Protein AF-A0A936E141-F1 (afdb_monomer)

Nearest PDB structures (foldseek):
  5w6p-assembly1_A  TM=2.906E-01  e=7.506E-02  Kuttervirus CBA120
  3vsv-assembly1_C  TM=2.333E-01  e=1.350E-01  Thermoanaerobacterium saccharolyticum JW/SL-YS485
  7jw4-assembly1_A-2  TM=1.762E-01  e=7.506E-02  Pseudoalteromonas distincta
  7jw4-assembly2_B  TM=1.321E-01  e=5.230E-02  Pseudoalteromonas distincta
  8hui-assembly1_B  TM=1.710E-01  e=2.661E+00  Streptomyces peucetius subsp. caesius ATCC 27952

Mean predicted aligned error: 7.22 Å

pLDDT: mean 89.78, std 14.78, range [33.56, 98.94]

Foldseek 3Di:
DEDADDQFAAAEAEDEEFEAQAAEAAEYAQQEALLDPDDTRAAEDEHYEFEYPAQQARADDPGHGDQAQHESYEYANFQVRHGHENYEYAQYEFERQAHHPDDDDDDQAQAFGESYEDAHWSYHHANYEAEHGQEDYEFEQADPDDQDSHNDPHSPRHNHNGHEYDHDHYHYYHHNHHYYYYDDYYYFQKAQPVVRDGTNAPQSCQVRPPDAAAIEIEGAQDEHADQHENQHQYEDAWQQFPAFLPHDGDRFHEQAPAQHESYEYNEANYEAGGHEYEHQEDYEAEAYEAYEDGRYEAEYAAEDYEYEQHAYAYADYRYEHEHPACDDVHGHEHYEAYNYEYADAYHAEAYEAAHGQEPYEDEQAYYNPAHEHYAYEYEHYQHYYHYAQDPPVPHGHHHGHYYYRYHYYHNDDPDDDDDPPPDDD

Solvent-accessible surface area (backbone atoms only — not comparable to full-atom values): 20141 Å² total; per-residue (Å²): 96,88,56,80,56,66,57,80,43,62,44,76,50,62,69,45,80,42,78,24,56,48,44,63,45,42,45,43,36,27,26,51,27,50,48,39,99,60,59,64,10,11,32,38,41,32,47,27,39,28,34,37,74,44,57,33,53,30,27,36,95,88,72,44,82,40,61,62,63,29,26,30,35,34,35,14,4,46,74,77,49,40,54,20,28,7,44,34,41,32,45,27,38,24,28,24,24,27,46,60,84,85,71,90,75,87,69,81,55,49,39,56,7,18,16,29,35,39,29,14,34,33,30,38,39,30,50,25,39,24,29,46,10,40,30,19,37,33,43,24,23,30,54,94,67,80,75,54,58,52,74,50,93,63,66,55,54,23,53,8,90,35,16,24,33,46,80,50,73,56,46,69,61,72,28,75,33,55,68,49,79,40,77,62,69,45,64,48,51,22,30,32,71,74,74,70,48,68,17,61,40,70,53,57,47,61,66,22,83,80,51,50,73,76,33,42,38,41,42,50,61,42,81,43,83,39,66,34,67,40,69,54,19,26,34,41,35,26,57,30,47,91,40,44,28,81,53,97,74,70,72,50,13,29,34,38,13,53,89,38,46,13,33,35,54,59,33,42,49,23,35,45,25,8,30,33,23,25,17,29,24,18,35,42,35,50,69,41,39,55,30,35,45,26,14,26,27,23,50,15,54,40,30,25,36,38,39,43,55,22,47,42,38,33,36,43,33,28,27,21,26,39,26,85,36,38,63,67,101,50,76,11,29,23,35,35,42,33,42,30,29,39,69,48,40,44,50,36,31,41,39,31,23,28,28,9,22,23,25,29,38,39,29,31,30,52,24,67,37,62,32,44,42,37,36,30,36,33,32,44,15,64,37,55,80,46,79,40,47,49,93,75,87,74,61,78,35,69,68,51,70,49,78,42,75,58,45,75,46,68,69,41,76,90,77,84,82,74,78,84,60,92,69,89,135

Radius of gyration: 27.37 Å; Cα contacts (8 Å, |Δi|>4): 1428; chains: 1; bounding box: 72×40×78 Å

Structure (mmCIF, N/CA/C/O backbone):
data_AF-A0A936E141-F1
#
_entry.id   AF-A0A936E141-F1
#
loop_
_atom_site.group_PDB
_atom_site.id
_atom_site.type_symbol
_atom_site.label_atom_id
_atom_site.label_alt_id
_atom_site.label_comp_id
_atom_site.label_asym_id
_atom_site.label_entity_id
_atom_site.label_seq_id
_atom_site.pdbx_PDB_ins_code
_atom_site.Cartn_x
_atom_site.Cartn_y
_atom_site.Cartn_z
_atom_site.occupancy
_atom_site.B_iso_or_equiv
_atom_site.auth_seq_id
_atom_site.auth_comp_id
_atom_site.auth_asym_id
_atom_site.auth_atom_id
_atom_site.pdbx_PDB_model_num
ATOM 1 N N . MET A 1 1 ? 17.959 15.791 -20.080 1.00 43.53 1 MET A N 1
ATOM 2 C CA . MET A 1 1 ? 16.944 16.684 -19.468 1.00 43.53 1 MET A CA 1
ATOM 3 C C . MET A 1 1 ? 16.756 16.201 -18.040 1.00 43.53 1 MET A C 1
ATOM 5 O O . MET A 1 1 ? 16.542 15.012 -17.892 1.00 43.53 1 MET A O 1
ATOM 9 N N . ASN A 1 2 ? 16.920 17.058 -17.026 1.00 36.47 2 ASN A N 1
ATOM 10 C CA . ASN A 1 2 ? 16.711 16.682 -15.622 1.00 36.47 2 ASN A CA 1
ATOM 11 C C . ASN A 1 2 ? 15.374 17.273 -15.170 1.00 36.47 2 ASN A C 1
ATOM 13 O O . ASN A 1 2 ? 15.231 18.495 -15.176 1.00 36.47 2 ASN A O 1
ATOM 17 N N . LEU A 1 3 ? 14.414 16.427 -14.802 1.00 43.59 3 LEU A N 1
ATOM 18 C CA . LEU A 1 3 ? 13.113 16.848 -14.284 1.00 43.59 3 LEU A CA 1
ATOM 19 C C . LEU A 1 3 ? 12.937 16.294 -12.866 1.00 43.59 3 LEU A C 1
ATOM 21 O O . LEU A 1 3 ? 13.168 15.110 -12.639 1.00 43.59 3 LEU A O 1
ATOM 25 N N . VAL A 1 4 ? 12.519 17.152 -11.933 1.00 46.69 4 VAL A N 1
ATOM 26 C CA . VAL A 1 4 ? 12.051 16.756 -10.598 1.00 46.69 4 VAL A CA 1
ATOM 27 C C . VAL A 1 4 ? 10.541 16.962 -10.603 1.00 46.69 4 VAL A C 1
ATOM 29 O O . VAL A 1 4 ? 10.073 18.085 -10.782 1.00 46.69 4 VAL A O 1
ATOM 32 N N . HIS A 1 5 ? 9.782 15.874 -10.489 1.00 54.59 5 HIS A N 1
ATOM 33 C CA . HIS A 1 5 ? 8.324 15.897 -10.543 1.00 54.59 5 HIS A CA 1
ATOM 34 C C . HIS A 1 5 ? 7.737 16.052 -9.132 1.00 54.59 5 HIS A C 1
ATOM 36 O O . HIS A 1 5 ? 7.989 15.216 -8.268 1.00 54.59 5 HIS A O 1
ATOM 42 N N . SER A 1 6 ? 6.945 17.105 -8.907 1.00 48.69 6 SER A N 1
ATOM 43 C CA . SER A 1 6 ? 5.997 17.197 -7.793 1.00 48.69 6 SER A CA 1
ATOM 44 C C . SER A 1 6 ? 4.601 16.868 -8.331 1.00 48.69 6 SER A C 1
ATOM 46 O O . SER A 1 6 ? 4.197 17.433 -9.347 1.00 48.69 6 SER A O 1
ATOM 48 N N . GLY A 1 7 ? 3.882 15.944 -7.686 1.00 54.34 7 GLY A N 1
ATOM 49 C CA . GLY A 1 7 ? 2.641 15.282 -8.144 1.00 54.34 7 GLY A CA 1
ATOM 50 C C . GLY A 1 7 ? 1.425 16.148 -8.526 1.00 54.34 7 GLY A C 1
ATOM 51 O O . GLY A 1 7 ? 0.313 15.638 -8.597 1.00 54.34 7 GLY A O 1
ATOM 52 N N . THR A 1 8 ? 1.583 17.449 -8.764 1.00 61.56 8 THR A N 1
ATOM 53 C CA . THR A 1 8 ? 0.508 18.416 -9.029 1.00 61.56 8 THR A CA 1
ATOM 54 C C . THR A 1 8 ? 0.171 18.618 -10.508 1.00 61.56 8 THR A C 1
ATOM 56 O O . THR A 1 8 ? -0.838 19.251 -10.804 1.00 61.56 8 THR A O 1
ATOM 59 N N . TYR A 1 9 ? 0.976 18.103 -11.442 1.00 75.06 9 TYR A N 1
ATOM 60 C CA . TYR A 1 9 ? 0.782 18.310 -12.885 1.00 75.06 9 TYR A CA 1
ATOM 61 C C . TYR A 1 9 ? 1.021 17.031 -13.685 1.00 75.06 9 TYR A C 1
ATOM 63 O O . TYR A 1 9 ? 1.807 16.182 -13.275 1.00 75.06 9 TYR A O 1
ATOM 71 N N . ALA A 1 10 ? 0.377 16.908 -14.843 1.00 85.06 10 ALA A N 1
ATOM 72 C CA . ALA A 1 10 ? 0.771 15.930 -15.852 1.00 85.06 10 ALA A CA 1
ATOM 73 C C . ALA A 1 10 ? 2.092 16.379 -16.497 1.00 85.06 10 ALA A C 1
ATOM 75 O O . ALA A 1 10 ? 2.220 17.539 -16.893 1.00 85.06 10 ALA A O 1
ATOM 76 N N . ASN A 1 11 ? 3.072 15.484 -16.586 1.00 88.62 11 ASN A N 1
ATOM 77 C CA . ASN A 1 11 ? 4.370 15.737 -17.203 1.00 88.62 11 ASN A CA 1
ATOM 78 C C . ASN A 1 11 ? 4.583 14.772 -18.366 1.00 88.62 11 ASN A C 1
ATOM 80 O O . ASN A 1 11 ? 4.380 13.565 -18.240 1.00 88.62 11 ASN A O 1
ATOM 84 N N . GLU A 1 12 ? 5.022 15.310 -19.497 1.00 93.50 12 GLU A N 1
ATOM 85 C CA . GLU A 1 12 ? 5.266 14.537 -20.708 1.00 93.50 12 GLU A CA 1
ATOM 86 C C . GLU A 1 12 ? 6.583 14.983 -21.347 1.00 93.50 12 GLU A C 1
ATOM 88 O O . GLU A 1 12 ? 6.810 16.169 -21.589 1.00 93.50 12 GLU A O 1
ATOM 93 N N . ILE A 1 13 ? 7.463 14.019 -21.609 1.00 95.12 13 ILE A N 1
ATOM 94 C CA . ILE A 1 13 ? 8.676 14.176 -22.406 1.00 95.12 13 ILE A CA 1
ATOM 95 C C . ILE A 1 13 ? 8.427 13.400 -23.692 1.00 95.12 13 ILE A C 1
ATOM 97 O O . ILE A 1 13 ? 8.523 12.169 -23.690 1.00 95.12 13 ILE A O 1
ATOM 101 N N . SER A 1 14 ? 8.080 14.102 -24.773 1.00 96.94 14 SER A N 1
ATOM 102 C CA . SER A 1 14 ? 7.660 13.437 -26.005 1.00 96.94 14 SER A CA 1
ATOM 103 C C . SER A 1 14 ? 8.194 14.014 -27.303 1.00 96.94 14 SER A C 1
ATOM 105 O O . SER A 1 14 ? 8.509 15.199 -27.406 1.00 96.94 14 SER A O 1
ATOM 107 N N . GLY A 1 15 ? 8.330 13.133 -28.300 1.00 96.50 15 GLY A N 1
ATOM 108 C CA . GLY A 1 15 ? 8.715 13.496 -29.666 1.00 96.50 15 GLY A CA 1
ATOM 109 C C . GLY A 1 15 ? 10.141 14.032 -29.815 1.00 96.50 15 GLY A C 1
ATOM 110 O O . GLY A 1 15 ? 10.466 14.631 -30.840 1.00 96.50 15 GLY A O 1
ATOM 111 N N . ASN A 1 16 ? 11.002 13.863 -28.807 1.00 97.81 16 ASN A N 1
ATOM 112 C CA . ASN A 1 16 ? 12.358 14.405 -28.842 1.00 97.81 16 ASN A CA 1
ATOM 113 C C . ASN A 1 16 ? 13.295 13.498 -29.642 1.00 97.81 16 ASN A C 1
ATOM 115 O O . ASN A 1 16 ? 13.194 12.277 -29.580 1.00 97.81 16 ASN A O 1
ATOM 119 N N . THR A 1 17 ? 14.270 14.095 -30.330 1.00 97.81 17 THR A N 1
ATOM 120 C CA . THR A 1 17 ? 15.427 13.378 -30.889 1.00 97.81 17 THR A CA 1
ATOM 121 C C . THR A 1 17 ? 16.675 13.759 -30.101 1.00 97.81 17 THR A C 1
ATOM 123 O O . THR A 1 17 ? 17.073 14.923 -30.087 1.00 97.81 17 THR A O 1
ATOM 126 N N . VAL A 1 18 ? 17.293 12.786 -29.435 1.00 96.81 18 VAL A N 1
ATOM 127 C CA . VAL A 1 18 ? 18.450 12.972 -28.555 1.00 96.81 18 VAL A CA 1
ATOM 128 C C . VAL A 1 18 ? 19.630 12.173 -29.102 1.00 96.81 18 VAL A C 1
ATOM 130 O O . VAL A 1 18 ? 19.611 10.945 -29.106 1.00 96.81 18 VAL A O 1
ATOM 133 N N . SER A 1 19 ? 20.674 12.876 -29.548 1.00 94.75 19 SER A N 1
ATOM 134 C CA . SER A 1 19 ? 21.931 12.272 -30.002 1.00 94.75 19 SER A CA 1
ATOM 135 C C . SER A 1 19 ? 23.001 12.407 -28.919 1.00 94.75 19 SER A C 1
ATOM 137 O O . SER A 1 19 ? 23.442 13.512 -28.592 1.00 94.75 19 SER A O 1
ATOM 139 N N . VAL A 1 20 ? 23.405 11.281 -28.337 1.00 91.56 20 VAL A N 1
ATOM 140 C CA . VAL A 1 20 ? 24.294 11.222 -27.174 1.00 91.56 20 VAL A CA 1
ATOM 141 C C . VAL A 1 20 ? 25.722 10.933 -27.620 1.00 91.56 20 VAL A C 1
ATOM 143 O O . VAL A 1 20 ? 25.967 9.953 -28.308 1.00 91.56 20 VAL A O 1
ATOM 146 N N . HIS A 1 21 ? 26.672 11.776 -27.220 1.00 85.56 21 HIS A N 1
ATOM 147 C CA . HIS A 1 21 ? 28.106 11.528 -27.441 1.00 85.56 21 HIS A CA 1
ATOM 148 C C . HIS A 1 21 ? 28.824 11.032 -26.181 1.00 85.56 21 HIS A C 1
ATOM 150 O O . HIS A 1 21 ? 29.891 10.431 -26.283 1.00 85.56 21 HIS A O 1
ATOM 156 N N . GLY A 1 22 ? 28.252 11.339 -25.014 1.00 83.06 22 GLY A N 1
ATOM 157 C CA . GLY A 1 22 ? 28.746 10.906 -23.715 1.00 83.06 22 GLY A CA 1
ATOM 158 C C . GLY A 1 22 ? 27.867 9.823 -23.114 1.00 83.06 22 GLY A C 1
ATOM 159 O O . GLY A 1 22 ? 27.450 8.899 -23.794 1.00 83.06 22 GLY A O 1
ATOM 160 N N . ARG A 1 23 ? 27.574 9.935 -21.822 1.00 83.00 23 ARG A N 1
ATOM 161 C CA . ARG A 1 23 ? 27.063 8.791 -21.059 1.00 83.00 23 ARG A CA 1
ATOM 162 C C . ARG A 1 23 ? 25.546 8.620 -21.052 1.00 83.00 23 ARG A C 1
ATOM 164 O O . ARG A 1 23 ? 25.059 7.496 -21.022 1.00 83.00 23 ARG A O 1
ATOM 171 N N . PHE A 1 24 ? 24.797 9.722 -21.082 1.00 88.81 24 PHE A N 1
ATOM 172 C CA . PHE A 1 24 ? 23.367 9.703 -20.766 1.00 88.81 24 PHE A CA 1
ATOM 173 C C . PHE A 1 24 ? 22.517 10.424 -21.807 1.00 88.81 24 PHE A C 1
ATOM 175 O O . PHE A 1 24 ? 22.869 11.520 -22.252 1.00 88.81 24 PHE A O 1
ATOM 182 N N . GLY A 1 25 ? 21.382 9.817 -22.155 1.00 94.44 25 GLY A N 1
ATOM 183 C CA . GLY A 1 25 ? 20.317 10.462 -22.921 1.00 94.44 25 GLY A CA 1
ATOM 184 C C . GLY A 1 25 ? 19.314 11.179 -22.018 1.00 94.44 25 GLY A C 1
ATOM 185 O O . GLY A 1 25 ? 19.478 12.356 -21.681 1.00 94.44 25 GLY A O 1
ATOM 186 N N . ILE A 1 26 ? 18.242 10.477 -21.656 1.00 96.50 26 ILE A N 1
ATOM 187 C CA . ILE A 1 26 ? 17.181 10.962 -20.766 1.00 96.50 26 ILE A CA 1
ATOM 188 C C . ILE A 1 26 ? 17.396 10.357 -19.379 1.00 96.50 26 ILE A C 1
ATOM 190 O O . ILE A 1 26 ? 17.570 9.150 -19.248 1.00 96.50 26 ILE A O 1
ATOM 194 N N . GLU A 1 27 ? 17.356 11.186 -18.337 1.00 94.38 27 GLU A N 1
ATOM 195 C CA . GLU A 1 27 ? 17.480 10.729 -16.954 1.00 94.38 27 GLU A CA 1
ATOM 196 C C . GLU A 1 27 ? 16.293 11.225 -16.124 1.00 94.38 27 GLU A C 1
ATOM 198 O O . GLU A 1 27 ? 16.020 12.426 -16.076 1.00 94.38 27 GLU A O 1
ATOM 203 N N . ILE A 1 28 ? 15.618 10.304 -15.437 1.00 94.12 28 ILE A N 1
ATOM 204 C CA . ILE A 1 28 ? 14.512 10.575 -14.517 1.00 94.12 28 ILE A CA 1
ATOM 205 C C . ILE A 1 28 ? 14.936 10.126 -13.121 1.00 94.12 28 ILE A C 1
ATOM 207 O O . ILE A 1 28 ? 15.302 8.971 -12.909 1.00 94.12 28 ILE A O 1
ATOM 211 N N . LYS A 1 29 ? 14.925 11.062 -12.172 1.00 91.38 29 LYS A N 1
ATOM 212 C CA . LYS A 1 29 ? 15.581 10.916 -10.868 1.00 91.38 29 LYS A CA 1
ATOM 213 C C . LYS A 1 29 ? 14.602 11.261 -9.756 1.00 91.38 29 LYS A C 1
ATOM 215 O O . LYS A 1 29 ? 14.059 12.364 -9.779 1.00 91.38 29 LYS A O 1
ATOM 220 N N . GLY A 1 30 ? 14.360 10.337 -8.827 1.00 89.69 30 GLY A N 1
ATOM 221 C CA . GLY A 1 30 ? 13.462 10.548 -7.680 1.00 89.69 30 GLY A CA 1
ATOM 222 C C . GLY A 1 30 ? 12.040 11.012 -8.019 1.00 89.69 30 GLY A C 1
ATOM 223 O O . GLY A 1 30 ? 11.408 11.695 -7.218 1.00 89.69 30 GLY A O 1
ATOM 224 N N . ALA A 1 31 ? 11.539 10.716 -9.222 1.00 90.88 31 ALA A N 1
ATOM 225 C CA . ALA A 1 31 ? 10.210 11.140 -9.647 1.00 90.88 31 ALA A CA 1
ATOM 226 C C . ALA A 1 31 ? 9.113 10.363 -8.907 1.00 90.88 31 ALA A C 1
ATOM 228 O O . ALA A 1 31 ? 9.178 9.143 -8.837 1.00 90.88 31 ALA A O 1
ATOM 229 N N . GLN A 1 32 ? 8.089 11.060 -8.415 1.00 90.25 32 GLN A N 1
ATOM 230 C CA . GLN A 1 32 ? 6.945 10.474 -7.706 1.00 90.25 32 GLN A CA 1
ATOM 231 C C . GLN A 1 32 ? 5.668 10.657 -8.529 1.00 90.25 32 GLN A C 1
ATOM 233 O O . GLN A 1 32 ? 4.890 11.578 -8.284 1.00 90.25 32 GLN A O 1
ATOM 238 N N . ALA A 1 33 ? 5.520 9.847 -9.575 1.00 89.19 33 ALA A N 1
ATOM 239 C CA . ALA A 1 33 ? 4.397 9.894 -10.501 1.00 89.19 33 ALA A CA 1
ATOM 240 C C . ALA A 1 33 ? 3.321 8.855 -10.154 1.00 89.19 33 ALA A C 1
ATOM 242 O O . ALA A 1 33 ? 3.535 7.932 -9.369 1.00 89.19 33 ALA A O 1
ATOM 243 N N . SER A 1 34 ? 2.143 9.012 -10.752 1.00 83.38 34 SER A N 1
ATOM 244 C CA . SER A 1 34 ? 0.947 8.233 -10.421 1.00 83.38 34 SER A CA 1
ATOM 245 C C . SER A 1 34 ? 0.884 6.846 -11.062 1.00 83.38 34 SER A C 1
ATOM 247 O O . SER A 1 34 ? 0.041 6.046 -10.669 1.00 83.38 34 SER A O 1
ATOM 249 N N . GLY A 1 35 ? 1.712 6.557 -12.073 1.00 85.56 35 GLY A N 1
ATOM 250 C CA . GLY A 1 35 ? 1.594 5.332 -12.876 1.00 85.56 35 GLY A CA 1
ATOM 251 C C . GLY A 1 35 ? 0.411 5.339 -13.852 1.00 85.56 35 GLY A C 1
ATOM 252 O O . GLY A 1 35 ? 0.211 4.363 -14.569 1.00 85.56 35 GLY A O 1
ATOM 253 N N . SER A 1 36 ? -0.349 6.439 -13.926 1.00 84.31 36 SER A N 1
ATOM 254 C CA . SER A 1 36 ? -1.429 6.623 -14.900 1.00 84.31 36 SER A CA 1
ATOM 255 C C . SER A 1 36 ? -0.904 7.285 -16.181 1.00 84.31 36 SER A C 1
ATOM 257 O O . SER A 1 36 ? -0.133 8.247 -16.099 1.00 84.31 36 SER A O 1
ATOM 259 N N . PRO A 1 37 ? -1.351 6.852 -17.377 1.00 84.94 37 PRO A N 1
ATOM 260 C CA . PRO A 1 37 ? -0.987 7.491 -18.642 1.00 84.94 37 PRO A CA 1
ATOM 261 C C . PRO A 1 37 ? -1.639 8.869 -18.832 1.00 84.94 37 PRO A C 1
ATOM 263 O O . PRO A 1 37 ? -1.310 9.579 -19.778 1.00 84.94 37 PRO A O 1
ATOM 266 N N . THR A 1 38 ? -2.585 9.256 -17.973 1.00 83.69 38 THR A N 1
ATOM 267 C CA . THR A 1 38 ? -3.293 10.541 -18.059 1.00 83.69 38 THR A CA 1
ATOM 268 C C . THR A 1 38 ? -3.590 11.118 -16.673 1.00 83.69 38 THR A C 1
ATOM 270 O O . THR A 1 38 ? -3.508 10.421 -15.661 1.00 83.69 38 THR A O 1
ATOM 273 N N . GLY A 1 39 ? -3.979 12.392 -16.624 1.00 79.81 39 GLY A N 1
ATOM 274 C CA . GLY A 1 39 ? -4.392 13.055 -15.387 1.00 79.81 39 GLY A CA 1
ATOM 275 C C . GLY A 1 39 ? -3.235 13.647 -14.582 1.00 79.81 39 GLY A C 1
ATOM 276 O O . GLY A 1 39 ? -2.077 13.631 -14.992 1.00 79.81 39 GLY A O 1
ATOM 277 N N . LEU A 1 40 ? -3.563 14.243 -13.436 1.00 80.75 40 LEU A N 1
ATOM 278 C CA . LEU A 1 40 ? -2.567 14.877 -12.572 1.00 80.75 40 LEU A CA 1
ATOM 279 C C . LEU A 1 40 ? -1.587 13.836 -12.014 1.00 80.75 40 LEU A C 1
ATOM 281 O O . LEU A 1 40 ? -1.964 12.702 -11.720 1.00 80.75 40 LEU A O 1
ATOM 285 N N . GLY A 1 41 ? -0.320 14.231 -11.886 1.00 82.19 41 GLY A N 1
ATOM 286 C CA . GLY A 1 41 ? 0.741 13.358 -11.391 1.00 82.19 41 GLY A CA 1
ATOM 287 C C . GLY A 1 41 ? 1.248 12.328 -12.405 1.00 82.19 41 GLY A C 1
ATOM 288 O O . GLY A 1 41 ? 2.116 11.535 -12.058 1.00 82.19 41 GLY A O 1
ATOM 289 N N . SER A 1 42 ? 0.744 12.300 -13.645 1.00 88.50 42 SER A N 1
ATOM 290 C CA . SER A 1 42 ? 1.304 11.420 -14.677 1.00 88.50 42 SER A CA 1
ATOM 291 C C . SER A 1 42 ? 2.713 11.878 -15.081 1.00 88.50 42 SER A C 1
ATOM 293 O O . SER A 1 42 ? 2.976 13.080 -15.177 1.00 88.50 42 SER A O 1
ATOM 295 N N . LEU A 1 43 ? 3.615 10.932 -15.363 1.00 93.56 43 LEU A N 1
ATOM 296 C CA . LEU A 1 43 ? 4.923 11.203 -15.968 1.00 93.56 43 LEU A CA 1
ATOM 297 C C . LEU A 1 43 ? 5.188 10.222 -17.109 1.00 93.56 43 LEU A C 1
ATOM 299 O O . LEU A 1 43 ? 5.488 9.050 -16.875 1.00 93.56 43 LEU A O 1
ATOM 303 N N . LEU A 1 44 ? 5.083 10.721 -18.340 1.00 95.62 44 LEU A N 1
ATOM 304 C CA . LEU A 1 44 ? 5.267 9.937 -19.555 1.00 95.62 44 LEU A CA 1
ATOM 305 C C . LEU A 1 44 ? 6.558 10.343 -20.262 1.00 95.62 44 LEU A C 1
ATOM 307 O O . LEU A 1 44 ? 6.815 11.520 -20.505 1.00 95.62 44 LEU A O 1
ATOM 311 N N . ILE A 1 45 ? 7.343 9.348 -20.651 1.00 97.69 45 ILE A N 1
ATOM 312 C CA . ILE A 1 45 ? 8.475 9.466 -21.560 1.00 97.69 45 ILE A CA 1
ATOM 313 C C . ILE A 1 45 ? 8.065 8.690 -22.801 1.00 97.69 45 ILE A C 1
ATOM 315 O O . ILE A 1 45 ? 8.105 7.458 -22.799 1.00 97.69 45 ILE A O 1
ATOM 319 N N . ILE A 1 46 ? 7.583 9.401 -23.824 1.00 97.81 46 ILE A N 1
ATOM 320 C CA . ILE A 1 46 ? 6.852 8.783 -24.931 1.00 97.81 46 ILE A CA 1
ATOM 321 C C . ILE A 1 46 ? 7.322 9.225 -26.315 1.00 97.81 46 ILE A C 1
ATOM 323 O O . ILE A 1 46 ? 7.483 10.408 -26.583 1.00 97.81 46 ILE A O 1
ATOM 327 N N . SER A 1 47 ? 7.479 8.283 -27.247 1.00 98.12 47 SER A N 1
ATOM 328 C CA . SER A 1 47 ? 7.822 8.592 -28.649 1.00 98.12 47 SER A CA 1
ATOM 329 C C . SER A 1 47 ? 9.115 9.403 -28.822 1.00 98.12 47 SER A C 1
ATOM 331 O O . SER A 1 47 ? 9.226 10.218 -29.737 1.00 98.12 47 SER A O 1
ATOM 333 N N . ASN A 1 48 ? 10.097 9.221 -27.936 1.00 98.62 48 ASN A N 1
ATOM 334 C CA . ASN A 1 48 ? 11.416 9.830 -28.096 1.00 98.62 48 ASN A CA 1
ATOM 335 C C . ASN A 1 48 ? 12.335 8.904 -28.895 1.00 98.62 48 ASN A C 1
ATOM 337 O O . ASN A 1 48 ? 12.281 7.688 -28.750 1.00 98.62 48 ASN A O 1
ATOM 341 N N . THR A 1 49 ? 13.220 9.486 -29.697 1.00 98.62 49 THR A N 1
ATOM 342 C CA . THR A 1 49 ? 14.339 8.792 -30.341 1.00 98.62 49 THR A CA 1
ATOM 343 C C . THR A 1 49 ? 15.625 9.154 -29.607 1.00 98.62 49 THR A C 1
ATOM 345 O O . THR A 1 49 ? 16.032 10.314 -29.617 1.00 98.62 49 THR A O 1
ATOM 348 N N . VAL A 1 50 ? 16.270 8.186 -28.961 1.00 98.56 50 VAL A N 1
ATOM 349 C CA . VAL A 1 50 ? 17.498 8.382 -28.182 1.00 98.56 50 VAL A CA 1
ATOM 350 C C . VAL A 1 50 ? 18.596 7.484 -28.739 1.00 98.56 50 VAL A C 1
ATOM 352 O O . VAL A 1 50 ? 18.567 6.269 -28.581 1.00 98.56 50 VAL A O 1
ATOM 355 N N . THR A 1 51 ? 19.590 8.078 -29.389 1.00 97.62 51 THR A N 1
ATOM 356 C CA . THR A 1 51 ? 20.654 7.331 -30.071 1.00 97.62 51 THR A CA 1
ATOM 357 C C . THR A 1 51 ? 22.020 7.732 -29.552 1.00 97.62 51 THR A C 1
ATOM 359 O O . THR A 1 51 ? 22.307 8.927 -29.454 1.00 97.62 51 THR A O 1
ATOM 362 N N . HIS A 1 52 ? 22.899 6.768 -29.307 1.00 93.94 52 HIS A N 1
ATOM 363 C CA . HIS A 1 52 ? 24.308 7.063 -29.087 1.00 93.94 52 HIS A CA 1
ATOM 364 C C . HIS A 1 52 ? 25.021 7.287 -30.433 1.00 93.94 52 HIS A C 1
ATOM 366 O O . HIS A 1 52 ? 24.941 6.457 -31.336 1.00 93.94 52 HIS A O 1
ATOM 372 N N . ALA A 1 53 ? 25.716 8.415 -30.577 1.00 91.38 53 ALA A N 1
ATOM 373 C CA . ALA A 1 53 ? 26.350 8.858 -31.817 1.00 91.38 53 ALA A CA 1
ATOM 374 C C . ALA A 1 53 ? 27.574 8.013 -32.203 1.00 91.38 53 ALA A C 1
ATOM 376 O O . ALA A 1 53 ? 27.851 7.845 -33.386 1.00 91.38 53 ALA A O 1
ATOM 377 N N . ASN A 1 54 ? 28.275 7.455 -31.209 1.00 87.25 54 ASN A N 1
ATOM 378 C CA . ASN A 1 54 ? 29.478 6.636 -31.397 1.00 87.25 54 ASN A CA 1
ATOM 379 C C . ASN A 1 54 ? 29.371 5.299 -30.634 1.00 87.25 54 ASN A C 1
ATOM 381 O O . ASN A 1 54 ? 30.025 5.141 -29.601 1.00 87.25 54 ASN A O 1
ATOM 385 N N . PRO A 1 55 ? 28.491 4.361 -31.037 1.00 86.44 55 PRO A N 1
ATOM 386 C CA . PRO A 1 55 ? 28.321 3.089 -30.334 1.00 86.44 55 PRO A CA 1
ATOM 387 C C . PRO A 1 55 ? 29.647 2.344 -30.176 1.00 86.44 55 PRO A C 1
ATOM 389 O O . PRO A 1 55 ? 30.402 2.205 -31.139 1.00 86.44 55 PRO A O 1
ATOM 392 N N . GLY A 1 56 ? 29.937 1.882 -28.960 1.00 79.62 56 GLY A N 1
ATOM 393 C CA . GLY A 1 56 ? 31.183 1.190 -28.652 1.00 79.62 56 GLY A CA 1
ATOM 394 C C . GLY A 1 56 ? 32.404 2.101 -28.551 1.00 79.62 56 GLY A C 1
ATOM 395 O O . GLY A 1 56 ? 33.496 1.575 -28.418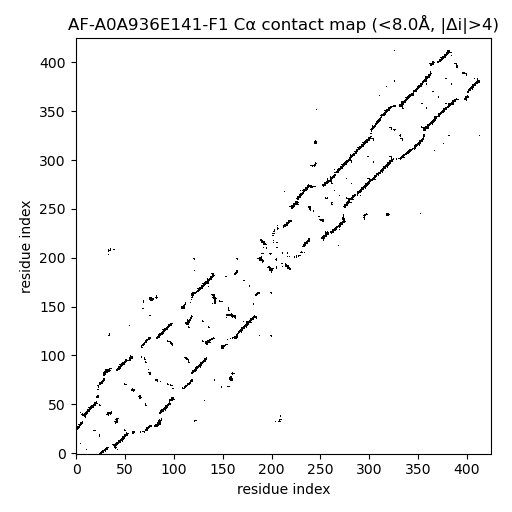 1.00 79.62 56 GLY A O 1
ATOM 396 N N . VAL A 1 57 ? 32.261 3.431 -28.622 1.00 79.19 57 VAL A N 1
ATOM 397 C CA . VAL A 1 57 ? 33.311 4.413 -28.287 1.00 79.19 57 VAL A CA 1
ATOM 398 C C . VAL A 1 57 ? 32.674 5.624 -27.575 1.00 79.19 57 VAL A C 1
ATOM 400 O O . VAL A 1 57 ? 32.646 6.729 -28.126 1.00 79.19 57 VAL A O 1
ATOM 403 N N . PRO A 1 58 ? 32.101 5.435 -26.372 1.00 74.94 58 PRO A N 1
ATOM 404 C CA . PRO A 1 58 ? 31.545 6.536 -25.579 1.00 74.94 58 PRO A CA 1
ATOM 405 C C . PRO A 1 58 ? 32.618 7.580 -25.242 1.00 74.94 58 PRO A C 1
ATOM 407 O O . PRO A 1 58 ? 33.735 7.223 -24.867 1.00 74.94 58 PRO A O 1
ATOM 410 N N . LEU A 1 59 ? 32.303 8.875 -25.378 1.00 73.75 59 LEU A N 1
ATOM 411 C CA . LEU A 1 59 ? 33.270 9.962 -25.179 1.00 73.75 59 LEU A CA 1
ATOM 412 C C . LEU A 1 59 ? 33.007 10.749 -23.886 1.00 73.75 59 LEU A C 1
ATOM 414 O O . LEU A 1 59 ? 31.921 11.277 -23.654 1.00 73.75 59 LEU A O 1
ATOM 418 N N . GLY A 1 60 ? 34.041 10.901 -23.063 1.00 69.69 60 GLY A N 1
ATOM 419 C CA . GLY A 1 60 ? 34.064 11.759 -21.882 1.00 69.69 60 GLY A CA 1
ATOM 420 C C . GLY A 1 60 ? 34.389 13.225 -22.186 1.00 69.69 60 GLY A C 1
ATOM 421 O O . GLY A 1 60 ? 34.603 13.642 -23.330 1.00 69.69 60 GLY A O 1
ATOM 422 N N . LEU A 1 61 ? 34.470 14.033 -21.123 1.00 60.34 61 LEU A N 1
ATOM 423 C CA . LEU A 1 61 ? 34.886 15.436 -21.214 1.00 60.34 61 LEU A CA 1
ATOM 424 C C . LEU A 1 61 ? 36.314 15.523 -21.779 1.00 60.34 61 LEU A C 1
ATOM 426 O O . LEU A 1 61 ? 37.262 15.052 -21.159 1.00 60.34 61 LEU A O 1
ATOM 430 N N . GLY A 1 62 ? 36.455 16.127 -22.963 1.00 64.62 62 GLY A N 1
ATOM 431 C CA . GLY A 1 62 ? 37.733 16.240 -23.678 1.00 64.62 62 GLY A CA 1
ATOM 432 C C . GLY A 1 62 ? 37.950 15.215 -24.798 1.00 64.62 62 GLY A C 1
ATOM 433 O O . GLY A 1 62 ? 39.019 15.221 -25.400 1.00 64.62 62 GLY A O 1
ATOM 434 N N . GLY A 1 63 ? 36.961 14.366 -25.107 1.00 67.75 63 GLY A N 1
ATOM 435 C CA . GLY A 1 63 ? 37.015 13.440 -26.249 1.00 67.75 63 GLY A CA 1
ATOM 436 C C . GLY A 1 63 ? 37.800 12.147 -26.003 1.00 67.75 63 GLY A C 1
ATOM 437 O O . GLY A 1 63 ? 38.054 11.407 -26.949 1.00 67.75 63 GLY A O 1
ATOM 438 N N . ALA A 1 64 ? 38.186 11.871 -24.754 1.00 68.12 64 ALA A N 1
ATOM 439 C CA . ALA A 1 64 ? 38.728 10.575 -24.346 1.00 68.12 64 ALA A CA 1
ATOM 440 C C . ALA A 1 64 ? 37.601 9.541 -24.193 1.00 68.12 64 ALA A C 1
ATOM 442 O O . ALA A 1 64 ? 36.468 9.925 -23.917 1.00 68.12 64 ALA A O 1
ATOM 443 N N . ALA A 1 65 ? 37.904 8.248 -24.335 1.00 67.94 65 ALA A N 1
ATOM 444 C CA . ALA A 1 65 ? 36.930 7.192 -24.055 1.00 67.94 65 ALA A CA 1
ATOM 445 C C . ALA A 1 65 ? 36.480 7.242 -22.577 1.00 67.94 65 ALA A C 1
ATOM 447 O O . ALA A 1 65 ? 37.322 7.379 -21.688 1.00 67.94 65 ALA A O 1
ATOM 448 N N . ASP A 1 66 ? 35.172 7.166 -22.317 1.00 69.75 66 ASP A N 1
ATOM 449 C CA . ASP A 1 66 ? 34.583 7.102 -20.969 1.00 69.75 66 ASP A CA 1
ATOM 450 C C . ASP A 1 66 ? 33.669 5.882 -20.876 1.00 69.75 66 ASP A C 1
ATOM 452 O O . ASP A 1 66 ? 32.545 5.900 -21.371 1.00 69.75 66 ASP A O 1
ATOM 456 N N . ASN A 1 67 ? 34.169 4.829 -20.235 1.00 69.06 67 ASN A N 1
ATOM 457 C CA . ASN A 1 67 ? 33.482 3.543 -20.147 1.00 69.06 67 ASN A CA 1
ATOM 458 C C . ASN A 1 67 ? 32.587 3.435 -18.909 1.00 69.06 67 ASN A C 1
ATOM 460 O O . ASN A 1 67 ? 32.166 2.345 -18.555 1.00 69.06 67 ASN A O 1
ATOM 464 N N . ARG A 1 68 ? 32.296 4.529 -18.203 1.00 75.56 68 ARG A N 1
ATOM 465 C CA . ARG A 1 68 ? 31.443 4.468 -17.008 1.00 75.56 68 ARG A CA 1
ATOM 466 C C . ARG A 1 68 ? 29.987 4.630 -17.401 1.00 75.56 68 ARG A C 1
ATOM 468 O O . ARG A 1 68 ? 29.681 5.584 -18.106 1.00 75.56 68 ARG A O 1
ATOM 475 N N . ASP A 1 69 ? 29.121 3.784 -16.852 1.00 75.81 69 ASP A N 1
ATOM 476 C CA . ASP A 1 69 ? 27.666 3.947 -16.756 1.00 75.81 69 ASP A CA 1
ATOM 477 C C . ASP A 1 69 ? 27.034 4.606 -17.995 1.00 75.81 69 ASP A C 1
ATOM 479 O O . ASP A 1 69 ? 26.861 5.826 -18.020 1.00 75.81 69 ASP A O 1
ATOM 483 N N . LEU A 1 70 ? 26.664 3.830 -19.018 1.00 86.12 70 LEU A N 1
ATOM 484 C CA . LEU A 1 70 ? 25.998 4.368 -20.212 1.00 86.12 70 LEU A CA 1
ATOM 485 C C . LEU A 1 70 ? 24.518 4.013 -20.194 1.00 86.12 70 LEU A C 1
ATOM 487 O O . LEU A 1 70 ? 24.177 2.840 -20.078 1.00 86.12 70 LEU A O 1
ATOM 491 N N . ALA A 1 71 ? 23.639 4.996 -20.370 1.00 92.44 71 ALA A N 1
ATOM 492 C CA . ALA A 1 71 ? 22.208 4.736 -20.457 1.00 92.44 71 ALA A CA 1
ATOM 493 C C . ALA A 1 71 ? 21.501 5.675 -21.438 1.00 92.44 71 ALA A C 1
ATOM 495 O O . ALA A 1 71 ? 21.635 6.900 -21.359 1.00 92.44 71 ALA A O 1
ATOM 496 N N . GLY A 1 72 ? 20.698 5.105 -22.335 1.00 96.69 72 GLY A N 1
ATOM 497 C CA . GLY A 1 72 ? 19.826 5.883 -23.209 1.00 96.69 72 GLY A CA 1
ATOM 498 C C . GLY A 1 72 ? 18.711 6.548 -22.432 1.00 96.69 72 GLY A C 1
ATOM 499 O O . GLY A 1 72 ? 18.592 7.775 -22.446 1.00 96.69 72 GLY A O 1
ATOM 500 N N . ILE A 1 73 ? 17.939 5.752 -21.703 1.00 98.06 73 ILE A N 1
ATOM 501 C CA . ILE A 1 73 ? 16.960 6.240 -20.739 1.00 98.06 73 ILE A CA 1
ATOM 502 C C . ILE A 1 73 ? 17.258 5.588 -19.392 1.00 98.06 73 ILE A C 1
ATOM 504 O O . ILE A 1 73 ? 17.196 4.368 -19.265 1.00 98.06 73 ILE A O 1
ATOM 508 N N . ALA A 1 74 ? 17.586 6.397 -18.390 1.00 95.31 74 ALA A N 1
ATOM 509 C CA . ALA A 1 74 ? 17.803 5.938 -17.024 1.00 95.31 74 ALA A CA 1
ATOM 510 C C . ALA A 1 74 ? 16.707 6.483 -16.109 1.00 95.31 74 ALA A C 1
ATOM 512 O O . ALA A 1 74 ? 16.486 7.694 -16.052 1.00 95.31 74 ALA A O 1
ATOM 513 N N . VAL A 1 75 ? 16.044 5.596 -15.376 1.00 95.62 75 VAL A N 1
ATOM 514 C CA . VAL A 1 75 ? 15.018 5.934 -14.390 1.00 95.62 75 VAL A CA 1
ATOM 515 C C . VAL A 1 75 ? 15.356 5.239 -13.084 1.00 95.62 75 VAL A C 1
ATOM 517 O O . VAL A 1 75 ? 15.551 4.030 -13.067 1.00 95.62 75 VAL A O 1
ATOM 520 N N . GLY A 1 76 ? 15.438 5.988 -11.991 1.00 93.50 76 GLY A N 1
ATOM 521 C CA . GLY A 1 76 ? 15.716 5.383 -10.695 1.00 93.50 76 GLY A CA 1
ATOM 522 C C . GLY A 1 76 ? 16.203 6.371 -9.652 1.00 93.50 76 GLY A C 1
ATOM 523 O O . GLY A 1 76 ? 16.186 7.591 -9.856 1.00 93.50 76 GLY A O 1
ATOM 524 N N . ASN A 1 77 ? 16.697 5.831 -8.543 1.00 91.50 77 ASN A N 1
ATOM 525 C CA . ASN A 1 77 ? 17.357 6.595 -7.491 1.00 91.50 77 ASN A CA 1
ATOM 526 C C . ASN A 1 77 ? 18.807 6.886 -7.886 1.00 91.50 77 ASN A C 1
ATOM 528 O O . ASN A 1 77 ? 19.782 6.456 -7.265 1.00 91.50 77 ASN A O 1
ATOM 532 N N . ILE A 1 78 ? 18.951 7.623 -8.982 1.00 88.69 78 ILE A N 1
ATOM 533 C CA . ILE A 1 78 ? 20.243 7.935 -9.576 1.00 88.69 78 ILE A CA 1
ATOM 534 C C . ILE A 1 78 ? 20.928 8.980 -8.698 1.00 88.69 78 ILE A C 1
ATOM 536 O O . ILE A 1 78 ? 20.405 10.085 -8.532 1.00 88.69 78 ILE A O 1
ATOM 540 N N . ASN A 1 79 ? 22.116 8.661 -8.180 1.00 85.31 79 ASN A N 1
ATOM 541 C CA . ASN A 1 79 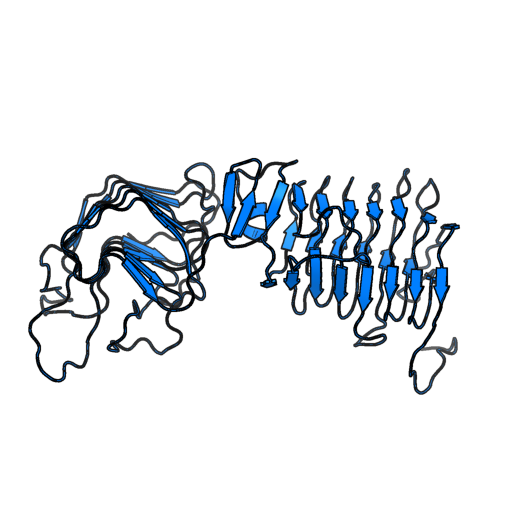? 22.894 9.529 -7.288 1.00 85.31 79 ASN A CA 1
ATOM 542 C C . ASN A 1 79 ? 22.120 9.978 -6.038 1.00 85.31 79 ASN A C 1
ATOM 544 O O . ASN A 1 79 ? 22.133 11.166 -5.710 1.00 85.31 79 ASN A O 1
ATOM 548 N N . THR A 1 80 ? 21.455 9.055 -5.336 1.00 85.12 80 THR A N 1
ATOM 549 C CA . THR A 1 80 ? 20.734 9.355 -4.079 1.00 85.12 80 THR A CA 1
ATOM 550 C C . THR A 1 80 ? 19.641 10.423 -4.233 1.00 85.12 80 THR A C 1
ATOM 552 O O . THR A 1 80 ? 19.423 11.241 -3.345 1.00 85.12 80 THR A O 1
ATOM 555 N N . SER A 1 81 ? 18.965 10.443 -5.383 1.00 85.75 81 SER A N 1
ATOM 556 C CA . SER A 1 81 ? 17.860 11.370 -5.668 1.00 85.75 81 SER A CA 1
ATOM 557 C C . SER A 1 81 ? 16.520 10.952 -5.050 1.00 85.75 81 SER A C 1
ATOM 559 O O . SER A 1 81 ? 15.567 11.724 -5.114 1.00 85.75 81 SER A O 1
ATOM 561 N N . GLY A 1 82 ? 16.461 9.771 -4.431 1.00 88.75 82 GLY A N 1
ATOM 562 C CA . GLY A 1 82 ? 15.239 9.138 -3.941 1.00 88.75 82 GLY A CA 1
ATOM 563 C C . GLY A 1 82 ? 14.694 8.121 -4.941 1.00 88.75 82 GLY A C 1
ATOM 564 O O . GLY A 1 82 ? 14.986 8.193 -6.135 1.00 88.75 82 GLY A O 1
ATOM 565 N N . ASP A 1 83 ? 13.923 7.152 -4.452 1.00 90.25 83 ASP A N 1
ATOM 566 C CA . ASP A 1 83 ? 13.301 6.139 -5.308 1.00 90.25 83 ASP A CA 1
ATOM 567 C C . ASP A 1 83 ? 12.296 6.781 -6.265 1.00 90.25 83 ASP A C 1
ATOM 569 O O . ASP A 1 83 ? 11.750 7.853 -5.991 1.00 90.25 83 ASP A O 1
ATOM 573 N N . THR A 1 84 ? 12.077 6.144 -7.416 1.00 92.75 84 THR A N 1
ATOM 574 C CA . THR A 1 84 ? 11.061 6.603 -8.368 1.00 92.75 84 THR A CA 1
ATOM 575 C C . THR A 1 84 ? 9.774 5.805 -8.227 1.00 92.75 84 THR A C 1
ATOM 577 O O . THR A 1 84 ? 9.782 4.653 -7.793 1.00 92.75 84 THR A O 1
ATOM 580 N N . ALA A 1 85 ? 8.660 6.424 -8.591 1.00 93.12 85 ALA A N 1
ATOM 581 C CA . ALA A 1 85 ? 7.353 5.802 -8.629 1.00 93.12 85 ALA A CA 1
ATOM 582 C C . ALA A 1 85 ? 6.602 6.224 -9.896 1.00 93.12 85 ALA A C 1
ATOM 584 O O . ALA A 1 85 ? 6.686 7.381 -10.310 1.00 93.12 85 ALA A O 1
ATOM 585 N N . GLY A 1 86 ? 5.866 5.294 -10.504 1.00 93.25 86 GLY A N 1
ATOM 586 C CA . GLY A 1 86 ? 4.816 5.594 -11.480 1.00 93.25 86 GLY A CA 1
ATOM 587 C C . GLY A 1 86 ? 5.277 6.150 -12.829 1.00 93.25 86 GLY A C 1
ATOM 588 O O . GLY A 1 86 ? 4.499 6.827 -13.502 1.00 93.25 86 GLY A O 1
ATOM 589 N N . VAL A 1 87 ? 6.537 5.929 -13.215 1.00 95.50 87 VAL A N 1
ATOM 590 C CA . VAL A 1 87 ? 7.101 6.446 -14.471 1.00 95.50 87 VAL A CA 1
ATOM 591 C C . VAL A 1 87 ? 6.710 5.550 -15.649 1.00 95.50 87 VAL A C 1
ATOM 593 O O . VAL A 1 87 ? 6.919 4.338 -15.606 1.00 95.50 87 VAL A O 1
ATOM 596 N N . ILE A 1 88 ? 6.190 6.141 -16.729 1.00 96.50 88 ILE A N 1
ATOM 597 C CA . ILE A 1 88 ? 5.764 5.408 -17.930 1.00 96.50 88 ILE A CA 1
ATOM 598 C C . ILE A 1 88 ? 6.721 5.693 -19.091 1.00 96.50 88 ILE A C 1
ATOM 600 O O . ILE A 1 88 ? 6.842 6.831 -19.542 1.00 96.50 88 ILE A O 1
ATOM 604 N N . LEU A 1 89 ? 7.382 4.656 -19.604 1.00 98.25 89 LEU A N 1
ATOM 605 C CA . LEU A 1 89 ? 8.235 4.677 -20.793 1.00 98.25 89 LEU A CA 1
ATOM 606 C C . LEU A 1 89 ? 7.507 3.965 -21.925 1.00 98.25 89 LEU A C 1
ATOM 608 O O . LEU A 1 89 ? 7.381 2.737 -21.916 1.00 98.25 89 LEU A O 1
ATOM 612 N N . GLN A 1 90 ? 7.047 4.727 -22.913 1.00 97.94 90 GLN A N 1
ATOM 613 C CA . GLN A 1 90 ? 6.207 4.186 -23.972 1.00 97.94 90 GLN A CA 1
ATOM 614 C C . GLN A 1 90 ? 6.687 4.553 -25.376 1.00 97.94 90 GLN A C 1
ATOM 616 O O . GLN A 1 90 ? 6.974 5.708 -25.659 1.00 97.94 90 GLN A O 1
ATOM 621 N N . ASN A 1 91 ? 6.708 3.598 -26.305 1.00 98.31 91 ASN A N 1
ATOM 622 C CA . ASN A 1 91 ? 6.954 3.869 -27.731 1.00 98.31 91 ASN A CA 1
ATOM 623 C C . ASN A 1 91 ? 8.248 4.654 -28.032 1.00 98.31 91 ASN A C 1
ATOM 625 O O . ASN A 1 91 ? 8.308 5.375 -29.025 1.00 98.31 91 ASN A O 1
ATOM 629 N N . ASN A 1 92 ? 9.273 4.580 -27.180 1.00 98.75 92 ASN A N 1
ATOM 630 C CA . ASN A 1 92 ? 10.558 5.218 -27.459 1.00 98.75 92 ASN A CA 1
ATOM 631 C C . ASN A 1 92 ? 11.403 4.319 -28.364 1.00 98.75 92 ASN A C 1
ATOM 633 O O . ASN A 1 92 ? 11.380 3.101 -28.213 1.00 98.75 92 ASN A O 1
ATOM 637 N N . THR A 1 93 ? 12.202 4.918 -29.239 1.00 98.75 93 THR A N 1
ATOM 638 C CA . THR A 1 93 ? 13.275 4.234 -29.967 1.00 98.75 93 THR A CA 1
ATOM 639 C C . THR A 1 93 ? 14.592 4.558 -29.279 1.00 98.75 93 THR A C 1
ATOM 641 O O . THR A 1 93 ? 14.985 5.724 -29.231 1.00 98.75 93 THR A O 1
ATOM 644 N N . VAL A 1 94 ? 15.281 3.558 -28.734 1.00 98.75 94 VAL A N 1
ATOM 645 C CA . VAL A 1 94 ? 16.556 3.749 -28.032 1.00 98.75 94 VAL A CA 1
ATOM 646 C C . VAL A 1 94 ? 17.616 2.843 -28.633 1.00 98.75 94 VAL A C 1
ATOM 648 O O . VAL A 1 94 ? 17.396 1.641 -28.748 1.00 98.75 94 VAL A O 1
ATOM 651 N N . SER A 1 95 ? 18.771 3.390 -29.022 1.00 97.94 95 SER A N 1
ATOM 652 C CA . SER A 1 95 ? 19.798 2.554 -29.645 1.00 97.94 95 SER A CA 1
ATOM 653 C C . SER A 1 95 ? 21.240 3.016 -29.490 1.00 97.94 95 SER A C 1
ATOM 655 O O . SER A 1 95 ? 21.523 4.211 -29.399 1.00 97.94 95 SER A O 1
ATOM 657 N N . GLY A 1 96 ? 22.176 2.072 -29.590 1.00 94.38 96 GLY A N 1
ATOM 658 C CA . GLY A 1 96 ? 23.608 2.357 -29.738 1.00 94.38 96 GLY A CA 1
ATOM 659 C C . GLY A 1 96 ? 24.393 2.474 -28.431 1.00 94.38 96 GLY A C 1
ATOM 660 O O . GLY A 1 96 ? 25.581 2.794 -28.468 1.00 94.38 96 GLY A O 1
ATOM 661 N N . PHE A 1 97 ? 23.769 2.224 -27.280 1.00 92.94 97 PHE A N 1
ATOM 662 C CA . PHE A 1 97 ? 24.432 2.277 -25.976 1.00 92.94 97 PHE A CA 1
ATOM 663 C C . PHE A 1 97 ? 25.244 0.999 -25.751 1.00 92.94 97 PHE A C 1
ATOM 665 O O . PHE A 1 97 ? 24.821 0.095 -25.035 1.00 92.94 97 PHE A O 1
ATOM 672 N N . ARG A 1 98 ? 26.404 0.926 -26.416 1.00 86.69 98 ARG A N 1
ATOM 673 C CA . ARG A 1 98 ? 27.411 -0.129 -26.245 1.00 86.69 98 ARG A CA 1
ATOM 674 C C . ARG A 1 98 ? 28.683 0.412 -25.624 1.00 86.69 98 ARG A C 1
ATOM 676 O O . ARG A 1 98 ? 29.155 1.486 -26.009 1.00 86.69 98 ARG A O 1
ATOM 683 N N . GLN A 1 99 ? 29.258 -0.381 -24.740 1.00 81.06 99 GLN A N 1
ATOM 684 C CA . GLN A 1 99 ? 30.567 -0.169 -24.148 1.00 81.06 99 GLN A CA 1
ATOM 685 C C . GLN A 1 99 ? 31.692 -0.487 -25.131 1.00 81.06 99 GLN A C 1
ATOM 687 O O . GLN A 1 99 ? 31.511 -1.178 -26.138 1.00 81.06 99 GLN A O 1
ATOM 692 N N . TYR A 1 100 ? 32.874 0.060 -24.851 1.00 74.00 100 TYR A N 1
ATOM 693 C CA . TYR A 1 100 ? 34.042 -0.112 -25.707 1.00 74.00 100 TYR A CA 1
ATOM 694 C C . TYR A 1 100 ? 34.530 -1.567 -25.718 1.00 74.00 100 TYR A C 1
ATOM 696 O O . TYR A 1 100 ? 34.946 -2.107 -24.699 1.00 74.00 100 TYR A O 1
ATOM 704 N N . ALA A 1 101 ? 34.505 -2.207 -26.892 1.00 61.47 101 ALA A N 1
ATOM 705 C CA . ALA A 1 101 ? 34.734 -3.648 -27.042 1.00 61.47 101 ALA A CA 1
ATOM 706 C C . ALA A 1 101 ? 36.217 -4.090 -27.082 1.00 61.47 101 ALA A C 1
ATOM 708 O O . ALA A 1 101 ? 36.486 -5.273 -27.288 1.00 61.47 101 ALA A O 1
ATOM 709 N N . VAL A 1 102 ? 37.199 -3.192 -26.915 1.00 49.56 102 VAL A N 1
ATOM 710 C CA . VAL A 1 102 ? 38.629 -3.558 -26.998 1.00 49.56 102 VAL A CA 1
ATOM 711 C C . VAL A 1 102 ? 39.302 -3.480 -25.628 1.00 49.56 102 VAL A C 1
ATOM 713 O O . VAL A 1 102 ? 40.037 -2.534 -25.370 1.00 49.56 102 VAL A O 1
ATOM 716 N N . ASN A 1 103 ? 39.118 -4.491 -24.767 1.00 42.88 103 ASN A N 1
ATOM 717 C CA . ASN A 1 103 ? 40.140 -4.807 -23.762 1.00 42.88 103 ASN A CA 1
ATOM 718 C C . ASN A 1 103 ? 40.069 -6.243 -23.211 1.00 42.88 103 ASN A C 1
ATOM 720 O O . ASN A 1 103 ? 39.312 -6.573 -22.301 1.00 42.88 103 ASN A O 1
ATOM 724 N N . THR A 1 104 ? 40.927 -7.110 -23.741 1.00 42.34 104 THR A N 1
ATOM 725 C CA . THR A 1 104 ? 41.360 -8.330 -23.060 1.00 42.34 104 THR A CA 1
ATOM 726 C C . THR A 1 104 ? 42.453 -7.973 -22.038 1.00 42.34 104 THR A C 1
ATOM 728 O O . THR A 1 104 ? 43.556 -7.630 -22.458 1.00 42.34 104 THR A O 1
ATOM 731 N N . THR A 1 105 ? 42.172 -8.173 -20.738 1.00 33.56 105 THR A N 1
ATOM 732 C CA . THR A 1 105 ? 43.069 -8.203 -19.542 1.00 33.56 105 THR A CA 1
ATOM 733 C C . THR A 1 105 ? 43.497 -6.892 -18.853 1.00 33.56 105 THR A C 1
ATOM 735 O O . THR A 1 105 ? 43.907 -5.937 -19.499 1.00 33.56 105 THR A O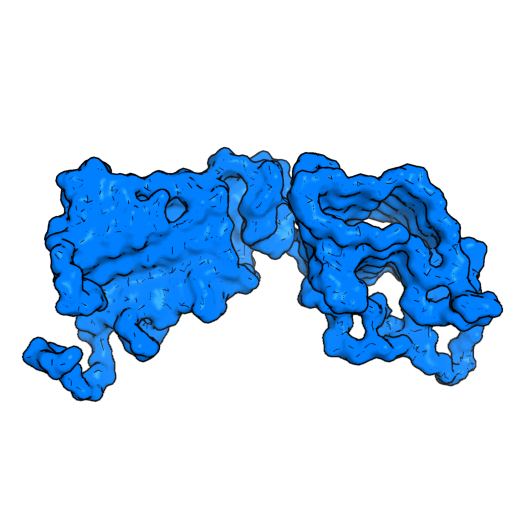 1
ATOM 738 N N . PRO A 1 106 ? 43.591 -6.938 -17.505 1.00 43.91 106 PRO A N 1
ATOM 739 C CA . PRO A 1 106 ? 42.493 -6.583 -16.608 1.00 43.91 106 PRO A CA 1
ATOM 740 C C . PRO A 1 106 ? 42.147 -5.093 -16.748 1.00 43.91 106 PRO A C 1
ATOM 742 O O . PRO A 1 106 ? 42.893 -4.222 -16.300 1.00 43.91 106 PRO A O 1
ATOM 745 N N . ASP A 1 107 ? 41.011 -4.820 -17.379 1.00 44.84 107 ASP A N 1
ATOM 746 C CA . ASP A 1 107 ? 40.404 -3.495 -17.364 1.00 44.84 107 ASP A CA 1
ATOM 747 C C . ASP A 1 107 ? 39.803 -3.250 -15.968 1.00 44.84 107 ASP A C 1
ATOM 749 O O . ASP A 1 107 ? 39.050 -4.109 -15.496 1.00 44.84 107 ASP A O 1
ATOM 753 N N . PRO A 1 108 ? 40.143 -2.156 -15.267 1.00 47.66 108 PRO A N 1
ATOM 754 C CA . PRO A 1 108 ? 39.522 -1.837 -13.987 1.00 47.66 108 PRO A CA 1
ATOM 755 C C . PRO A 1 108 ? 38.013 -1.537 -14.084 1.00 47.66 108 PRO A C 1
ATOM 757 O O . PRO A 1 108 ? 37.356 -1.644 -13.053 1.00 47.66 108 PRO A O 1
ATOM 760 N N . ASP A 1 109 ? 37.458 -1.251 -15.275 1.00 52.88 109 ASP A N 1
ATOM 761 C CA . ASP A 1 109 ? 36.075 -0.775 -15.435 1.00 52.88 109 ASP A CA 1
ATOM 762 C C . ASP A 1 109 ? 35.284 -1.623 -16.465 1.00 52.88 109 ASP A C 1
ATOM 764 O O . ASP A 1 109 ? 35.234 -1.323 -17.656 1.00 52.88 109 ASP A O 1
ATOM 768 N N . THR A 1 110 ? 34.609 -2.686 -16.012 1.00 60.59 110 THR A N 1
ATOM 769 C CA . THR A 1 110 ? 33.738 -3.567 -16.835 1.00 60.59 110 THR A CA 1
ATOM 770 C C . THR A 1 110 ? 32.264 -3.150 -16.746 1.00 60.59 110 THR A C 1
ATOM 772 O O . THR A 1 110 ? 31.384 -3.947 -16.441 1.00 60.59 110 THR A O 1
ATOM 775 N N . SER A 1 111 ? 31.986 -1.866 -16.981 1.00 71.31 111 SER A N 1
ATOM 776 C CA . SER A 1 111 ? 30.620 -1.324 -16.947 1.00 71.31 111 SER A CA 1
ATOM 777 C C . SER A 1 111 ? 29.808 -1.763 -18.180 1.00 71.31 111 SER A C 1
ATOM 779 O O . SER A 1 111 ? 30.366 -2.240 -19.165 1.00 71.31 111 SER A O 1
ATOM 781 N N . THR A 1 112 ? 28.482 -1.600 -18.138 1.00 83.06 112 THR A N 1
ATOM 782 C CA . THR A 1 112 ? 27.522 -2.053 -19.164 1.00 83.06 112 THR A CA 1
ATOM 783 C C . THR A 1 112 ? 26.842 -0.862 -19.852 1.00 83.06 112 THR A C 1
ATOM 785 O O . THR A 1 112 ? 26.617 0.172 -19.221 1.00 83.06 112 THR A O 1
ATOM 788 N N . GLY A 1 113 ? 26.522 -0.988 -21.146 1.00 89.88 113 GLY A N 1
ATOM 789 C CA . GLY A 1 113 ? 25.712 -0.022 -21.884 1.00 89.88 113 GLY A CA 1
ATOM 790 C C . GLY A 1 113 ? 24.232 -0.397 -21.964 1.00 89.88 113 GLY A C 1
ATOM 791 O O . GLY A 1 113 ? 23.859 -1.423 -22.534 1.00 89.88 113 GLY A O 1
ATOM 792 N N . PHE A 1 114 ? 23.377 0.456 -21.405 1.00 93.69 114 PHE A N 1
ATOM 793 C CA . PHE A 1 114 ? 21.940 0.230 -21.299 1.00 93.69 114 PHE A CA 1
ATOM 794 C C . PHE A 1 114 ? 21.175 1.064 -22.325 1.00 93.69 114 PHE A C 1
ATOM 796 O O . PHE A 1 114 ? 21.324 2.284 -22.393 1.00 93.69 114 PHE A O 1
ATOM 803 N N . CYS A 1 115 ? 20.286 0.442 -23.090 1.00 97.75 115 CYS A N 1
ATOM 804 C CA . CYS A 1 115 ? 19.259 1.192 -23.808 1.00 97.75 115 CYS A CA 1
ATOM 805 C C . CYS A 1 115 ? 18.304 1.818 -22.773 1.00 97.75 115 CYS A C 1
ATOM 807 O O . CYS A 1 115 ? 18.202 3.042 -22.682 1.00 97.75 115 CYS A O 1
ATOM 809 N N . ILE A 1 116 ? 17.681 0.998 -21.924 1.00 98.25 116 ILE A N 1
ATOM 810 C CA . ILE A 1 116 ? 16.845 1.449 -20.805 1.00 98.25 116 ILE A CA 1
ATOM 811 C C . ILE A 1 116 ? 17.327 0.787 -19.512 1.00 98.25 116 ILE A C 1
ATOM 813 O O . ILE A 1 116 ? 17.482 -0.430 -19.467 1.00 98.25 116 ILE A O 1
ATOM 817 N N . SER A 1 117 ? 17.524 1.576 -18.457 1.00 95.69 117 SER A N 1
ATOM 818 C CA . SER A 1 117 ? 17.716 1.090 -17.084 1.00 95.69 117 SER A CA 1
ATOM 819 C C . SER A 1 117 ? 16.626 1.677 -16.196 1.00 95.69 117 SER A C 1
ATOM 821 O O . SER A 1 117 ? 16.444 2.897 -16.196 1.00 95.69 117 SER A O 1
ATOM 823 N N . ILE A 1 118 ? 15.913 0.834 -15.449 1.00 96.06 118 ILE A N 1
ATOM 824 C CA . ILE A 1 118 ? 14.774 1.245 -14.628 1.00 96.06 118 ILE A CA 1
ATOM 825 C C . ILE A 1 118 ? 14.757 0.588 -13.241 1.00 96.06 118 ILE A C 1
ATOM 827 O O . ILE A 1 118 ? 14.976 -0.615 -13.096 1.00 96.06 118 ILE A O 1
ATOM 831 N N . SER A 1 119 ? 14.453 1.394 -12.227 1.00 94.81 119 SER A N 1
ATOM 832 C CA . SER A 1 119 ? 14.133 0.981 -10.858 1.00 94.81 119 SER A CA 1
ATOM 833 C C . SER A 1 119 ? 12.994 1.829 -10.290 1.00 94.81 119 SER A C 1
ATOM 835 O O . SER A 1 119 ? 12.552 2.790 -10.920 1.00 94.81 119 SER A O 1
ATOM 837 N N . GLY A 1 120 ? 12.510 1.489 -9.095 1.00 94.06 120 GLY A N 1
ATOM 838 C CA . GLY A 1 120 ? 11.362 2.130 -8.457 1.00 94.06 120 GLY A CA 1
ATOM 839 C C . GLY A 1 120 ? 10.122 1.241 -8.432 1.00 94.06 120 GLY A C 1
ATOM 840 O O . GLY A 1 120 ? 10.206 0.041 -8.680 1.00 94.06 120 GLY A O 1
ATOM 841 N N . ILE A 1 121 ? 8.966 1.827 -8.125 1.00 94.25 121 ILE A N 1
ATOM 842 C CA . ILE A 1 121 ? 7.669 1.131 -8.076 1.00 94.25 121 ILE A CA 1
ATOM 843 C C . ILE A 1 121 ? 6.708 1.641 -9.150 1.00 94.25 121 ILE A C 1
ATOM 845 O O . ILE A 1 121 ? 6.786 2.791 -9.572 1.00 94.25 121 ILE A O 1
ATOM 849 N N . ASN A 1 122 ? 5.749 0.815 -9.563 1.00 94.69 122 ASN A N 1
ATOM 850 C CA . ASN A 1 122 ? 4.681 1.170 -10.505 1.00 94.69 122 ASN A CA 1
ATOM 851 C C . ASN A 1 122 ? 5.168 1.723 -11.855 1.00 94.69 122 ASN A C 1
ATOM 853 O O . ASN A 1 122 ? 4.439 2.472 -12.507 1.00 94.69 122 ASN A O 1
ATOM 857 N N . TYR A 1 123 ? 6.389 1.402 -12.288 1.00 96.00 123 TYR A N 1
ATOM 858 C CA . TYR A 1 123 ? 6.819 1.792 -13.627 1.00 96.00 123 TYR A CA 1
ATOM 859 C C . TYR A 1 123 ? 6.126 0.949 -14.701 1.00 96.00 123 TYR A C 1
ATOM 861 O O . TYR A 1 123 ? 5.781 -0.213 -14.480 1.00 96.00 123 TYR A O 1
ATOM 869 N N . ILE A 1 124 ? 5.959 1.521 -15.892 1.00 96.56 124 ILE A N 1
ATOM 870 C CA . ILE A 1 124 ? 5.435 0.818 -17.068 1.00 96.56 124 ILE A CA 1
ATOM 871 C C . ILE A 1 124 ? 6.391 1.062 -18.232 1.00 96.56 124 ILE A C 1
ATOM 873 O O . ILE A 1 124 ? 6.596 2.203 -18.629 1.00 96.56 124 ILE A O 1
ATOM 877 N N . VAL A 1 125 ? 6.958 0.005 -18.809 1.00 98.12 125 VAL A N 1
ATOM 878 C CA . VAL A 1 125 ? 7.866 0.060 -19.962 1.00 98.12 125 VAL A CA 1
ATOM 879 C C . VAL A 1 125 ? 7.270 -0.772 -21.090 1.00 98.12 125 VAL A C 1
ATOM 881 O O . VAL A 1 125 ? 7.335 -2.004 -21.068 1.00 98.12 125 VAL A O 1
ATOM 884 N N . THR A 1 126 ? 6.664 -0.108 -22.075 1.00 97.75 126 THR A N 1
ATOM 885 C CA . THR A 1 126 ? 5.902 -0.784 -23.135 1.00 97.75 126 THR A CA 1
ATOM 886 C C . THR A 1 126 ? 6.059 -0.166 -24.517 1.00 97.75 126 THR A C 1
ATOM 888 O O . THR A 1 126 ? 6.219 1.041 -24.663 1.00 97.75 126 THR A O 1
ATOM 891 N N . GLY A 1 127 ? 6.017 -0.989 -25.563 1.00 98.06 127 GLY A N 1
ATOM 892 C CA . GLY A 1 127 ? 6.077 -0.524 -26.951 1.00 98.06 127 GLY A CA 1
ATOM 893 C C . GLY A 1 127 ? 7.405 0.114 -27.366 1.00 98.06 127 GLY A C 1
ATOM 894 O O . GLY A 1 127 ? 7.480 0.669 -28.457 1.00 98.06 127 GLY A O 1
ATOM 895 N N . ASN 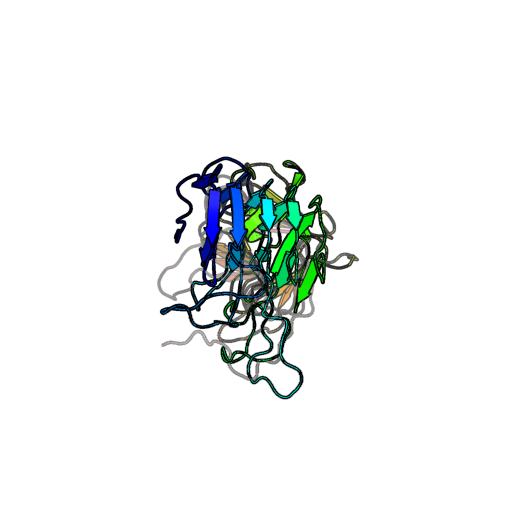A 1 128 ? 8.446 0.074 -26.530 1.00 98.75 128 ASN A N 1
ATOM 896 C CA . ASN A 1 128 ? 9.742 0.657 -26.869 1.00 98.75 128 ASN A CA 1
ATOM 897 C C . ASN A 1 128 ? 10.487 -0.241 -27.864 1.00 98.75 128 ASN A C 1
ATOM 899 O O . ASN A 1 128 ? 10.428 -1.465 -27.758 1.00 98.75 128 ASN A O 1
ATOM 903 N N . ASP A 1 129 ? 11.201 0.370 -28.804 1.00 98.62 129 ASP A N 1
ATOM 904 C CA . ASP A 1 129 ? 12.106 -0.290 -29.742 1.00 98.62 129 ASP A CA 1
ATOM 905 C C . ASP A 1 129 ? 13.548 -0.072 -29.271 1.00 98.62 129 ASP A C 1
ATOM 907 O O . ASP A 1 129 ? 14.039 1.060 -29.265 1.00 98.62 129 ASP A O 1
ATOM 911 N N . VAL A 1 130 ? 14.198 -1.136 -28.798 1.00 98.31 130 VAL A N 1
ATOM 912 C CA . VAL A 1 130 ? 15.551 -1.082 -28.231 1.00 98.31 130 VAL A CA 1
ATOM 913 C C . VAL A 1 130 ? 16.523 -1.907 -29.071 1.00 98.31 130 VAL A C 1
ATOM 915 O O . VAL A 1 130 ? 16.341 -3.113 -29.260 1.00 98.31 130 VAL A O 1
ATOM 918 N N . ASP A 1 131 ? 17.583 -1.278 -29.571 1.00 98.00 131 ASP A N 1
ATOM 919 C CA . ASP A 1 131 ? 18.514 -1.905 -30.517 1.00 98.00 131 ASP A CA 1
ATOM 920 C C . ASP A 1 131 ? 19.977 -1.522 -30.258 1.00 98.00 131 ASP A C 1
ATOM 922 O O . ASP A 1 131 ? 20.293 -0.442 -29.766 1.00 98.00 131 ASP A O 1
ATOM 926 N N . ASN A 1 132 ? 20.908 -2.385 -30.662 1.00 95.31 132 ASN A N 1
ATOM 927 C CA . ASN A 1 132 ? 22.338 -2.094 -30.664 1.00 95.31 132 ASN A CA 1
ATOM 928 C C . ASN A 1 132 ? 22.867 -1.614 -29.290 1.00 95.31 132 ASN A C 1
ATOM 930 O O . ASN A 1 132 ? 23.670 -0.686 -29.227 1.00 95.31 132 ASN A O 1
ATOM 934 N N . CYS A 1 133 ? 22.402 -2.218 -28.195 1.00 93.19 133 CYS A N 1
ATOM 935 C CA . CYS A 1 133 ? 22.865 -1.963 -26.826 1.00 93.19 133 CYS A CA 1
ATOM 936 C C . CYS A 1 133 ? 23.531 -3.207 -26.214 1.00 93.19 133 CYS A C 1
ATOM 938 O O . CYS A 1 133 ? 23.329 -4.325 -26.700 1.00 93.19 133 CYS A O 1
ATOM 940 N N . ASP A 1 134 ? 24.326 -3.048 -25.151 1.00 92.06 134 ASP A N 1
ATOM 941 C CA . ASP A 1 134 ? 24.810 -4.223 -24.406 1.00 92.06 134 ASP A CA 1
ATOM 942 C C . ASP A 1 134 ? 23.645 -4.888 -23.671 1.00 92.06 134 ASP A C 1
ATOM 944 O O . ASP A 1 134 ? 23.457 -6.098 -23.770 1.00 92.06 134 ASP A O 1
ATOM 948 N N . VAL A 1 135 ? 22.797 -4.084 -23.030 1.00 94.56 135 VAL A N 1
ATOM 949 C CA . VAL A 1 135 ? 21.519 -4.518 -22.462 1.00 94.56 135 VAL A CA 1
ATOM 950 C C . VAL A 1 135 ? 20.395 -3.643 -23.010 1.00 94.56 135 VAL A C 1
ATOM 952 O O . VAL A 1 135 ? 20.447 -2.417 -22.918 1.00 94.56 135 VAL A O 1
ATOM 955 N N . GLY A 1 136 ? 19.367 -4.270 -23.583 1.00 97.62 136 GLY A N 1
ATOM 956 C CA . GLY A 1 136 ? 18.181 -3.585 -24.093 1.00 97.62 136 GLY A CA 1
ATOM 957 C C . GLY A 1 136 ? 17.384 -2.920 -22.967 1.00 97.62 136 GLY A C 1
ATOM 958 O O . GLY A 1 136 ? 17.309 -1.696 -22.892 1.00 97.62 136 GLY A O 1
ATOM 959 N N . ILE A 1 137 ? 16.803 -3.711 -22.065 1.00 98.38 137 ILE A N 1
ATOM 960 C CA . ILE A 1 137 ? 16.075 -3.201 -20.892 1.00 98.38 137 ILE A CA 1
ATOM 961 C C . ILE A 1 137 ? 16.592 -3.888 -19.630 1.00 98.38 137 ILE A C 1
ATOM 963 O O . ILE A 1 137 ? 16.561 -5.113 -19.529 1.00 98.38 137 ILE A O 1
ATOM 967 N N . GLN A 1 138 ? 17.043 -3.097 -18.662 1.00 96.31 138 GLN A N 1
ATOM 968 C CA . GLN A 1 138 ? 17.393 -3.568 -17.331 1.00 96.31 138 GLN A CA 1
ATOM 969 C C . GLN A 1 138 ? 16.369 -3.096 -16.305 1.00 96.31 138 GLN A C 1
ATOM 971 O O . GLN A 1 138 ? 16.210 -1.893 -16.111 1.00 96.31 138 GLN A O 1
ATOM 976 N N . GLU A 1 139 ? 15.739 -4.042 -15.617 1.00 96.62 139 GLU A N 1
ATOM 977 C CA . GLU A 1 139 ? 15.050 -3.790 -14.351 1.00 96.62 139 GLU A CA 1
ATOM 978 C C . GLU A 1 139 ? 16.021 -4.097 -13.215 1.00 96.62 139 GLU A C 1
ATOM 980 O O . GLU A 1 139 ? 16.671 -5.148 -13.221 1.00 96.62 139 GLU A O 1
ATOM 985 N N . GLN A 1 140 ? 16.134 -3.208 -12.232 1.00 92.50 140 GLN A N 1
ATOM 986 C CA . GLN A 1 140 ? 17.014 -3.477 -11.103 1.00 92.50 140 GLN A CA 1
ATOM 987 C C . GLN A 1 140 ? 16.511 -2.926 -9.777 1.00 92.50 140 GLN A C 1
ATOM 989 O O . GLN A 1 140 ? 16.069 -1.785 -9.680 1.00 92.50 140 GLN A O 1
ATOM 994 N N . GLN A 1 141 ? 16.659 -3.724 -8.725 1.00 88.75 141 GLN A N 1
ATOM 995 C CA . GLN A 1 141 ? 16.845 -3.156 -7.399 1.00 88.75 141 GLN A CA 1
ATOM 996 C C . GLN A 1 141 ? 18.222 -2.487 -7.408 1.00 88.75 141 GLN A C 1
ATOM 998 O O . GLN A 1 141 ? 19.183 -3.076 -7.888 1.00 88.75 141 GLN A O 1
ATOM 1003 N N . GLY A 1 142 ? 18.328 -1.248 -6.954 1.00 73.81 142 GLY A N 1
ATOM 1004 C CA . GLY A 1 142 ? 19.585 -0.513 -6.951 1.00 73.81 142 GLY A CA 1
ATOM 1005 C C . GLY A 1 142 ? 20.669 -1.158 -6.091 1.00 73.81 142 GLY A C 1
ATOM 1006 O O . GLY A 1 142 ? 20.425 -1.969 -5.194 1.00 73.81 142 GLY A O 1
ATOM 1007 N N . PHE A 1 143 ? 21.907 -0.786 -6.389 1.00 73.88 143 PHE A N 1
ATOM 1008 C CA . PHE A 1 143 ? 23.095 -1.380 -5.800 1.00 73.88 143 PHE A CA 1
ATOM 1009 C C . PHE A 1 143 ? 23.346 -0.828 -4.386 1.00 73.88 143 PHE A C 1
ATOM 1011 O O . PHE A 1 143 ? 23.487 0.377 -4.194 1.00 73.88 143 PHE A O 1
ATOM 1018 N N . LEU A 1 144 ? 23.447 -1.709 -3.380 1.00 64.62 144 LEU A N 1
ATOM 1019 C CA . LEU A 1 144 ? 23.731 -1.332 -1.981 1.00 64.62 144 LEU A CA 1
ATOM 1020 C C . LEU A 1 144 ? 25.234 -1.145 -1.675 1.00 64.62 144 LEU A C 1
ATOM 1022 O O . LEU A 1 144 ? 25.618 -1.025 -0.510 1.00 64.62 144 LEU A O 1
ATOM 1026 N N . GLY A 1 145 ? 26.101 -1.146 -2.692 1.00 63.38 145 GLY A N 1
ATOM 1027 C CA . GLY A 1 145 ? 27.546 -0.967 -2.539 1.00 63.38 145 GLY A CA 1
ATOM 1028 C C . GLY A 1 145 ? 28.043 0.439 -2.892 1.00 63.38 145 GLY A C 1
ATOM 1029 O O . GLY A 1 145 ? 27.307 1.308 -3.356 1.00 63.38 145 GLY A O 1
ATOM 1030 N N . THR A 1 146 ? 29.332 0.683 -2.658 1.00 58.06 146 THR A N 1
ATOM 1031 C CA . THR A 1 146 ? 30.001 1.932 -3.045 1.00 58.06 146 THR A CA 1
ATOM 1032 C C . THR A 1 146 ? 30.065 2.025 -4.569 1.00 58.06 146 THR A C 1
ATOM 1034 O O . THR A 1 146 ? 30.545 1.080 -5.189 1.00 58.06 146 THR A O 1
ATOM 1037 N N . GLN A 1 147 ? 29.630 3.154 -5.153 1.00 58.81 147 GLN A N 1
ATOM 1038 C CA . GLN A 1 147 ? 29.725 3.450 -6.593 1.00 58.81 147 GLN A CA 1
ATOM 1039 C C . GLN A 1 147 ? 31.189 3.461 -7.058 1.00 58.81 147 GLN A C 1
ATOM 1041 O O . GLN A 1 147 ? 31.818 4.512 -7.178 1.00 58.81 147 GLN A O 1
ATOM 1046 N N . ASN A 1 148 ? 31.740 2.288 -7.306 1.00 55.50 148 ASN A N 1
ATOM 1047 C CA . ASN A 1 148 ? 32.963 2.110 -8.057 1.00 55.50 148 ASN A CA 1
ATOM 1048 C C . ASN A 1 148 ? 32.540 1.483 -9.383 1.00 55.50 148 ASN A C 1
ATOM 1050 O O . ASN A 1 148 ? 31.521 0.804 -9.421 1.00 55.50 148 ASN A O 1
ATOM 1054 N N . SER A 1 149 ? 33.275 1.729 -10.464 1.00 56.84 149 SER A N 1
ATOM 1055 C CA . SER A 1 149 ? 33.077 1.086 -11.769 1.00 56.84 149 SER A CA 1
ATOM 1056 C C . SER A 1 149 ? 33.367 -0.426 -11.694 1.00 56.84 149 SER A C 1
ATOM 1058 O O . SER A 1 149 ? 34.232 -0.950 -12.388 1.00 56.84 149 SER A O 1
ATOM 1060 N N . THR A 1 150 ? 32.724 -1.130 -10.770 1.00 58.94 150 THR A N 1
ATOM 1061 C CA . THR A 1 150 ? 32.905 -2.547 -10.530 1.00 58.94 150 THR A CA 1
ATOM 1062 C C . THR A 1 150 ? 32.352 -3.327 -11.707 1.00 58.94 150 THR A C 1
ATOM 1064 O O . THR A 1 150 ? 31.364 -2.944 -12.328 1.00 58.94 150 THR A O 1
ATOM 1067 N N . GLY A 1 151 ? 33.030 -4.426 -12.031 1.00 64.94 151 GLY A N 1
ATOM 1068 C CA . GLY A 1 151 ? 32.558 -5.397 -13.008 1.00 64.94 151 GLY A CA 1
ATOM 1069 C C . GLY A 1 151 ? 31.373 -6.183 -12.497 1.00 64.94 151 GLY A C 1
ATOM 1070 O O . GLY A 1 151 ? 31.523 -7.346 -12.125 1.00 64.94 151 GLY A O 1
ATOM 1071 N N . ASP A 1 152 ? 30.225 -5.527 -12.434 1.00 74.00 152 ASP A N 1
ATOM 1072 C CA . ASP A 1 152 ? 28.950 -6.114 -12.069 1.00 74.00 152 ASP A CA 1
ATOM 1073 C C . ASP A 1 152 ? 27.864 -5.771 -13.098 1.00 74.00 152 ASP A C 1
ATOM 1075 O O . ASP A 1 152 ? 28.075 -5.048 -14.074 1.00 74.00 152 ASP A O 1
ATOM 1079 N N . ASP A 1 153 ? 26.695 -6.374 -12.899 1.00 85.06 153 ASP A N 1
ATOM 1080 C CA . ASP A 1 153 ? 25.553 -6.222 -13.793 1.00 85.06 153 ASP A CA 1
ATOM 1081 C C . ASP A 1 153 ? 24.707 -4.976 -13.483 1.00 85.06 153 ASP A C 1
ATOM 1083 O O . ASP A 1 153 ? 23.735 -4.715 -14.196 1.00 85.06 153 ASP A O 1
ATOM 1087 N N . TYR A 1 154 ? 25.024 -4.202 -12.441 1.00 86.44 154 TYR A N 1
ATOM 1088 C CA . TYR A 1 154 ? 24.208 -3.063 -12.039 1.00 86.44 154 TYR A CA 1
ATOM 1089 C C . TYR A 1 154 ? 24.492 -1.836 -12.906 1.00 86.44 154 TYR A C 1
ATOM 1091 O O . TYR A 1 154 ? 25.608 -1.561 -13.347 1.00 86.44 154 TYR A O 1
ATOM 1099 N N . PHE A 1 155 ? 23.463 -1.014 -13.080 1.00 88.12 155 PHE A N 1
ATOM 1100 C CA . PHE A 1 155 ? 23.668 0.398 -13.341 1.00 88.12 155 PHE A CA 1
ATOM 1101 C C . PHE A 1 155 ? 24.137 1.041 -12.032 1.00 88.12 155 PHE A C 1
ATOM 1103 O O . PHE A 1 155 ? 23.326 1.420 -11.183 1.00 88.12 155 PHE A O 1
ATOM 1110 N N . GLY A 1 156 ? 25.458 1.114 -11.853 1.00 82.75 156 GLY A N 1
ATOM 1111 C CA . GLY A 1 156 ? 26.119 1.310 -10.557 1.00 82.75 156 GLY A CA 1
ATOM 1112 C C . GLY A 1 156 ? 25.840 2.635 -9.840 1.00 82.75 156 GLY A C 1
ATOM 1113 O O . GLY A 1 156 ? 26.309 2.832 -8.724 1.00 82.75 156 GLY A O 1
ATOM 1114 N N . ARG A 1 157 ? 25.083 3.558 -10.446 1.00 82.19 157 ARG A N 1
ATOM 1115 C CA . ARG A 1 157 ? 24.691 4.848 -9.843 1.00 82.19 157 ARG A CA 1
ATOM 1116 C C . ARG A 1 157 ? 23.294 4.866 -9.247 1.00 82.19 157 ARG A C 1
ATOM 1118 O O . ARG A 1 157 ? 22.916 5.878 -8.647 1.00 82.19 157 ARG A O 1
ATOM 1125 N N . ASP A 1 158 ? 22.510 3.836 -9.519 1.00 88.06 158 ASP A N 1
ATOM 1126 C CA . ASP A 1 158 ? 21.143 3.737 -9.051 1.00 88.06 158 ASP A CA 1
ATOM 1127 C C . ASP A 1 158 ? 21.103 2.980 -7.726 1.00 88.06 158 ASP A C 1
ATOM 1129 O O . ASP A 1 158 ? 21.460 1.807 -7.632 1.00 88.06 158 ASP A O 1
ATOM 1133 N N . ASN A 1 159 ? 20.658 3.706 -6.705 1.00 87.38 159 ASN A N 1
ATOM 1134 C CA . ASN A 1 159 ? 20.568 3.257 -5.324 1.00 87.38 159 ASN A CA 1
ATOM 1135 C C . ASN A 1 159 ? 19.120 2.882 -4.953 1.00 87.38 159 ASN A C 1
ATOM 1137 O O . ASN A 1 159 ? 18.745 2.976 -3.785 1.00 87.38 159 ASN A O 1
ATOM 1141 N N . GLY A 1 160 ? 18.287 2.549 -5.947 1.00 86.50 160 GLY A N 1
ATOM 1142 C CA . GLY A 1 160 ? 16.881 2.212 -5.762 1.00 86.50 160 GLY A CA 1
ATOM 1143 C C . GLY A 1 160 ? 16.694 1.085 -4.754 1.00 86.50 160 GLY A C 1
ATOM 1144 O O . GLY A 1 160 ? 17.392 0.079 -4.814 1.00 86.50 160 GLY A O 1
ATOM 1145 N N . THR A 1 161 ? 15.748 1.195 -3.827 1.00 86.69 161 THR A N 1
ATOM 1146 C CA . THR A 1 161 ? 15.543 0.106 -2.851 1.00 86.69 161 THR A CA 1
ATOM 1147 C C . THR A 1 161 ? 14.678 -1.034 -3.392 1.00 86.69 161 THR A C 1
ATOM 1149 O O . THR A 1 161 ? 14.627 -2.112 -2.799 1.00 86.69 161 THR A O 1
ATOM 1152 N N . VAL A 1 162 ? 14.039 -0.823 -4.544 1.00 88.88 162 VAL A N 1
ATOM 1153 C CA . VAL A 1 162 ? 13.025 -1.705 -5.124 1.00 88.88 162 VAL A CA 1
ATOM 1154 C C . VAL A 1 162 ? 12.997 -1.573 -6.648 1.00 88.88 162 VAL A C 1
ATOM 1156 O O . VAL A 1 162 ? 13.238 -0.493 -7.189 1.00 88.88 162 VAL A O 1
ATOM 1159 N N . ALA A 1 163 ? 12.666 -2.665 -7.333 1.00 94.81 163 ALA A N 1
ATOM 1160 C CA . ALA A 1 163 ? 12.173 -2.646 -8.703 1.00 94.81 163 ALA A CA 1
ATOM 1161 C C . ALA A 1 163 ? 10.847 -3.398 -8.763 1.00 94.81 163 ALA A C 1
ATOM 1163 O O . ALA A 1 163 ? 10.802 -4.610 -8.580 1.00 94.81 163 ALA A O 1
ATOM 1164 N N . CYS A 1 164 ? 9.770 -2.678 -9.041 1.00 96.06 164 CYS A N 1
ATOM 1165 C CA . CYS A 1 164 ? 8.473 -3.267 -9.285 1.00 96.06 164 CYS A CA 1
ATOM 1166 C C . CYS A 1 164 ? 7.708 -2.493 -10.353 1.00 96.06 164 CYS A C 1
ATOM 1168 O O . CYS A 1 164 ? 7.547 -1.275 -10.264 1.00 96.06 164 CYS A O 1
ATOM 1170 N N . GLY A 1 165 ? 7.202 -3.203 -11.351 1.00 95.56 165 GLY A N 1
ATOM 1171 C CA . GLY A 1 165 ? 6.453 -2.599 -12.440 1.00 95.56 165 GLY A CA 1
ATOM 1172 C C . GLY A 1 165 ? 6.193 -3.582 -13.568 1.00 95.56 165 GLY A C 1
ATOM 1173 O O . GLY A 1 165 ? 6.267 -4.796 -13.393 1.00 95.56 165 GLY A O 1
ATOM 1174 N N . VAL A 1 166 ? 5.835 -3.052 -14.732 1.00 95.44 166 VAL A N 1
ATOM 1175 C CA . VAL A 1 166 ? 5.490 -3.850 -15.909 1.00 95.44 166 VAL A CA 1
ATOM 1176 C C . VAL A 1 166 ? 6.453 -3.532 -17.040 1.00 95.44 166 VAL A C 1
ATOM 1178 O O . VAL A 1 166 ? 6.455 -2.417 -17.554 1.00 95.44 166 VAL A O 1
ATOM 1181 N N . VAL A 1 167 ? 7.206 -4.533 -17.495 1.00 96.62 167 VAL A N 1
ATOM 1182 C CA . VAL A 1 167 ? 7.978 -4.482 -18.744 1.00 96.62 167 VAL A CA 1
ATOM 1183 C C . VAL A 1 167 ? 7.385 -5.490 -19.720 1.00 96.62 167 VAL A C 1
ATOM 1185 O O . VAL A 1 167 ? 7.529 -6.698 -19.551 1.00 96.62 167 VAL A O 1
ATOM 1188 N N . ASN A 1 168 ? 6.681 -5.013 -20.746 1.00 95.06 168 ASN A N 1
ATOM 1189 C CA . ASN A 1 168 ? 6.012 -5.888 -21.713 1.00 95.06 168 ASN A CA 1
ATOM 1190 C C . ASN A 1 168 ? 5.854 -5.203 -23.075 1.00 95.06 168 ASN A C 1
ATOM 1192 O O . ASN A 1 168 ? 5.793 -3.985 -23.150 1.00 95.06 168 ASN A O 1
ATOM 1196 N N . GLY A 1 169 ? 5.753 -5.972 -24.159 1.00 96.56 169 GLY A N 1
ATOM 1197 C CA . GLY A 1 169 ? 5.439 -5.438 -25.488 1.00 96.56 169 GLY A CA 1
ATOM 1198 C C . GLY A 1 169 ? 6.534 -4.559 -26.100 1.00 96.56 169 GLY A C 1
ATOM 1199 O O . GLY A 1 169 ? 6.235 -3.757 -26.978 1.00 96.56 169 GLY A O 1
ATOM 1200 N N . ASN A 1 170 ? 7.781 -4.679 -25.638 1.00 98.44 170 ASN A N 1
ATOM 1201 C CA . ASN A 1 170 ? 8.934 -3.994 -26.227 1.00 98.44 170 ASN A CA 1
ATOM 1202 C C . ASN A 1 170 ? 9.530 -4.829 -27.374 1.00 98.44 170 ASN A C 1
ATOM 1204 O O . ASN A 1 170 ? 9.501 -6.062 -27.336 1.00 98.44 170 ASN A O 1
ATOM 1208 N N . THR A 1 171 ? 10.072 -4.156 -28.386 1.00 98.62 171 THR A N 1
ATOM 1209 C CA . THR A 1 171 ? 10.774 -4.768 -29.520 1.00 98.62 171 THR A CA 1
ATOM 1210 C C . THR A 1 171 ? 12.274 -4.724 -29.265 1.00 98.62 171 THR A C 1
ATOM 1212 O O . THR A 1 171 ? 12.805 -3.692 -28.863 1.00 98.62 171 THR A O 1
ATOM 1215 N N . PHE A 1 172 ? 12.956 -5.848 -29.486 1.00 98.25 172 PHE A N 1
ATOM 1216 C CA . PHE A 1 172 ? 14.395 -5.964 -29.277 1.00 98.25 172 PHE A CA 1
ATOM 1217 C C . PHE A 1 172 ? 15.101 -6.279 -30.593 1.00 98.25 172 PHE A C 1
ATOM 1219 O O . PHE A 1 172 ? 14.780 -7.271 -31.250 1.00 98.25 172 PHE A O 1
ATOM 1226 N N . GLY A 1 173 ? 16.072 -5.443 -30.952 1.00 96.19 173 GLY A N 1
ATOM 1227 C CA . GLY A 1 173 ? 16.946 -5.649 -32.098 1.00 96.19 173 GLY A CA 1
ATOM 1228 C C . GLY A 1 173 ? 18.187 -6.485 -31.763 1.00 96.19 173 GLY A C 1
ATOM 1229 O O . GLY A 1 173 ? 18.134 -7.534 -31.130 1.00 96.19 173 GLY A O 1
ATOM 1230 N N . THR A 1 174 ? 19.339 -5.996 -32.201 1.00 95.12 174 THR A N 1
ATOM 1231 C CA . THR A 1 174 ? 20.682 -6.587 -32.127 1.00 95.12 174 THR A CA 1
ATOM 1232 C C . THR A 1 174 ? 21.394 -6.372 -30.784 1.00 95.12 174 THR A C 1
ATOM 1234 O O . THR A 1 174 ? 22.623 -6.233 -30.739 1.00 95.12 174 THR A O 1
ATOM 1237 N N . ASN A 1 175 ? 20.649 -6.319 -29.678 1.00 93.88 175 ASN A N 1
ATOM 1238 C CA . ASN A 1 175 ? 21.239 -6.168 -28.345 1.00 93.88 175 ASN A CA 1
ATOM 1239 C C . ASN A 1 175 ? 22.076 -7.398 -27.969 1.00 93.88 175 ASN A C 1
ATOM 1241 O O . ASN A 1 175 ? 21.808 -8.504 -28.438 1.00 93.88 175 ASN A O 1
ATOM 1245 N N . THR A 1 176 ? 23.083 -7.220 -27.111 1.00 93.81 176 THR A N 1
ATOM 1246 C CA . THR A 1 176 ? 23.853 -8.363 -26.587 1.00 93.81 176 THR A CA 1
ATOM 1247 C C . THR A 1 176 ? 22.984 -9.180 -25.627 1.00 93.81 176 THR A C 1
ATOM 1249 O O . THR A 1 176 ? 22.916 -10.403 -25.731 1.00 93.81 176 THR A O 1
ATOM 1252 N N . VAL A 1 177 ? 22.258 -8.493 -24.743 1.00 94.56 177 VAL A N 1
ATOM 1253 C CA . VAL A 1 177 ? 21.203 -9.042 -23.888 1.00 94.56 177 VAL A CA 1
ATOM 1254 C C . VAL A 1 177 ? 19.935 -8.225 -24.112 1.00 94.56 177 VAL A C 1
ATOM 1256 O O . VAL A 1 177 ? 19.952 -7.004 -23.998 1.00 94.56 177 VAL A O 1
ATOM 1259 N N . ASN A 1 178 ? 18.817 -8.878 -24.430 1.00 96.50 178 ASN A N 1
ATOM 1260 C CA . ASN A 1 178 ? 17.562 -8.166 -24.689 1.00 96.50 178 ASN A CA 1
ATOM 1261 C C . ASN A 1 178 ? 16.981 -7.553 -23.412 1.00 96.50 178 ASN A C 1
ATOM 1263 O O . ASN A 1 178 ? 16.783 -6.344 -23.351 1.00 96.50 178 ASN A O 1
ATOM 1267 N N . ALA A 1 179 ? 16.763 -8.364 -22.380 1.00 95.81 179 ALA A N 1
ATOM 1268 C CA . ALA A 1 179 ? 16.267 -7.903 -21.092 1.00 95.81 179 ALA A CA 1
ATOM 1269 C C . ALA A 1 179 ? 17.013 -8.593 -19.948 1.00 95.81 179 ALA A C 1
ATOM 1271 O O . ALA A 1 179 ? 17.405 -9.756 -20.080 1.00 95.81 179 ALA A O 1
ATOM 1272 N N . ARG A 1 180 ? 17.206 -7.881 -18.836 1.00 94.88 180 ARG A N 1
ATOM 1273 C CA . ARG A 1 180 ? 17.869 -8.396 -17.634 1.00 94.88 180 ARG A CA 1
ATOM 1274 C C . ARG A 1 180 ? 17.196 -7.860 -16.374 1.00 94.88 180 ARG A C 1
ATOM 1276 O O . ARG A 1 180 ? 16.871 -6.681 -16.303 1.00 94.88 180 ARG A O 1
ATOM 1283 N N . GLN A 1 181 ? 17.038 -8.729 -15.381 1.00 95.25 181 GLN A N 1
ATOM 1284 C CA . GLN A 1 181 ? 16.594 -8.374 -14.035 1.00 95.25 181 GLN A CA 1
ATOM 1285 C C . GLN A 1 181 ? 17.764 -8.549 -13.069 1.00 95.25 181 GLN A C 1
ATOM 1287 O O . GLN A 1 181 ? 18.429 -9.587 -13.099 1.00 95.25 181 GLN A O 1
ATOM 1292 N N . VAL A 1 182 ? 18.030 -7.543 -12.237 1.00 91.19 182 VAL A N 1
ATOM 1293 C CA . VAL A 1 182 ? 19.135 -7.561 -11.268 1.00 91.19 182 VAL A CA 1
ATOM 1294 C C . VAL A 1 182 ? 18.608 -7.230 -9.869 1.00 91.19 182 VAL A C 1
ATOM 1296 O O . VAL A 1 182 ? 17.907 -6.241 -9.669 1.00 91.19 182 VAL A O 1
ATOM 1299 N N . GLY A 1 183 ? 18.936 -8.065 -8.883 1.00 89.75 183 GLY A N 1
ATOM 1300 C CA . GLY A 1 183 ? 18.392 -7.940 -7.527 1.00 89.75 183 GLY A CA 1
ATOM 1301 C C . GLY A 1 183 ? 16.918 -8.354 -7.437 1.00 89.75 183 GLY A C 1
ATOM 1302 O O . GLY A 1 183 ? 16.459 -9.212 -8.193 1.00 89.75 183 GLY A O 1
ATOM 1303 N N . THR A 1 184 ? 16.180 -7.782 -6.481 1.00 89.31 184 THR A N 1
ATOM 1304 C CA . THR A 1 184 ? 14.757 -8.098 -6.276 1.00 89.31 184 THR A CA 1
ATOM 1305 C C . THR A 1 184 ? 13.888 -7.299 -7.241 1.00 89.31 184 THR A C 1
ATOM 1307 O O . THR A 1 184 ? 13.670 -6.103 -7.042 1.00 89.31 184 THR A O 1
ATOM 1310 N N . VAL A 1 185 ? 13.373 -7.977 -8.264 1.00 93.31 185 VAL A N 1
ATOM 1311 C CA . VAL A 1 185 ? 12.387 -7.430 -9.201 1.00 93.31 185 VAL A CA 1
ATOM 1312 C C . VAL A 1 185 ? 11.056 -8.148 -8.994 1.00 93.31 185 VAL A C 1
ATOM 1314 O O . VAL A 1 185 ? 11.017 -9.379 -8.960 1.00 93.31 185 VAL A O 1
ATOM 1317 N N . SER A 1 186 ? 9.967 -7.397 -8.838 1.00 94.19 186 SER A N 1
ATOM 1318 C CA . SER A 1 186 ? 8.620 -7.945 -8.657 1.00 94.19 186 SER A CA 1
ATOM 1319 C C . SER A 1 186 ? 7.617 -7.368 -9.653 1.00 94.19 186 SER A C 1
ATOM 1321 O O . SER A 1 186 ? 7.807 -6.304 -10.237 1.00 94.19 186 SER A O 1
ATOM 1323 N N . LEU A 1 187 ? 6.524 -8.099 -9.857 1.00 95.00 187 LEU A N 1
ATOM 1324 C CA . LEU A 1 187 ? 5.376 -7.605 -10.608 1.00 95.00 187 LEU A CA 1
ATOM 1325 C C . LEU A 1 187 ? 4.369 -6.950 -9.651 1.00 95.00 187 LEU A C 1
ATOM 1327 O O . LEU A 1 187 ? 4.324 -7.322 -8.476 1.00 95.00 187 LEU A O 1
ATOM 1331 N N . PRO A 1 188 ? 3.530 -6.023 -10.141 1.00 95.62 188 PRO A N 1
ATOM 1332 C CA . PRO A 1 188 ? 2.381 -5.523 -9.400 1.00 95.62 188 PRO A CA 1
ATOM 1333 C C . PRO A 1 188 ? 1.462 -6.659 -8.931 1.00 95.62 188 PRO A C 1
ATOM 1335 O O . PRO A 1 188 ? 1.084 -7.522 -9.724 1.00 95.62 188 PRO A O 1
ATOM 1338 N N . THR A 1 189 ? 1.081 -6.653 -7.652 1.00 97.75 189 THR A N 1
ATOM 1339 C CA . THR A 1 189 ? 0.204 -7.679 -7.052 1.00 97.75 189 THR A CA 1
ATOM 1340 C C . THR A 1 189 ? -1.041 -7.109 -6.379 1.00 97.75 189 THR A C 1
ATOM 1342 O O . THR A 1 189 ? -1.837 -7.869 -5.821 1.00 97.75 189 THR A O 1
ATOM 1345 N N . VAL A 1 190 ? -1.236 -5.790 -6.441 1.00 98.44 190 VAL A N 1
ATOM 1346 C CA . VAL A 1 190 ? -2.407 -5.091 -5.908 1.00 98.44 190 VAL A CA 1
ATOM 1347 C C . VAL A 1 190 ? -3.271 -4.604 -7.052 1.00 98.44 190 VAL A C 1
ATOM 1349 O O . VAL A 1 190 ? -2.818 -3.800 -7.852 1.00 98.44 190 VAL A O 1
ATOM 1352 N N . ASN A 1 191 ? -4.518 -5.058 -7.137 1.00 97.50 191 ASN A N 1
ATOM 1353 C CA . ASN A 1 191 ? -5.383 -4.716 -8.263 1.00 97.50 191 ASN A CA 1
ATOM 1354 C C . ASN A 1 191 ? -6.531 -3.820 -7.816 1.00 97.50 191 ASN A C 1
ATOM 1356 O O . ASN A 1 191 ? -7.266 -4.177 -6.898 1.00 97.50 191 ASN A O 1
ATOM 1360 N N . ASN A 1 192 ? -6.749 -2.705 -8.511 1.00 97.38 192 ASN A N 1
ATOM 1361 C CA . ASN A 1 192 ? -8.051 -2.053 -8.494 1.00 97.38 192 ASN A CA 1
ATOM 1362 C C . ASN A 1 192 ? -8.933 -2.757 -9.531 1.00 97.38 192 ASN A C 1
ATOM 1364 O O . ASN A 1 192 ? -8.775 -2.558 -10.735 1.00 97.38 192 ASN A O 1
ATOM 1368 N N . VAL A 1 193 ? -9.858 -3.605 -9.082 1.00 97.62 193 VAL A N 1
ATOM 1369 C CA . VAL A 1 193 ? -10.652 -4.444 -9.999 1.00 97.62 193 VAL A CA 1
ATOM 1370 C C . VAL A 1 193 ? -11.657 -3.638 -10.823 1.00 97.62 193 VAL A C 1
ATOM 1372 O O . VAL A 1 193 ? -12.112 -4.111 -11.862 1.00 97.62 193 VAL A O 1
ATOM 1375 N N . ASN A 1 194 ? -11.995 -2.421 -10.388 1.00 97.75 194 ASN A N 1
ATOM 1376 C CA . ASN A 1 194 ? -12.908 -1.539 -11.107 1.00 97.75 194 ASN A CA 1
ATOM 1377 C C . ASN A 1 194 ? -12.209 -0.803 -12.256 1.00 97.75 194 ASN A C 1
ATOM 1379 O O . ASN A 1 194 ? -12.800 -0.684 -13.328 1.00 97.75 194 ASN A O 1
ATOM 1383 N N . SER A 1 195 ? -10.978 -0.315 -12.053 1.00 93.44 195 SER A N 1
ATOM 1384 C CA . SER A 1 195 ? -10.205 0.345 -13.121 1.00 93.44 195 SER A CA 1
ATOM 1385 C C . SER A 1 195 ? -9.403 -0.638 -13.981 1.00 93.44 195 SER A C 1
ATOM 1387 O O . SER A 1 195 ? -9.060 -0.314 -15.116 1.00 93.44 195 SER A O 1
ATOM 1389 N N . GLY A 1 196 ? -9.123 -1.840 -13.470 1.00 92.94 196 GLY A N 1
ATOM 1390 C CA . GLY A 1 196 ? -8.238 -2.817 -14.109 1.00 92.94 196 GLY A CA 1
ATOM 1391 C C . GLY A 1 196 ? -6.751 -2.474 -13.976 1.00 92.94 196 GLY A C 1
ATOM 1392 O O . GLY A 1 196 ? -5.924 -3.108 -14.628 1.00 92.94 196 GLY A O 1
ATOM 1393 N N . GLU A 1 197 ? -6.405 -1.474 -13.163 1.00 91.44 197 GLU A N 1
ATOM 1394 C CA . GLU A 1 197 ? -5.022 -1.078 -12.903 1.00 91.44 197 GLU A CA 1
ATOM 1395 C C . GLU A 1 197 ? -4.390 -1.962 -11.819 1.00 91.44 197 GLU A C 1
ATOM 1397 O O . GLU A 1 197 ? -5.046 -2.357 -10.847 1.00 91.44 197 GLU A O 1
ATOM 1402 N N . SER A 1 198 ? -3.094 -2.231 -11.977 1.00 94.06 198 SER A N 1
ATOM 1403 C CA . SER A 1 198 ? -2.293 -3.007 -11.033 1.00 94.06 198 SER A CA 1
ATOM 1404 C C . SER A 1 198 ? -1.164 -2.160 -10.454 1.00 94.06 198 SER A C 1
ATOM 1406 O O . SER A 1 198 ? -0.514 -1.394 -11.165 1.00 94.06 198 SER A O 1
ATOM 1408 N N . PHE A 1 199 ? -0.901 -2.356 -9.169 1.00 95.38 199 PHE A N 1
ATOM 1409 C CA . PHE A 1 199 ? 0.043 -1.595 -8.367 1.00 95.38 199 PHE A CA 1
ATOM 1410 C C . PHE A 1 199 ? 0.946 -2.520 -7.543 1.00 95.38 199 PHE A C 1
ATOM 1412 O O . PHE A 1 199 ? 0.616 -3.669 -7.237 1.00 95.38 199 PHE A O 1
ATOM 1419 N N . CYS A 1 200 ? 2.114 -2.005 -7.190 1.00 95.94 200 CYS A N 1
ATOM 1420 C CA . CYS A 1 200 ? 3.134 -2.677 -6.397 1.00 95.94 200 CYS A CA 1
ATOM 1421 C C . CYS A 1 200 ? 2.866 -2.613 -4.890 1.00 95.94 200 CYS A C 1
ATOM 1423 O O . CYS A 1 200 ? 3.373 -3.453 -4.153 1.00 95.94 200 CYS A O 1
ATOM 1425 N N . THR A 1 201 ? 2.093 -1.623 -4.437 1.00 96.38 201 THR A N 1
ATOM 1426 C CA . THR A 1 201 ? 1.795 -1.374 -3.019 1.00 96.38 201 THR A CA 1
ATOM 1427 C C . THR A 1 201 ? 0.317 -1.067 -2.823 1.00 96.38 201 THR A C 1
ATOM 1429 O O . THR A 1 201 ? -0.355 -0.603 -3.751 1.00 96.38 201 THR A O 1
ATOM 1432 N N . ILE A 1 202 ? -0.195 -1.300 -1.616 1.00 98.50 202 ILE A N 1
ATOM 1433 C CA . ILE A 1 202 ? -1.594 -0.997 -1.282 1.00 98.50 202 ILE A CA 1
ATOM 1434 C C . ILE A 1 202 ? -1.806 0.515 -1.278 1.00 98.50 202 ILE A C 1
ATOM 1436 O O . ILE A 1 202 ? -2.774 1.002 -1.866 1.00 98.50 202 ILE A O 1
ATOM 1440 N N . GLN A 1 203 ? -0.867 1.266 -0.694 1.00 96.88 203 GLN A N 1
ATOM 1441 C CA . GLN A 1 203 ? -0.957 2.722 -0.648 1.00 96.88 203 GLN A CA 1
ATOM 1442 C C . GLN A 1 203 ? -1.022 3.338 -2.051 1.00 96.88 203 GLN A C 1
ATOM 1444 O O . GLN A 1 203 ? -1.854 4.206 -2.303 1.00 96.88 203 GLN A O 1
ATOM 1449 N N . SER A 1 204 ? -0.210 2.860 -3.001 1.00 93.25 204 SER A N 1
ATOM 1450 C CA . SER A 1 204 ? -0.237 3.422 -4.357 1.00 93.25 204 SER A CA 1
ATOM 1451 C C . SER A 1 204 ? -1.535 3.122 -5.108 1.00 93.25 204 SER A C 1
ATOM 1453 O O . SER A 1 204 ? -2.002 3.979 -5.858 1.00 93.25 204 SER A O 1
ATOM 1455 N N . ALA A 1 205 ? -2.166 1.970 -4.857 1.00 96.00 205 ALA A N 1
ATOM 1456 C CA . ALA A 1 205 ? -3.492 1.671 -5.393 1.00 96.00 205 ALA A CA 1
ATOM 1457 C C . ALA A 1 205 ? -4.566 2.623 -4.842 1.00 96.00 205 ALA A C 1
ATOM 1459 O O . ALA A 1 205 ? -5.448 3.053 -5.585 1.00 96.00 205 ALA A O 1
ATOM 1460 N N . ILE A 1 206 ? -4.489 2.986 -3.557 1.00 96.38 206 ILE A N 1
ATOM 1461 C CA . ILE A 1 206 ? -5.393 3.968 -2.937 1.00 96.38 206 ILE A CA 1
ATOM 1462 C C . ILE A 1 206 ? -5.153 5.357 -3.533 1.00 96.38 206 ILE A C 1
ATOM 1464 O O . ILE A 1 206 ? -6.104 6.033 -3.933 1.00 96.38 206 ILE A O 1
ATOM 1468 N N . ASP A 1 207 ? -3.894 5.779 -3.633 1.00 91.81 207 ASP A N 1
ATOM 1469 C CA . ASP A 1 207 ? -3.524 7.134 -4.045 1.00 91.81 207 ASP A CA 1
ATOM 1470 C C . ASP A 1 207 ? -3.818 7.406 -5.524 1.00 91.81 207 ASP A C 1
ATOM 1472 O O . ASP A 1 207 ? -4.159 8.538 -5.884 1.00 91.81 207 ASP A O 1
ATOM 1476 N N . ALA A 1 208 ? -3.774 6.373 -6.373 1.00 88.81 208 ALA A N 1
ATOM 1477 C CA . ALA A 1 208 ? -3.973 6.473 -7.816 1.00 88.81 208 ALA A CA 1
ATOM 1478 C C . ALA A 1 208 ? -5.195 7.324 -8.200 1.00 88.81 208 ALA A C 1
ATOM 1480 O O . ALA A 1 208 ? -6.304 7.124 -7.703 1.00 88.81 208 ALA A O 1
ATOM 1481 N N . GLY A 1 209 ? -5.013 8.281 -9.116 1.00 85.69 209 GLY A N 1
ATOM 1482 C CA . GLY A 1 209 ? -6.064 9.234 -9.500 1.00 85.69 209 GLY A CA 1
ATOM 1483 C C . GLY A 1 209 ? -7.331 8.581 -10.068 1.00 85.69 209 GLY A C 1
ATOM 1484 O O . GLY A 1 209 ? -8.423 9.107 -9.874 1.00 85.69 209 GLY A O 1
ATOM 1485 N N . ASN A 1 210 ? -7.190 7.415 -10.705 1.00 89.00 210 ASN A N 1
ATOM 1486 C CA . ASN A 1 210 ? -8.297 6.638 -11.270 1.00 89.00 210 ASN A CA 1
ATOM 1487 C C . ASN A 1 210 ? -8.956 5.687 -10.250 1.00 89.00 210 ASN A C 1
ATOM 1489 O O . ASN A 1 210 ? -9.969 5.057 -10.561 1.00 89.00 210 ASN A O 1
ATOM 1493 N N . THR A 1 211 ? -8.436 5.607 -9.021 1.00 93.25 211 THR A N 1
ATOM 1494 C CA . THR A 1 211 ? -9.131 4.980 -7.894 1.00 93.25 211 THR A CA 1
ATOM 1495 C C . THR A 1 211 ? -10.151 5.967 -7.342 1.00 93.25 211 THR A C 1
ATOM 1497 O O . THR A 1 211 ? -9.788 6.954 -6.693 1.00 93.25 211 THR A O 1
ATOM 1500 N N . LEU A 1 212 ? -11.427 5.698 -7.622 1.00 95.44 212 LEU A N 1
ATOM 1501 C CA . LEU A 1 212 ? -12.569 6.509 -7.204 1.00 95.44 212 LEU A CA 1
ATOM 1502 C C . LEU A 1 212 ? -13.287 5.872 -6.007 1.00 95.44 212 LEU A C 1
ATOM 1504 O O . LEU A 1 212 ? -13.081 4.701 -5.689 1.00 95.44 212 LEU A O 1
ATOM 1508 N N . ALA A 1 213 ? -14.155 6.646 -5.352 1.00 97.12 213 ALA A N 1
ATOM 1509 C CA . ALA A 1 213 ? -14.990 6.132 -4.272 1.00 97.12 213 ALA A CA 1
ATOM 1510 C C . ALA A 1 213 ? -15.865 4.953 -4.747 1.00 97.12 213 ALA A C 1
ATOM 1512 O O . ALA A 1 213 ? -16.371 4.953 -5.871 1.00 97.12 213 ALA A O 1
ATOM 1513 N N . GLY A 1 214 ? -16.027 3.944 -3.893 1.00 98.00 214 GLY A N 1
ATOM 1514 C CA . GLY A 1 214 ? -16.709 2.684 -4.180 1.00 98.00 214 GLY A CA 1
ATOM 1515 C C . GLY A 1 214 ? -15.874 1.664 -4.963 1.00 98.00 214 GLY A C 1
ATOM 1516 O O . GLY A 1 214 ? -16.348 0.550 -5.184 1.00 98.00 214 GLY A O 1
ATOM 1517 N N . HIS A 1 215 ? -14.649 1.998 -5.393 1.00 98.69 215 HIS A N 1
ATOM 1518 C CA . HIS A 1 215 ? -13.764 1.016 -6.023 1.00 98.69 215 HIS A CA 1
ATOM 1519 C C . HIS A 1 215 ? -13.289 -0.031 -5.010 1.00 98.69 215 HIS A C 1
ATOM 1521 O O . HIS A 1 215 ? -13.149 0.247 -3.821 1.00 98.69 215 HIS A O 1
ATOM 1527 N N . THR A 1 216 ? -13.006 -1.230 -5.508 1.00 98.81 216 THR A N 1
ATOM 1528 C CA . THR A 1 216 ? -12.452 -2.349 -4.752 1.00 98.81 216 THR A CA 1
ATOM 1529 C C . THR A 1 216 ? -10.981 -2.537 -5.105 1.00 98.81 216 THR A C 1
ATOM 1531 O O . THR A 1 216 ? -10.617 -2.726 -6.269 1.00 98.81 216 THR A O 1
ATOM 1534 N N . ILE A 1 217 ? -10.135 -2.496 -4.083 1.00 98.88 217 ILE A N 1
ATOM 1535 C CA . ILE A 1 217 ? -8.711 -2.801 -4.146 1.00 98.88 217 ILE A CA 1
ATOM 1536 C C . ILE A 1 217 ? -8.521 -4.191 -3.547 1.00 98.88 217 ILE A C 1
ATOM 1538 O O . ILE A 1 217 ? -8.879 -4.435 -2.396 1.00 98.88 217 ILE A O 1
ATOM 1542 N N . MET A 1 218 ? -7.949 -5.091 -4.339 1.00 98.56 218 MET A N 1
ATOM 1543 C CA . MET A 1 218 ? -7.757 -6.498 -4.011 1.00 98.56 218 MET A CA 1
ATOM 1544 C C . MET A 1 218 ? -6.267 -6.853 -4.129 1.00 98.56 218 MET A C 1
ATOM 1546 O O . MET A 1 218 ? -5.779 -7.143 -5.231 1.00 98.56 218 MET A O 1
ATOM 1550 N N . PRO A 1 219 ? -5.511 -6.769 -3.021 1.00 98.50 219 PRO A N 1
ATOM 1551 C CA . PRO A 1 219 ? -4.134 -7.232 -2.948 1.00 98.50 219 PRO A CA 1
ATOM 1552 C C . PRO A 1 219 ? -4.057 -8.760 -2.963 1.00 98.50 219 PRO A C 1
ATOM 1554 O O . PRO A 1 219 ? -4.946 -9.452 -2.470 1.00 98.50 219 PRO A O 1
ATOM 1557 N N . SER A 1 220 ? -2.968 -9.299 -3.501 1.00 98.31 220 SER A N 1
ATOM 1558 C CA . SER A 1 220 ? -2.707 -10.740 -3.449 1.00 98.31 220 SER A CA 1
ATOM 1559 C C . SER A 1 220 ? -2.348 -11.191 -2.025 1.00 98.31 220 SER A C 1
ATOM 1561 O O . SER A 1 220 ? -2.000 -10.384 -1.163 1.00 98.31 220 SER A O 1
ATOM 1563 N N . ALA A 1 221 ? -2.415 -12.496 -1.761 1.00 98.44 221 ALA A N 1
ATOM 1564 C CA . ALA A 1 221 ? -1.986 -13.070 -0.487 1.00 98.44 221 ALA A CA 1
ATOM 1565 C C . ALA A 1 221 ? -0.451 -13.034 -0.360 1.00 98.44 221 ALA A C 1
ATOM 1567 O O . ALA A 1 221 ? 0.250 -13.860 -0.947 1.00 98.44 221 ALA A O 1
ATOM 1568 N N . GLN A 1 222 ? 0.068 -12.045 0.365 1.00 97.88 222 GLN A N 1
ATOM 1569 C CA . GLN A 1 222 ? 1.481 -11.858 0.703 1.00 97.88 222 GLN A CA 1
ATOM 1570 C C . GLN A 1 222 ? 1.612 -10.809 1.818 1.00 97.88 222 GLN A C 1
ATOM 1572 O O . GLN A 1 222 ? 0.623 -10.199 2.227 1.00 97.88 222 GLN A O 1
ATOM 1577 N N . THR A 1 223 ? 2.838 -10.552 2.274 1.00 98.19 223 THR A N 1
ATOM 1578 C CA . THR A 1 223 ? 3.132 -9.445 3.190 1.00 98.19 223 THR A CA 1
ATOM 1579 C C . THR A 1 223 ? 3.415 -8.149 2.434 1.00 98.19 223 THR A C 1
ATOM 1581 O O . THR A 1 223 ? 4.277 -8.108 1.557 1.00 98.19 223 THR A O 1
ATOM 1584 N N . TYR A 1 224 ? 2.717 -7.087 2.827 1.00 98.19 224 TYR A N 1
ATOM 1585 C CA . TYR A 1 224 ? 2.938 -5.703 2.423 1.00 98.19 224 TYR A CA 1
ATOM 1586 C C . TYR A 1 224 ? 3.458 -4.922 3.633 1.00 98.19 224 TYR A C 1
ATOM 1588 O O . TYR A 1 224 ? 2.718 -4.677 4.587 1.00 98.19 224 TYR A O 1
ATOM 1596 N N . THR A 1 225 ? 4.743 -4.565 3.623 1.00 97.06 225 THR A N 1
ATOM 1597 C CA . THR A 1 225 ? 5.364 -3.769 4.695 1.00 97.06 225 THR A CA 1
ATOM 1598 C C . THR A 1 225 ? 5.068 -2.291 4.469 1.00 97.06 225 THR A C 1
ATOM 1600 O O . THR A 1 225 ? 5.838 -1.584 3.820 1.00 97.06 225 THR A O 1
ATOM 1603 N N . GLU A 1 226 ? 3.918 -1.841 4.962 1.00 96.88 226 GLU A N 1
ATOM 1604 C CA . GLU A 1 226 ? 3.366 -0.507 4.728 1.00 96.88 226 GLU A CA 1
ATOM 1605 C C . GLU A 1 226 ? 2.602 -0.019 5.968 1.00 96.88 226 GLU A C 1
ATOM 1607 O O . GLU A 1 226 ? 2.009 -0.809 6.701 1.00 96.88 226 GLU A O 1
ATOM 1612 N N . ASN A 1 227 ? 2.559 1.300 6.167 1.00 98.06 227 ASN A N 1
ATOM 1613 C CA . ASN A 1 227 ? 1.571 1.954 7.025 1.00 98.06 227 ASN A CA 1
ATOM 1614 C C . ASN A 1 227 ? 0.526 2.601 6.111 1.00 98.06 227 ASN A C 1
ATOM 1616 O O . ASN A 1 227 ? 0.793 3.641 5.508 1.00 98.06 227 ASN A O 1
ATOM 1620 N N . VAL A 1 228 ? -0.638 1.968 5.970 1.00 98.75 228 VAL A N 1
ATOM 1621 C CA . VAL A 1 228 ? -1.639 2.340 4.963 1.00 98.75 228 VAL A CA 1
ATOM 1622 C C . VAL A 1 228 ? -2.574 3.418 5.505 1.00 98.75 228 VAL A C 1
ATOM 1624 O O . VAL A 1 228 ? -3.199 3.245 6.549 1.00 98.75 228 VAL A O 1
ATOM 1627 N N . THR A 1 229 ? -2.722 4.522 4.776 1.00 98.62 229 THR A N 1
ATOM 1628 C CA . THR A 1 229 ? -3.738 5.554 5.025 1.00 98.62 229 THR A CA 1
ATOM 1629 C C . THR A 1 229 ? -4.812 5.493 3.945 1.00 98.62 229 THR A C 1
ATOM 1631 O O . THR A 1 229 ? -4.552 5.762 2.771 1.00 98.62 229 THR A O 1
ATOM 1634 N N . VAL A 1 230 ? -6.043 5.172 4.344 1.00 98.62 230 VAL A N 1
ATOM 1635 C CA . VAL A 1 230 ? -7.182 5.020 3.432 1.00 98.62 230 VAL A CA 1
ATOM 1636 C C . VAL A 1 230 ? -7.911 6.354 3.290 1.00 98.62 230 VAL A C 1
ATOM 1638 O O . VAL A 1 230 ? -8.887 6.629 3.983 1.00 98.62 230 VAL A O 1
ATOM 1641 N N . GLY A 1 231 ? -7.392 7.214 2.410 1.00 97.50 231 GLY A N 1
ATOM 1642 C CA . GLY A 1 231 ? -7.896 8.578 2.179 1.00 97.50 231 GLY A CA 1
ATOM 1643 C C . GLY A 1 231 ? -9.066 8.696 1.193 1.00 97.50 231 GLY A C 1
ATOM 1644 O O . GLY A 1 231 ? -9.463 9.807 0.846 1.00 97.50 231 GLY A O 1
ATOM 1645 N N . LYS A 1 232 ? -9.610 7.574 0.711 1.00 96.81 232 LYS A N 1
ATOM 1646 C CA . LYS A 1 232 ? -10.759 7.513 -0.206 1.00 96.81 232 LYS A CA 1
ATOM 1647 C C . LYS A 1 232 ? -11.725 6.435 0.272 1.00 96.81 232 LYS A C 1
ATOM 1649 O O . LYS A 1 232 ? -11.259 5.394 0.722 1.00 96.81 232 LYS A O 1
ATOM 1654 N N . GLY A 1 233 ? -13.031 6.648 0.120 1.00 98.44 233 GLY A N 1
ATOM 1655 C CA . GLY A 1 233 ? -14.054 5.642 0.427 1.00 98.44 233 GLY A CA 1
ATOM 1656 C C . GLY A 1 233 ? -14.001 4.457 -0.531 1.00 98.44 233 GLY A C 1
ATOM 1657 O O . GLY A 1 233 ? -14.698 4.458 -1.541 1.00 98.44 233 GLY A O 1
ATOM 1658 N N . VAL A 1 234 ? -13.123 3.494 -0.267 1.00 98.81 234 VAL A N 1
ATOM 1659 C CA . VAL A 1 234 ? -12.881 2.299 -1.088 1.00 98.81 234 VAL A CA 1
ATOM 1660 C C . VAL A 1 234 ? -13.115 1.032 -0.276 1.00 98.81 234 VAL A C 1
ATOM 1662 O O . VAL A 1 234 ? -13.097 1.050 0.954 1.00 98.81 234 VAL A O 1
ATOM 1665 N N . ILE A 1 235 ? -13.275 -0.083 -0.979 1.00 98.88 235 ILE A N 1
ATOM 1666 C CA . ILE A 1 235 ? -13.272 -1.418 -0.390 1.00 98.88 235 ILE A CA 1
ATOM 1667 C C . ILE A 1 235 ? -11.850 -1.963 -0.499 1.00 98.88 235 ILE A C 1
ATOM 1669 O O . ILE A 1 235 ? -11.359 -2.208 -1.599 1.00 98.88 235 ILE A O 1
ATOM 1673 N N . LEU A 1 236 ? -11.181 -2.150 0.631 1.00 98.88 236 LEU A N 1
ATOM 1674 C CA . LEU A 1 236 ? -9.974 -2.955 0.732 1.00 98.88 236 LEU A CA 1
ATOM 1675 C C . LEU A 1 236 ? -10.403 -4.387 1.049 1.00 98.88 236 LEU A C 1
ATOM 1677 O O . LEU A 1 236 ? -10.951 -4.643 2.121 1.00 98.88 236 LEU A O 1
ATOM 1681 N N . ALA A 1 237 ? -10.152 -5.305 0.119 1.00 98.88 237 ALA A N 1
ATOM 1682 C CA . ALA A 1 237 ? -10.499 -6.716 0.248 1.00 98.88 237 ALA A CA 1
ATOM 1683 C C . ALA A 1 237 ? -9.225 -7.569 0.279 1.00 98.88 237 ALA A C 1
ATOM 1685 O O . ALA A 1 237 ? -8.560 -7.742 -0.746 1.00 98.88 237 ALA A O 1
ATOM 1686 N N . GLY A 1 238 ? -8.875 -8.083 1.458 1.00 98.75 238 GLY A N 1
ATOM 1687 C CA . GLY A 1 238 ? -7.783 -9.035 1.640 1.00 98.75 238 GLY A CA 1
ATOM 1688 C C . GLY A 1 238 ? -8.150 -10.427 1.123 1.00 98.75 238 GLY A C 1
ATOM 1689 O O . GLY A 1 238 ? -9.300 -10.706 0.781 1.00 98.75 238 GLY A O 1
ATOM 1690 N N . ALA A 1 239 ? -7.175 -11.337 1.090 1.00 98.56 239 ALA A N 1
ATOM 1691 C CA . ALA A 1 239 ? -7.368 -12.705 0.597 1.00 98.56 239 ALA A CA 1
ATOM 1692 C C . ALA A 1 239 ? -8.491 -13.488 1.306 1.00 98.56 239 ALA A C 1
ATOM 1694 O O . ALA A 1 239 ? -9.033 -14.430 0.731 1.00 98.56 239 ALA A O 1
ATOM 1695 N N . ASN A 1 240 ? -8.852 -13.095 2.529 1.00 98.75 240 ASN A N 1
ATOM 1696 C CA . ASN A 1 240 ? -9.895 -13.721 3.335 1.00 98.75 240 ASN A CA 1
ATOM 1697 C C . ASN A 1 240 ? -11.134 -12.820 3.506 1.00 98.75 240 ASN A C 1
ATOM 1699 O O . ASN A 1 240 ? -11.854 -12.957 4.494 1.00 98.75 240 ASN A O 1
ATOM 1703 N N . ALA A 1 241 ? -11.390 -11.891 2.577 1.00 98.75 241 ALA A N 1
ATOM 1704 C CA . ALA A 1 241 ? -12.590 -11.050 2.607 1.00 98.75 241 ALA A CA 1
ATOM 1705 C C . ALA A 1 241 ? -13.870 -11.899 2.744 1.00 98.75 241 ALA A C 1
ATOM 1707 O O . ALA A 1 241 ? -14.012 -12.951 2.109 1.00 98.75 241 ALA A O 1
ATOM 1708 N N . GLY A 1 242 ? -14.779 -11.476 3.622 1.00 98.62 242 GLY A N 1
ATOM 1709 C CA . GLY A 1 242 ? -16.003 -12.203 3.968 1.00 98.62 242 GLY A CA 1
ATOM 1710 C C . GLY A 1 242 ? -15.805 -13.468 4.817 1.00 98.62 242 GLY A C 1
ATOM 1711 O O . GLY A 1 242 ? -16.774 -14.188 5.060 1.00 98.62 242 GLY A O 1
ATOM 1712 N N . THR A 1 243 ? -14.582 -13.772 5.262 1.00 98.75 243 THR A N 1
ATOM 1713 C CA . THR A 1 243 ? -14.284 -14.902 6.157 1.00 98.75 243 THR A CA 1
ATOM 1714 C C . THR A 1 243 ? -13.862 -14.373 7.521 1.00 98.75 243 THR A C 1
ATOM 1716 O O . THR A 1 243 ? -12.768 -13.833 7.634 1.00 98.75 243 THR A O 1
ATOM 1719 N N . ALA A 1 244 ? -14.698 -14.554 8.551 1.00 98.50 244 ALA A N 1
ATOM 1720 C CA . ALA A 1 244 ? -14.458 -14.048 9.909 1.00 98.50 244 ALA A CA 1
ATOM 1721 C C . ALA A 1 244 ? -13.012 -14.264 10.401 1.00 98.50 244 ALA A C 1
ATOM 1723 O O . ALA A 1 244 ? -12.373 -15.274 10.085 1.00 98.50 244 ALA A O 1
ATOM 1724 N N . GLY A 1 245 ? -12.496 -13.328 11.203 1.00 97.88 245 GLY A N 1
ATOM 1725 C CA . GLY A 1 245 ? -11.100 -13.332 11.659 1.00 97.88 245 GLY A CA 1
ATOM 1726 C C . GLY A 1 245 ? -10.700 -14.602 12.420 1.00 97.88 245 GLY A C 1
ATOM 1727 O O . GLY A 1 245 ? -9.555 -15.035 12.341 1.00 97.88 245 GLY A O 1
ATOM 1728 N N . ASN A 1 246 ? -11.654 -15.228 13.114 1.00 93.94 246 ASN A N 1
ATOM 1729 C CA . ASN A 1 246 ? -11.471 -16.441 13.918 1.00 93.94 246 ASN A CA 1
ATOM 1730 C C . ASN A 1 246 ? -11.787 -17.747 13.158 1.00 93.94 246 ASN A C 1
ATOM 1732 O O . ASN A 1 246 ? -11.697 -18.837 13.732 1.00 93.94 246 ASN A O 1
ATOM 1736 N N . ALA A 1 247 ? -12.208 -17.663 11.894 1.00 97.94 247 ALA A N 1
ATOM 1737 C CA . ALA A 1 247 ? -12.572 -18.825 11.096 1.00 97.94 247 ALA A CA 1
ATOM 1738 C C . ALA A 1 247 ? -11.334 -19.538 10.520 1.00 97.94 247 ALA A C 1
ATOM 1740 O O . ALA A 1 247 ? -10.190 -19.121 10.686 1.00 97.94 247 ALA A O 1
ATOM 1741 N N . THR A 1 248 ? -11.555 -20.649 9.811 1.00 97.75 248 THR A N 1
ATOM 1742 C CA . THR A 1 248 ? -10.491 -21.271 9.009 1.00 97.75 248 THR A CA 1
ATOM 1743 C C . THR A 1 248 ? -10.226 -20.419 7.772 1.00 97.75 248 THR A C 1
ATOM 1745 O O . THR A 1 248 ? -11.125 -20.236 6.953 1.00 97.75 248 THR A O 1
ATOM 1748 N N . ARG A 1 249 ? -8.994 -19.931 7.637 1.00 98.00 249 ARG A N 1
ATOM 1749 C CA . ARG A 1 249 ? -8.580 -18.957 6.621 1.00 98.00 249 ARG A CA 1
ATOM 1750 C C . ARG A 1 249 ? -7.551 -19.547 5.655 1.00 98.00 249 ARG A C 1
ATOM 1752 O O . ARG A 1 249 ? -6.864 -20.519 5.981 1.00 98.00 249 ARG A O 1
ATOM 1759 N N . ILE A 1 250 ? -7.481 -18.994 4.446 1.00 98.38 250 ILE A N 1
ATOM 1760 C CA . ILE A 1 250 ? -6.429 -19.298 3.465 1.00 98.38 250 ILE A CA 1
ATOM 1761 C C . ILE A 1 250 ? -5.191 -18.428 3.724 1.00 98.38 250 ILE A C 1
ATOM 1763 O O . ILE A 1 250 ? -5.150 -17.670 4.690 1.00 98.38 250 ILE A O 1
ATOM 1767 N N . THR A 1 251 ? -4.167 -18.532 2.870 1.00 98.44 251 THR A N 1
ATOM 1768 C CA . THR A 1 251 ? -2.982 -17.665 2.945 1.00 98.44 251 THR A CA 1
ATOM 1769 C C . THR A 1 251 ? -3.388 -16.194 3.014 1.00 98.44 251 THR A C 1
ATOM 1771 O O . THR A 1 251 ? -4.170 -15.725 2.191 1.00 98.44 251 THR A O 1
ATOM 1774 N N . GLU A 1 252 ? -2.848 -15.481 3.999 1.00 98.50 252 GLU A N 1
ATOM 1775 C CA . GLU A 1 252 ? -3.250 -14.113 4.309 1.00 98.50 252 GLU A CA 1
ATOM 1776 C C . GLU A 1 252 ? -2.677 -13.080 3.338 1.00 98.50 252 GLU A C 1
ATOM 1778 O O . GLU A 1 252 ? -1.536 -13.175 2.877 1.00 98.50 252 GLU A O 1
ATOM 1783 N N . THR A 1 253 ? -3.453 -12.020 3.128 1.00 98.81 253 THR A N 1
ATOM 1784 C CA . THR A 1 253 ? -2.915 -10.705 2.778 1.00 98.81 253 THR A CA 1
ATOM 1785 C C . THR A 1 253 ? -2.548 -10.003 4.081 1.00 98.81 253 THR A C 1
ATOM 1787 O O . THR A 1 253 ? -3.436 -9.652 4.859 1.00 98.81 253 THR A O 1
ATOM 1790 N N . ILE A 1 254 ? -1.250 -9.820 4.331 1.00 98.88 254 ILE A N 1
ATOM 1791 C CA . ILE A 1 254 ? -0.739 -9.236 5.574 1.00 98.88 254 ILE A CA 1
ATOM 1792 C C . ILE A 1 254 ? -0.350 -7.777 5.329 1.00 98.88 254 ILE A C 1
ATOM 1794 O O . ILE A 1 254 ? 0.513 -7.519 4.491 1.00 98.88 254 ILE A O 1
ATOM 1798 N N . ILE A 1 255 ? -0.915 -6.837 6.089 1.00 98.88 255 ILE A N 1
ATOM 1799 C CA . ILE A 1 255 ? -0.398 -5.463 6.185 1.00 98.88 255 ILE A CA 1
ATOM 1800 C C . ILE A 1 255 ? 0.486 -5.389 7.429 1.00 98.88 255 ILE A C 1
ATOM 1802 O O . ILE A 1 255 ? -0.001 -5.505 8.553 1.00 98.88 255 ILE A O 1
ATOM 1806 N N . ALA A 1 256 ? 1.792 -5.230 7.221 1.00 98.50 256 ALA A N 1
ATOM 1807 C CA . ALA A 1 256 ? 2.789 -5.178 8.281 1.00 98.50 256 ALA A CA 1
ATOM 1808 C C . ALA A 1 256 ? 3.202 -3.732 8.574 1.00 98.50 256 ALA A C 1
ATOM 1810 O O . ALA A 1 256 ? 4.152 -3.206 7.992 1.00 98.50 256 ALA A O 1
ATOM 1811 N N . GLY A 1 257 ? 2.500 -3.110 9.523 1.00 97.75 257 GLY A N 1
ATOM 1812 C CA . GLY A 1 257 ? 2.702 -1.728 9.959 1.00 97.75 257 GLY A CA 1
ATOM 1813 C C . GLY A 1 257 ? 3.949 -1.489 10.816 1.00 97.75 257 GLY A C 1
ATOM 1814 O O . GLY A 1 257 ? 4.196 -0.352 11.226 1.00 97.75 257 GLY A O 1
ATOM 1815 N N . GLY A 1 258 ? 4.735 -2.527 11.119 1.00 96.69 258 GLY A N 1
ATOM 1816 C CA . GLY A 1 258 ? 5.946 -2.413 11.936 1.00 96.69 258 GLY A CA 1
ATOM 1817 C C . GLY A 1 258 ? 5.664 -1.765 13.296 1.00 96.69 258 GLY A C 1
ATOM 1818 O O . GLY A 1 258 ? 4.727 -2.136 13.990 1.00 96.69 258 GLY A O 1
ATOM 1819 N N . SER A 1 259 ? 6.441 -0.751 13.681 1.00 94.81 259 SER A N 1
ATOM 1820 C CA . SER A 1 259 ? 6.224 -0.020 14.941 1.00 94.81 259 SER A CA 1
ATOM 1821 C C . SER A 1 259 ? 5.092 1.022 14.888 1.00 94.81 259 SER A C 1
ATOM 1823 O O . SER A 1 259 ? 4.935 1.787 15.837 1.00 94.81 259 SER A O 1
ATOM 1825 N N . GLY A 1 260 ? 4.368 1.127 13.771 1.00 96.69 260 GLY A N 1
ATOM 1826 C CA . GLY A 1 260 ? 3.296 2.099 13.551 1.00 96.69 260 GLY A CA 1
ATOM 1827 C C . GLY A 1 260 ? 1.903 1.469 13.514 1.00 96.69 260 GLY A C 1
ATOM 1828 O O . GLY A 1 260 ? 1.690 0.344 13.966 1.00 96.69 260 GLY A O 1
ATOM 1829 N N . THR A 1 261 ? 0.954 2.220 12.955 1.00 98.38 261 THR A N 1
ATOM 1830 C CA . THR A 1 261 ? -0.410 1.752 12.676 1.00 98.38 261 THR A CA 1
ATOM 1831 C C . THR A 1 261 ? -0.452 1.046 11.324 1.00 98.38 261 THR A C 1
ATOM 1833 O O . THR A 1 261 ? -0.036 1.641 10.329 1.00 98.38 261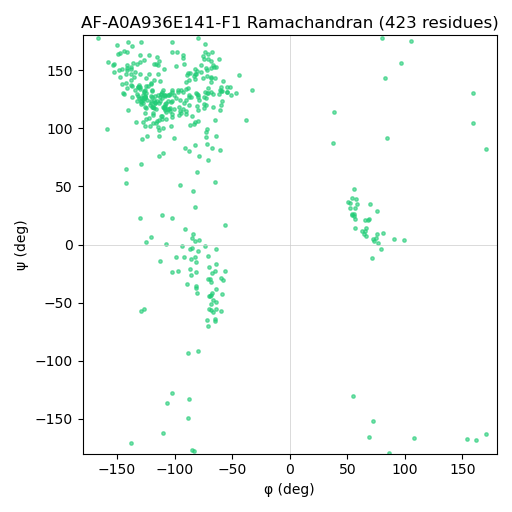 THR A O 1
ATOM 1836 N N . ALA A 1 262 ? -0.961 -0.185 11.257 1.00 98.69 262 ALA A N 1
ATOM 1837 C CA . ALA A 1 262 ? -1.075 -0.915 9.994 1.00 98.69 262 ALA A CA 1
ATOM 1838 C C . ALA A 1 262 ? -2.048 -0.215 9.031 1.00 98.69 262 ALA A C 1
ATOM 1840 O O . ALA A 1 262 ? -1.681 0.062 7.890 1.00 98.69 262 ALA A O 1
ATOM 1841 N N . VAL A 1 263 ? -3.251 0.139 9.507 1.00 98.94 263 VAL A N 1
ATOM 1842 C CA . VAL A 1 263 ? -4.270 0.842 8.711 1.00 98.94 263 VAL A CA 1
ATOM 1843 C C . VAL A 1 263 ? -4.845 2.051 9.454 1.00 98.94 263 VAL A C 1
ATOM 1845 O O . VAL A 1 263 ? -5.358 1.941 10.564 1.00 98.94 263 VAL A O 1
ATOM 1848 N N . THR A 1 264 ? -4.811 3.221 8.822 1.00 98.88 264 THR A N 1
ATOM 1849 C CA . THR A 1 264 ? -5.497 4.437 9.281 1.00 98.88 264 THR A CA 1
ATOM 1850 C C . THR A 1 264 ? -6.658 4.745 8.344 1.00 98.88 264 THR A C 1
ATOM 1852 O O . THR A 1 264 ? -6.450 5.009 7.159 1.00 98.88 264 THR A O 1
ATOM 1855 N N . ILE A 1 265 ? -7.882 4.735 8.869 1.00 98.75 265 ILE A N 1
ATOM 1856 C CA . ILE A 1 265 ? -9.081 5.118 8.120 1.00 98.75 265 ILE A CA 1
ATOM 1857 C C . ILE A 1 265 ? -9.177 6.643 8.108 1.00 98.75 265 ILE A C 1
ATOM 1859 O O . ILE A 1 265 ? -9.245 7.272 9.166 1.00 98.75 265 ILE A O 1
ATOM 1863 N N . ALA A 1 266 ? -9.142 7.230 6.910 1.00 97.88 266 ALA A N 1
ATOM 1864 C CA . ALA A 1 266 ? -9.067 8.674 6.693 1.00 97.88 266 ALA A CA 1
ATOM 1865 C C . ALA A 1 266 ? -10.130 9.188 5.698 1.00 97.88 266 ALA A C 1
ATOM 1867 O O . ALA A 1 266 ? -9.940 10.222 5.056 1.00 97.88 266 ALA A O 1
ATOM 1868 N N . SER A 1 267 ? -11.226 8.447 5.527 1.00 98.25 267 SER A N 1
ATOM 1869 C CA . SER A 1 267 ? -12.330 8.789 4.630 1.00 98.25 267 SER A CA 1
ATOM 1870 C C . SER A 1 267 ? -13.613 8.082 5.058 1.00 98.25 267 SER A C 1
ATOM 1872 O O . SER A 1 267 ? -13.556 7.032 5.701 1.00 98.25 267 SER A O 1
ATOM 1874 N N . ASP A 1 268 ? -14.753 8.638 4.658 1.00 98.56 268 ASP A N 1
ATOM 1875 C CA . ASP A 1 268 ? -16.054 7.989 4.809 1.00 98.56 268 ASP A CA 1
ATOM 1876 C C . ASP A 1 268 ? -16.186 6.807 3.840 1.00 98.56 268 ASP A C 1
ATOM 1878 O O . ASP A 1 268 ? -15.547 6.783 2.786 1.00 98.56 268 ASP A O 1
ATOM 1882 N N . ASN A 1 269 ? -17.099 5.879 4.130 1.00 98.38 269 ASN A N 1
ATOM 1883 C CA . ASN A 1 269 ? -17.445 4.752 3.253 1.00 98.38 269 ASN A CA 1
ATOM 1884 C C . ASN A 1 269 ? -16.238 3.859 2.903 1.00 98.38 269 ASN A C 1
ATOM 1886 O O . ASN A 1 269 ? -16.085 3.421 1.760 1.00 98.38 269 ASN A O 1
ATOM 1890 N N . VAL A 1 270 ? -15.353 3.623 3.873 1.00 98.88 270 VAL A N 1
ATOM 1891 C CA . VAL A 1 270 ? -14.244 2.671 3.740 1.00 98.88 270 VAL A CA 1
ATOM 1892 C C . VAL A 1 270 ? -14.672 1.307 4.260 1.00 98.88 270 VAL A C 1
ATOM 1894 O O . VAL A 1 270 ? -15.149 1.205 5.387 1.00 98.88 270 VAL A O 1
ATOM 1897 N N . THR A 1 271 ? -14.417 0.256 3.486 1.00 98.94 271 THR A N 1
ATOM 1898 C CA . THR A 1 271 ? -14.501 -1.130 3.960 1.00 98.94 271 THR A CA 1
ATOM 1899 C C . THR A 1 271 ? -13.096 -1.717 4.053 1.00 98.94 271 THR A C 1
ATOM 1901 O O . THR A 1 271 ? -12.336 -1.641 3.092 1.00 98.94 271 THR A O 1
ATOM 1904 N N . LEU A 1 272 ? -12.746 -2.300 5.197 1.00 98.94 272 LEU A N 1
ATOM 1905 C CA . LEU A 1 272 ? -11.524 -3.062 5.436 1.00 98.94 272 LEU A CA 1
ATOM 1906 C C . LEU A 1 272 ? -11.922 -4.487 5.822 1.00 98.94 272 LEU A C 1
ATOM 1908 O O . LEU A 1 272 ? -12.378 -4.711 6.944 1.00 98.94 272 LEU A O 1
ATOM 1912 N N . ASP A 1 273 ? -11.764 -5.419 4.885 1.00 98.94 273 ASP A N 1
ATOM 1913 C CA . ASP A 1 273 ? -12.309 -6.771 4.997 1.00 98.94 273 ASP A CA 1
ATOM 1914 C C . ASP A 1 273 ? -11.239 -7.845 4.761 1.00 98.94 273 ASP A C 1
ATOM 1916 O O . ASP A 1 273 ? -10.594 -7.878 3.709 1.00 98.94 273 ASP A O 1
ATOM 1920 N N . GLY A 1 274 ? -11.071 -8.752 5.726 1.00 98.88 274 GLY A N 1
ATOM 1921 C CA . GLY A 1 274 ? -10.368 -10.016 5.501 1.00 98.88 274 GLY A CA 1
ATOM 1922 C C . GLY A 1 274 ? -8.844 -9.943 5.417 1.00 98.88 274 GLY A C 1
ATOM 1923 O O . GLY A 1 274 ? -8.236 -10.782 4.748 1.00 98.88 274 GLY A O 1
ATOM 1924 N N . PHE A 1 275 ? -8.212 -8.979 6.085 1.00 98.94 275 PHE A N 1
ATOM 1925 C CA . PHE A 1 275 ? -6.751 -8.895 6.192 1.00 98.94 275 PHE A CA 1
ATOM 1926 C C . PHE A 1 275 ? -6.217 -9.600 7.440 1.00 98.94 275 PHE A C 1
ATOM 1928 O O . PHE A 1 275 ? -6.947 -9.777 8.415 1.00 98.94 275 PHE A O 1
ATOM 1935 N N . ASN A 1 276 ? -4.924 -9.936 7.421 1.00 98.81 276 ASN A N 1
ATOM 1936 C CA . ASN A 1 276 ? -4.125 -10.026 8.640 1.00 98.81 276 ASN A CA 1
ATOM 1937 C C . ASN A 1 276 ? -3.383 -8.691 8.843 1.00 98.81 276 ASN A C 1
ATOM 1939 O O . ASN A 1 276 ? -2.673 -8.222 7.951 1.00 98.81 276 ASN A O 1
ATOM 1943 N N . LEU A 1 277 ? -3.564 -8.052 9.994 1.00 98.88 277 LEU A N 1
ATOM 1944 C CA . LEU A 1 277 ? -2.958 -6.769 10.332 1.00 98.88 277 LEU A CA 1
ATOM 1945 C C . LEU A 1 277 ? -1.947 -6.957 11.459 1.00 98.88 277 LEU A C 1
ATOM 1947 O O . LEU A 1 277 ? -2.318 -7.391 12.547 1.00 98.88 277 LEU A O 1
ATOM 1951 N N . THR A 1 278 ? -0.697 -6.554 11.221 1.00 98.38 278 THR A N 1
ATOM 1952 C CA . THR A 1 278 ? 0.353 -6.563 12.248 1.00 98.38 278 THR A CA 1
ATOM 1953 C C . THR A 1 278 ? 0.945 -5.178 12.458 1.00 98.38 278 THR A C 1
ATOM 1955 O O . THR A 1 278 ? 1.052 -4.381 11.525 1.00 98.38 278 THR A O 1
ATOM 1958 N N . GLY A 1 279 ? 1.345 -4.878 13.690 1.00 96.12 279 GLY A N 1
ATOM 1959 C CA . GLY A 1 279 ? 2.026 -3.636 14.038 1.00 96.12 279 GLY A CA 1
ATOM 1960 C C . GLY A 1 279 ? 1.823 -3.228 15.494 1.00 96.12 279 GLY A C 1
ATOM 1961 O O . GLY A 1 279 ? 1.299 -3.995 16.301 1.00 96.12 279 GLY A O 1
ATOM 1962 N N . ALA A 1 280 ? 2.191 -1.993 15.837 1.00 95.94 280 ALA A N 1
ATOM 1963 C CA . ALA A 1 280 ? 1.873 -1.446 17.156 1.00 95.94 280 ALA A CA 1
ATOM 1964 C C . ALA A 1 280 ? 0.358 -1.240 17.315 1.00 95.94 280 ALA A C 1
ATOM 1966 O O . ALA A 1 280 ? -0.206 -1.559 18.362 1.00 95.94 280 ALA A O 1
ATOM 1967 N N . ILE A 1 281 ? -0.292 -0.729 16.264 1.00 97.81 281 ILE A N 1
ATOM 1968 C CA . ILE A 1 281 ? -1.744 -0.541 16.196 1.00 97.81 281 ILE A CA 1
ATOM 1969 C C . ILE A 1 281 ? -2.275 -1.242 14.944 1.00 97.81 281 ILE A C 1
ATOM 1971 O O . ILE A 1 281 ? -1.728 -1.042 13.861 1.00 97.81 281 ILE A O 1
ATOM 1975 N N . GLY A 1 282 ? -3.347 -2.023 15.063 1.00 98.44 282 GLY A N 1
ATOM 1976 C CA . GLY A 1 282 ? -3.976 -2.684 13.916 1.00 98.44 282 GLY A CA 1
ATOM 1977 C C . GLY A 1 282 ? -4.718 -1.681 13.040 1.00 98.44 282 GLY A C 1
ATOM 1978 O O . GLY A 1 282 ? -4.312 -1.407 11.910 1.00 98.44 282 GLY A O 1
ATOM 1979 N N . VAL A 1 283 ? -5.772 -1.075 13.591 1.00 98.88 283 VAL A N 1
ATOM 1980 C CA . VAL A 1 283 ? -6.555 -0.043 12.894 1.00 98.88 283 VAL A CA 1
ATOM 1981 C C . VAL A 1 283 ? -6.782 1.177 13.777 1.00 98.88 283 VAL A C 1
ATOM 1983 O O . VAL A 1 283 ? -7.169 1.051 14.940 1.00 98.88 283 VAL A O 1
ATOM 1986 N N . ALA A 1 284 ? -6.606 2.363 13.196 1.00 98.81 284 ALA A N 1
ATOM 1987 C CA . ALA A 1 284 ? -7.042 3.628 13.776 1.00 98.81 284 ALA A CA 1
ATOM 1988 C C . ALA A 1 284 ? -8.199 4.225 12.958 1.00 98.81 284 ALA A C 1
ATOM 1990 O O . ALA A 1 284 ? -8.077 4.427 11.748 1.00 98.81 284 ALA A O 1
ATOM 1991 N N . LEU A 1 285 ? -9.304 4.536 13.636 1.00 98.62 285 LEU A N 1
ATOM 1992 C CA . LEU A 1 285 ? -10.495 5.175 13.083 1.00 98.62 285 LEU A CA 1
ATOM 1993 C C . LEU A 1 285 ? -10.771 6.498 13.814 1.00 98.62 285 LEU A C 1
ATOM 1995 O O . LEU A 1 285 ? -10.946 6.528 15.035 1.00 98.62 285 LEU A O 1
ATOM 1999 N N . GLY A 1 286 ? -10.797 7.592 13.050 1.00 96.94 286 GLY A N 1
ATOM 2000 C CA . GLY A 1 286 ? -11.219 8.916 13.516 1.00 96.94 286 GLY A CA 1
ATOM 2001 C C . GLY A 1 286 ? -12.725 9.141 13.366 1.00 96.94 286 GLY A C 1
ATOM 2002 O O . GLY A 1 286 ? -13.510 8.196 13.422 1.00 96.94 286 GLY A O 1
ATOM 2003 N N . ASP A 1 287 ? -13.119 10.394 13.142 1.00 97.81 287 ASP A N 1
ATOM 2004 C CA . ASP A 1 287 ? -14.510 10.805 12.919 1.00 97.81 287 ASP A CA 1
ATOM 2005 C C . ASP A 1 287 ? -14.889 10.711 11.432 1.00 97.81 287 ASP A C 1
ATOM 2007 O O . ASP A 1 287 ? -14.852 11.704 10.709 1.00 97.81 287 ASP A O 1
ATOM 2011 N N . TYR A 1 288 ? -15.201 9.493 10.985 1.00 97.88 288 TYR A N 1
ATOM 2012 C CA . TYR A 1 288 ? -15.633 9.185 9.617 1.00 97.88 288 TYR A CA 1
ATOM 2013 C C . TYR A 1 288 ? -16.909 8.345 9.626 1.00 97.88 288 TYR A C 1
ATOM 2015 O O . TYR A 1 288 ? -17.104 7.514 10.520 1.00 97.88 288 TYR A O 1
ATOM 2023 N N . ASP A 1 289 ? -17.752 8.560 8.621 1.00 97.38 289 ASP A N 1
ATOM 2024 C CA . ASP A 1 289 ? -19.040 7.893 8.446 1.00 97.38 289 ASP A CA 1
ATOM 2025 C C . ASP A 1 289 ? -18.917 6.583 7.665 1.00 97.38 289 ASP A C 1
ATOM 2027 O O . ASP A 1 289 ? -18.086 6.434 6.765 1.00 97.38 289 ASP A O 1
ATOM 2031 N N . ALA A 1 290 ? -19.781 5.627 7.998 1.00 97.06 290 ALA A N 1
ATOM 2032 C CA . ALA A 1 290 ? -19.948 4.364 7.288 1.00 97.06 290 ALA A CA 1
ATOM 2033 C C . ALA A 1 290 ? -18.641 3.569 7.081 1.00 97.06 290 ALA A C 1
ATOM 2035 O O . ALA A 1 290 ? -18.490 2.856 6.088 1.00 97.06 290 ALA A O 1
ATOM 2036 N N . ALA A 1 291 ? -17.690 3.676 8.014 1.00 98.50 291 ALA A N 1
ATOM 2037 C CA . ALA A 1 291 ? -16.517 2.810 8.032 1.00 98.50 291 ALA A CA 1
ATOM 2038 C C . ALA A 1 291 ? -16.927 1.388 8.450 1.00 98.50 291 ALA A C 1
ATOM 2040 O O . ALA A 1 291 ? -17.602 1.211 9.463 1.00 98.50 291 ALA A O 1
ATOM 2041 N N . MET A 1 292 ? -16.501 0.380 7.694 1.00 98.88 292 MET A N 1
ATOM 2042 C CA . MET A 1 292 ? -16.731 -1.039 7.967 1.00 98.88 292 MET A CA 1
ATOM 2043 C C . MET A 1 292 ? -15.383 -1.731 8.151 1.00 98.88 292 MET A C 1
ATOM 2045 O O . MET A 1 292 ? -14.607 -1.837 7.207 1.00 98.88 292 MET A O 1
ATOM 2049 N N . ILE A 1 293 ? -15.083 -2.178 9.367 1.00 98.94 293 ILE A N 1
ATOM 2050 C CA . ILE A 1 293 ? -13.861 -2.917 9.699 1.00 98.94 293 ILE A CA 1
ATOM 2051 C C . ILE A 1 293 ? -14.302 -4.318 10.095 1.00 98.94 293 ILE A C 1
ATOM 2053 O O . ILE A 1 293 ? -14.828 -4.520 11.195 1.00 98.94 293 ILE A O 1
ATOM 2057 N N . GLU A 1 294 ? -14.157 -5.264 9.173 1.00 98.88 294 GLU A N 1
ATOM 2058 C CA . GLU A 1 294 ? -14.815 -6.564 9.271 1.00 98.88 294 GLU A CA 1
ATOM 2059 C C . GLU A 1 294 ? -13.879 -7.730 8.963 1.00 98.88 294 GLU A C 1
ATOM 2061 O O . GLU A 1 294 ? -12.972 -7.617 8.142 1.00 98.88 294 GLU A O 1
ATOM 2066 N N . ASN A 1 295 ? -14.107 -8.876 9.606 1.00 98.94 295 ASN A N 1
ATOM 2067 C CA . ASN A 1 295 ? -13.441 -10.140 9.274 1.00 98.94 295 ASN A CA 1
ATOM 2068 C C . ASN A 1 295 ? -11.900 -10.099 9.311 1.00 98.94 295 ASN A C 1
ATOM 2070 O O . ASN A 1 295 ? -11.238 -10.918 8.667 1.00 98.94 295 ASN A O 1
ATOM 2074 N N . ASN A 1 296 ? -11.293 -9.151 10.024 1.00 98.94 296 ASN A N 1
ATOM 2075 C CA . ASN A 1 296 ? -9.840 -9.033 10.066 1.00 98.94 296 ASN A CA 1
ATOM 2076 C C . ASN A 1 296 ? -9.260 -9.917 11.173 1.00 98.94 296 ASN A C 1
ATOM 2078 O O . ASN A 1 296 ? -9.824 -10.013 12.262 1.00 98.94 296 ASN A O 1
ATOM 2082 N N . LEU A 1 297 ? -8.113 -10.531 10.895 1.00 98.81 297 LEU A N 1
ATOM 2083 C CA . LEU A 1 297 ? -7.212 -11.073 11.906 1.00 98.81 297 LEU A CA 1
ATOM 2084 C C . LEU A 1 297 ? -6.229 -9.958 12.291 1.00 98.81 297 LEU A C 1
ATOM 2086 O O . LEU A 1 297 ? -5.601 -9.365 11.421 1.00 98.81 297 LEU A O 1
ATOM 2090 N N . ILE A 1 298 ? -6.125 -9.612 13.568 1.00 98.81 298 ILE A N 1
ATOM 2091 C CA . ILE A 1 298 ? -5.360 -8.452 14.035 1.00 98.81 298 ILE A CA 1
ATOM 2092 C C . ILE A 1 298 ? -4.391 -8.913 15.120 1.00 98.81 298 ILE A C 1
ATOM 2094 O O . ILE A 1 298 ? -4.802 -9.159 16.250 1.00 98.81 298 ILE A O 1
ATOM 2098 N N . GLU A 1 299 ? -3.110 -9.002 14.774 1.00 97.56 299 GLU A N 1
ATOM 2099 C CA . GLU A 1 299 ? -2.030 -9.509 15.627 1.00 97.56 299 GLU A CA 1
ATOM 2100 C C . GLU A 1 299 ? -1.061 -8.362 15.952 1.00 97.56 299 GLU A C 1
ATOM 2102 O O . GLU A 1 299 ? -0.164 -8.033 15.173 1.00 97.56 299 GLU A O 1
ATOM 2107 N N . THR A 1 300 ? -1.277 -7.681 17.080 1.00 96.00 300 THR A N 1
ATOM 2108 C CA . THR A 1 300 ? -0.643 -6.375 17.359 1.00 96.00 300 THR A CA 1
ATOM 2109 C C . THR A 1 300 ? 0.015 -6.305 18.732 1.00 96.00 300 THR A C 1
ATOM 2111 O O . THR A 1 300 ? -0.261 -7.113 19.618 1.00 96.00 300 THR A O 1
ATOM 2114 N N . ASP A 1 301 ? 0.892 -5.318 18.917 1.00 94.00 301 ASP A N 1
ATOM 2115 C CA . ASP A 1 301 ? 1.697 -5.200 20.139 1.00 94.00 301 ASP A CA 1
ATOM 2116 C C . ASP A 1 301 ? 1.117 -4.234 21.185 1.00 94.00 301 ASP A C 1
ATOM 2118 O O . ASP A 1 301 ? 1.463 -4.337 22.363 1.00 94.00 301 ASP A O 1
ATOM 2122 N N . VAL A 1 302 ? 0.265 -3.275 20.791 1.00 94.50 302 VAL A N 1
ATOM 2123 C CA . VAL A 1 302 ? -0.253 -2.232 21.702 1.00 94.50 302 VAL A CA 1
ATOM 2124 C C . VAL A 1 302 ? -1.773 -2.111 21.648 1.00 94.50 302 VAL A C 1
ATOM 2126 O O . VAL A 1 302 ? -2.422 -2.230 22.690 1.00 94.50 302 VAL A O 1
ATOM 2129 N N . LEU A 1 303 ? -2.340 -1.852 20.465 1.00 97.25 303 LEU A N 1
ATOM 2130 C CA . LEU A 1 303 ? -3.783 -1.676 20.268 1.00 97.25 303 LEU A CA 1
ATOM 2131 C C . LEU A 1 303 ? -4.276 -2.496 19.072 1.00 97.25 303 LEU A C 1
ATOM 2133 O O . LEU A 1 303 ? -3.758 -2.337 17.971 1.00 97.25 303 LEU A O 1
ATOM 2137 N N . GLY A 1 304 ? -5.337 -3.283 19.245 1.00 98.44 304 GLY A N 1
ATOM 2138 C CA . GLY A 1 304 ? -5.982 -3.957 18.114 1.00 98.44 304 GLY A CA 1
ATOM 2139 C C . GLY A 1 304 ? -6.735 -2.962 17.226 1.00 98.44 304 GLY A C 1
ATOM 2140 O O . GLY A 1 304 ? -6.316 -2.648 16.111 1.00 98.44 304 GLY A O 1
ATOM 2141 N N . LEU A 1 305 ? -7.837 -2.423 17.750 1.00 98.75 305 LEU A N 1
ATOM 2142 C CA . LEU A 1 305 ? -8.672 -1.413 17.100 1.00 98.75 305 LEU A CA 1
ATOM 2143 C C . LEU A 1 305 ? -8.824 -0.188 17.999 1.00 98.75 305 LEU A C 1
ATOM 2145 O O . LEU A 1 305 ? -9.202 -0.299 19.166 1.00 98.75 305 LEU A O 1
ATOM 2149 N N . GLN A 1 306 ? -8.596 0.994 17.440 1.00 98.56 306 GLN A N 1
ATOM 2150 C CA . GLN A 1 306 ? -8.792 2.261 18.128 1.00 98.56 306 GLN A CA 1
ATOM 2151 C C . GLN A 1 306 ? -9.820 3.119 17.389 1.00 98.56 306 GLN A C 1
ATOM 2153 O O . GLN A 1 306 ? -9.611 3.473 16.231 1.00 98.56 306 GLN A O 1
ATOM 2158 N N . VAL A 1 307 ? -10.878 3.530 18.091 1.00 98.69 307 VAL A N 1
ATOM 2159 C CA . VAL A 1 307 ? -11.857 4.513 17.610 1.00 98.69 307 VAL A CA 1
ATOM 2160 C C . VAL A 1 307 ? -11.822 5.746 18.508 1.00 98.69 307 VAL A C 1
ATOM 2162 O O . VAL A 1 307 ? -12.044 5.643 19.717 1.00 98.69 307 VAL A O 1
ATOM 2165 N N . GLN A 1 308 ? -11.544 6.916 17.927 1.00 96.94 308 GLN A N 1
ATOM 2166 C CA . GLN A 1 308 ? -11.430 8.177 18.664 1.00 96.94 308 GLN A CA 1
ATOM 2167 C C . GLN A 1 308 ? -12.364 9.254 18.120 1.00 96.94 308 GLN A C 1
ATOM 2169 O O . GLN A 1 308 ? -12.275 9.632 16.956 1.00 96.94 308 GLN A O 1
ATOM 2174 N N . GLY A 1 309 ? -13.202 9.803 19.001 1.00 96.81 309 GLY A N 1
ATOM 2175 C CA . GLY A 1 309 ? -13.978 11.015 18.751 1.00 96.81 309 GLY A CA 1
ATOM 2176 C C . GLY A 1 309 ? -15.026 10.888 17.648 1.00 96.81 309 GLY A C 1
ATOM 2177 O O . GLY A 1 309 ? -15.402 11.907 17.082 1.00 96.81 309 GLY A O 1
ATOM 2178 N N . ASN A 1 310 ? -15.468 9.673 17.312 1.00 97.62 310 ASN A N 1
ATOM 2179 C CA . ASN A 1 310 ? -16.378 9.461 16.191 1.00 97.62 310 ASN A CA 1
ATOM 2180 C C . ASN A 1 310 ? -17.832 9.791 16.584 1.00 97.62 310 ASN A C 1
ATOM 2182 O O . ASN A 1 310 ? -18.340 9.335 17.614 1.00 97.62 310 ASN A O 1
ATOM 2186 N N . SER A 1 311 ? -18.477 10.620 15.766 1.00 97.94 311 SER A N 1
ATOM 2187 C CA . SER A 1 311 ? -19.857 11.093 15.913 1.00 97.94 311 SER A CA 1
ATOM 2188 C C . SER A 1 311 ? -20.836 10.480 14.898 1.00 97.94 311 SER A C 1
ATOM 2190 O O . SER A 1 311 ? -22.033 10.784 14.913 1.00 97.94 311 SER A O 1
ATOM 2192 N N . ASN A 1 312 ? -20.327 9.606 14.034 1.00 97.44 312 ASN A N 1
ATOM 2193 C CA . ASN A 1 312 ? -21.000 8.959 12.919 1.00 97.44 312 ASN A CA 1
ATOM 2194 C C . ASN A 1 312 ? -21.121 7.436 13.151 1.00 97.44 312 ASN A C 1
ATOM 2196 O O . ASN A 1 312 ? -20.381 6.853 13.951 1.00 97.44 312 ASN A O 1
ATOM 2200 N N . PRO A 1 313 ? -22.073 6.753 12.489 1.00 95.81 313 PRO A N 1
ATOM 2201 C CA . PRO A 1 313 ? -22.155 5.300 12.551 1.00 95.81 313 PRO A CA 1
ATOM 2202 C C . PRO A 1 313 ? -20.965 4.632 11.844 1.00 95.81 313 PRO A C 1
ATOM 2204 O O . PRO A 1 313 ? -20.561 5.014 10.751 1.00 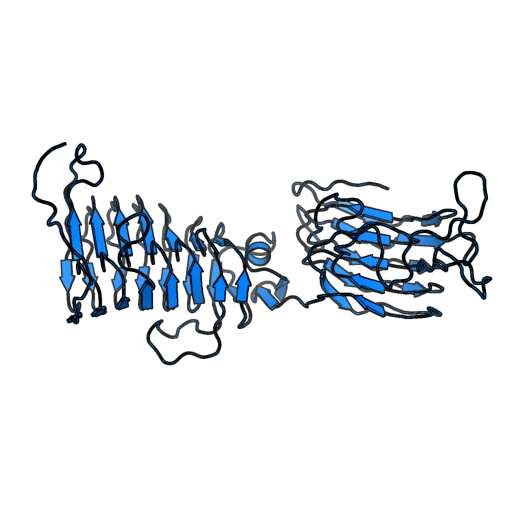95.81 313 PRO A O 1
ATOM 2207 N N . PHE A 1 314 ? -20.453 3.567 12.454 1.00 98.62 314 PHE A N 1
ATOM 2208 C CA . PHE A 1 314 ? -19.436 2.676 11.891 1.00 98.62 314 PHE A CA 1
ATOM 2209 C C . PHE A 1 314 ? -19.746 1.226 12.280 1.00 98.62 314 PHE A C 1
ATOM 2211 O O . PHE A 1 314 ? -20.542 0.983 13.194 1.00 98.62 314 PHE A O 1
ATOM 2218 N N . THR A 1 315 ? -19.100 0.271 11.616 1.00 98.88 315 THR A N 1
ATOM 2219 C CA . THR A 1 315 ? -19.209 -1.160 11.906 1.00 98.88 315 THR A CA 1
ATOM 2220 C C . THR A 1 315 ? -17.852 -1.748 12.274 1.00 98.88 315 THR A C 1
ATOM 2222 O O . THR A 1 315 ? -16.891 -1.618 11.519 1.00 98.88 315 THR A O 1
ATOM 2225 N N . LEU A 1 316 ? -17.792 -2.426 13.422 1.00 98.88 316 LEU A N 1
ATOM 2226 C CA . LEU A 1 316 ? -16.721 -3.347 13.803 1.00 98.88 316 LEU A CA 1
ATOM 2227 C C . LEU A 1 316 ? -17.342 -4.742 13.931 1.00 98.88 316 LEU A C 1
ATOM 2229 O O . LEU A 1 316 ? -18.055 -4.997 14.911 1.00 98.88 316 LEU A O 1
ATOM 2233 N N . ALA A 1 317 ? -17.112 -5.626 12.961 1.00 98.88 317 ALA A N 1
ATOM 2234 C CA . ALA A 1 317 ? -17.761 -6.937 12.933 1.00 98.88 317 ALA A CA 1
ATOM 2235 C C . ALA A 1 317 ? -16.791 -8.098 12.706 1.00 98.88 317 ALA A C 1
ATOM 2237 O O . ALA A 1 317 ? -15.939 -8.037 11.828 1.00 98.88 317 ALA A O 1
ATOM 2238 N N . ASP A 1 318 ? -16.942 -9.178 13.473 1.00 98.81 318 ASP A N 1
ATOM 2239 C CA . ASP A 1 318 ? -16.302 -10.473 13.187 1.00 98.81 318 ASP A CA 1
ATOM 2240 C C . ASP A 1 318 ? -14.764 -10.416 13.043 1.00 98.81 318 ASP A C 1
ATOM 2242 O O . ASP A 1 318 ? -14.144 -11.240 12.363 1.00 98.81 318 ASP A O 1
ATOM 2246 N N . ASN A 1 319 ? -14.125 -9.437 13.691 1.00 98.94 319 ASN A N 1
ATOM 2247 C CA . ASN A 1 319 ? -12.670 -9.346 13.768 1.00 98.94 319 ASN A CA 1
ATOM 2248 C C . ASN A 1 319 ? -12.148 -10.264 14.881 1.00 98.94 319 ASN A C 1
ATOM 2250 O O . ASN A 1 319 ? -12.749 -10.340 15.951 1.00 98.94 319 ASN A O 1
ATOM 2254 N N . ALA A 1 320 ? -11.006 -10.909 14.656 1.00 98.81 320 ALA A N 1
ATOM 2255 C CA . ALA A 1 320 ? -10.261 -11.632 15.680 1.00 98.81 320 ALA A CA 1
ATOM 2256 C C . ALA A 1 320 ? -8.995 -10.855 16.021 1.00 98.81 320 ALA A C 1
ATOM 2258 O O . ALA A 1 320 ? -8.138 -10.643 15.169 1.00 98.81 320 ALA A O 1
ATOM 2259 N N . ILE A 1 321 ? -8.896 -10.413 17.264 1.00 98.81 321 ILE A N 1
ATOM 2260 C CA . ILE A 1 321 ? -7.826 -9.564 17.766 1.00 98.81 321 ILE A CA 1
ATOM 2261 C C . ILE A 1 321 ? -7.030 -10.374 18.779 1.00 98.81 321 ILE A C 1
ATOM 2263 O O . ILE A 1 321 ? -7.591 -10.811 19.780 1.00 98.81 321 ILE A O 1
ATOM 2267 N N . ASP A 1 322 ? -5.735 -10.540 18.545 1.00 96.62 322 ASP A N 1
ATOM 2268 C CA . ASP A 1 322 ? -4.813 -11.194 19.468 1.00 96.62 322 ASP A CA 1
ATOM 2269 C C . ASP A 1 322 ? -3.623 -10.272 19.740 1.00 96.62 322 ASP A C 1
ATOM 2271 O O . ASP A 1 322 ? -2.983 -9.753 18.820 1.00 96.62 322 ASP A O 1
ATOM 2275 N N . LEU A 1 323 ? -3.359 -10.005 21.017 1.00 93.69 323 LEU A N 1
ATOM 2276 C CA . LEU A 1 323 ? -2.243 -9.164 21.426 1.00 93.69 323 LEU A CA 1
ATOM 2277 C C . LEU A 1 323 ? -1.153 -10.017 22.060 1.00 93.69 323 LEU A C 1
ATOM 2279 O O . LEU A 1 323 ? -1.383 -10.765 23.010 1.00 93.69 323 LEU A O 1
ATOM 2283 N N . SER A 1 324 ? 0.067 -9.840 21.554 1.00 82.19 324 SER A N 1
ATOM 2284 C CA . SER A 1 324 ? 1.243 -10.634 21.927 1.00 82.19 324 SER A CA 1
ATOM 2285 C C . SER A 1 324 ? 1.657 -10.446 23.393 1.00 82.19 324 SER A C 1
ATOM 2287 O O . SER A 1 324 ? 2.315 -11.308 23.983 1.00 82.19 324 SER A O 1
ATOM 2289 N N . THR A 1 325 ? 1.272 -9.319 24.000 1.00 87.00 325 THR A N 1
ATOM 2290 C CA . THR A 1 325 ? 1.551 -8.988 25.397 1.00 87.00 325 THR A CA 1
ATOM 2291 C C . THR A 1 325 ? 0.369 -8.279 26.052 1.00 87.00 325 THR A C 1
ATOM 2293 O O . THR A 1 325 ? -0.365 -7.518 25.424 1.00 87.00 325 THR A O 1
ATOM 2296 N N . GLN A 1 326 ? 0.222 -8.475 27.363 1.00 87.94 326 GLN A N 1
ATOM 2297 C CA . GLN A 1 326 ? -0.747 -7.733 28.174 1.00 87.94 326 GLN A CA 1
ATOM 2298 C C . GLN A 1 326 ? -0.184 -6.391 28.658 1.00 87.94 326 GLN A C 1
ATOM 2300 O O . GLN A 1 326 ? -0.921 -5.463 28.957 1.00 87.94 326 GLN A O 1
ATOM 2305 N N . VAL A 1 327 ? 1.135 -6.264 28.791 1.00 82.00 327 VAL A N 1
ATOM 2306 C CA . VAL A 1 327 ? 1.772 -5.035 29.272 1.00 82.00 327 VAL A CA 1
ATOM 2307 C C . VAL A 1 327 ? 3.037 -4.800 28.462 1.00 82.00 327 VAL A C 1
ATOM 2309 O O . VAL A 1 327 ? 3.980 -5.585 28.548 1.00 82.00 327 VAL A O 1
ATOM 2312 N N . GLY A 1 328 ? 3.050 -3.702 27.711 1.00 73.94 328 GLY A N 1
ATOM 2313 C CA . GLY A 1 328 ? 4.248 -3.144 27.091 1.00 73.94 328 GLY A CA 1
ATOM 2314 C C . GLY A 1 328 ? 4.747 -1.941 27.893 1.00 73.94 328 GLY A C 1
ATOM 2315 O O . GLY A 1 328 ? 4.888 -1.996 29.113 1.00 73.94 328 GLY A O 1
ATOM 2316 N N . ALA A 1 329 ? 4.964 -0.808 27.218 1.00 75.31 329 ALA A N 1
ATOM 2317 C CA . ALA A 1 329 ? 5.163 0.482 27.893 1.00 75.31 329 ALA A CA 1
ATOM 2318 C C . ALA A 1 329 ? 3.886 0.989 28.598 1.00 75.31 329 ALA A C 1
ATOM 2320 O O . ALA A 1 329 ? 3.965 1.775 29.541 1.00 75.31 329 ALA A O 1
ATOM 2321 N N . GLN A 1 330 ? 2.720 0.540 28.130 1.00 82.81 330 GLN A N 1
ATOM 2322 C CA . GLN A 1 330 ? 1.399 0.775 28.709 1.00 82.81 330 GLN A CA 1
ATOM 2323 C C . GLN A 1 330 ? 0.590 -0.529 28.682 1.00 82.81 330 GLN A C 1
ATOM 2325 O O . GLN A 1 330 ? 1.015 -1.521 28.079 1.00 82.81 330 GLN A O 1
ATOM 2330 N N . GLN A 1 331 ? -0.563 -0.532 29.350 1.00 92.12 331 GLN A N 1
ATOM 2331 C CA . GLN A 1 331 ? -1.554 -1.595 29.219 1.00 92.12 331 GLN A CA 1
ATOM 2332 C C . GLN A 1 331 ? -2.002 -1.709 27.762 1.00 92.12 331 GLN A C 1
ATOM 2334 O O . GLN A 1 331 ? -2.341 -0.704 27.138 1.00 92.12 331 GLN A O 1
ATOM 2339 N N . THR A 1 332 ? -2.018 -2.927 27.235 1.00 95.94 332 THR A N 1
ATOM 2340 C CA . THR A 1 332 ? -2.472 -3.174 25.868 1.00 95.94 332 THR A CA 1
ATOM 2341 C C . THR A 1 332 ? -3.996 -3.266 25.797 1.00 95.94 332 THR A C 1
ATOM 2343 O O . THR A 1 332 ? -4.656 -3.641 26.770 1.00 95.94 332 THR A O 1
ATOM 2346 N N . ILE A 1 333 ? -4.591 -2.897 24.665 1.00 98.19 333 ILE A N 1
ATOM 2347 C CA . ILE A 1 333 ? -6.054 -2.852 24.523 1.00 98.19 333 ILE A CA 1
ATOM 2348 C C . ILE A 1 333 ? -6.458 -3.550 23.231 1.00 98.19 333 ILE A C 1
ATOM 2350 O O . ILE A 1 333 ? -5.979 -3.194 22.160 1.00 98.19 333 ILE A O 1
ATOM 2354 N N . GLY A 1 334 ? -7.386 -4.500 23.314 1.00 98.44 334 GLY A N 1
ATOM 2355 C CA . GLY A 1 334 ? -7.970 -5.113 22.127 1.00 98.44 334 GLY A CA 1
ATOM 2356 C C . GLY A 1 334 ? -8.772 -4.097 21.322 1.00 98.44 334 GLY A C 1
ATOM 2357 O O . GLY A 1 334 ? -8.391 -3.754 20.207 1.00 98.44 334 GLY A O 1
ATOM 2358 N N . ILE A 1 335 ? -9.851 -3.568 21.906 1.00 98.81 335 ILE A N 1
ATOM 2359 C CA . ILE A 1 335 ? -10.690 -2.536 21.281 1.00 98.81 335 ILE A CA 1
ATOM 2360 C C . ILE A 1 335 ? -10.832 -1.328 22.210 1.00 98.81 335 ILE A C 1
ATOM 2362 O O . ILE A 1 335 ? -11.382 -1.422 23.309 1.00 98.81 335 ILE A O 1
ATOM 2366 N N . PHE A 1 336 ? -10.361 -0.167 21.756 1.00 98.75 336 PHE A N 1
ATOM 2367 C CA . PHE A 1 336 ? -10.473 1.096 22.478 1.00 98.75 336 PHE A CA 1
ATOM 2368 C C . PHE A 1 336 ? -11.532 2.001 21.841 1.00 98.75 336 PHE A C 1
ATOM 2370 O O . PHE A 1 336 ? -11.371 2.448 20.706 1.00 98.75 336 PHE A O 1
ATOM 2377 N N . LEU A 1 337 ? -12.597 2.296 22.590 1.00 98.62 337 LEU A N 1
ATOM 2378 C CA . LEU A 1 337 ? -13.674 3.202 22.190 1.00 98.62 337 LEU A CA 1
ATOM 2379 C C . LEU A 1 337 ? -13.610 4.471 23.041 1.00 98.62 337 LEU A C 1
ATOM 2381 O O . LEU A 1 337 ? -13.885 4.437 24.244 1.00 98.62 337 LEU A O 1
ATOM 2385 N N . ASN A 1 338 ? -13.250 5.590 22.416 1.00 98.00 338 ASN A N 1
ATOM 2386 C CA . ASN A 1 338 ? -13.015 6.846 23.115 1.00 98.00 338 ASN A CA 1
ATOM 2387 C C . ASN A 1 338 ? -13.816 7.996 22.506 1.00 98.00 338 ASN A C 1
ATOM 2389 O O . ASN A 1 338 ? -13.621 8.332 21.341 1.00 98.00 338 ASN A O 1
ATOM 2393 N N . GLY A 1 339 ? -14.663 8.650 23.300 1.00 97.50 339 GLY A N 1
ATOM 2394 C CA . GLY A 1 339 ? -15.336 9.887 22.895 1.00 97.50 339 GLY A CA 1
ATOM 2395 C C . GLY A 1 339 ? -16.391 9.697 21.808 1.00 97.50 339 GLY A C 1
ATOM 2396 O O . GLY A 1 339 ? -16.535 10.565 20.951 1.00 97.50 339 GLY A O 1
ATOM 2397 N N . LEU A 1 340 ? -17.103 8.567 21.813 1.00 98.12 340 LEU A N 1
ATOM 2398 C CA . LEU A 1 340 ? -18.155 8.313 20.829 1.00 98.12 340 LEU A CA 1
ATOM 2399 C C . LEU A 1 340 ? -19.393 9.160 21.128 1.00 98.12 340 LEU A C 1
ATOM 2401 O O . LEU A 1 340 ? -19.885 9.173 22.257 1.00 98.12 340 LEU A O 1
ATOM 2405 N N . THR A 1 341 ? -19.916 9.837 20.112 1.00 97.38 341 THR A N 1
ATOM 2406 C CA . THR A 1 341 ? -21.107 10.696 20.212 1.00 97.38 341 THR A CA 1
ATOM 2407 C C . THR A 1 341 ? -22.021 10.484 19.002 1.00 97.38 341 THR A C 1
ATOM 2409 O O . THR A 1 341 ? -21.820 9.552 18.235 1.00 97.38 341 THR A O 1
ATOM 2412 N N . GLY A 1 342 ? -23.050 11.318 18.830 1.00 96.50 342 GLY A N 1
ATOM 2413 C CA . GLY A 1 342 ? -23.930 11.267 17.658 1.00 96.50 342 GLY A CA 1
ATOM 2414 C C . GLY A 1 342 ? -25.304 10.659 17.928 1.00 96.50 342 GLY A C 1
ATOM 2415 O O . GLY A 1 342 ? -25.624 10.226 19.038 1.00 96.50 342 GLY A O 1
ATOM 2416 N N . ALA A 1 343 ? -26.166 10.690 16.911 1.00 95.81 343 ALA A N 1
ATOM 2417 C CA . ALA A 1 343 ? -27.551 10.222 17.020 1.00 95.81 343 ALA A CA 1
ATOM 2418 C C . ALA A 1 343 ? -27.672 8.694 16.888 1.00 95.81 343 ALA A C 1
ATOM 2420 O O . ALA A 1 343 ? -28.487 8.071 17.572 1.00 95.81 343 ALA A O 1
ATOM 2421 N N . THR A 1 344 ? -26.844 8.101 16.032 1.00 95.94 344 THR A N 1
ATOM 2422 C CA . THR A 1 344 ? -26.879 6.679 15.682 1.00 95.94 344 THR A CA 1
ATOM 2423 C C . THR A 1 344 ? -25.768 5.943 16.421 1.00 95.94 344 THR A C 1
ATOM 2425 O O . THR A 1 344 ? -24.634 6.409 16.450 1.00 95.94 344 THR A O 1
ATOM 2428 N N . ALA A 1 345 ? -26.091 4.802 17.029 1.00 95.44 345 ALA A N 1
ATOM 2429 C CA . ALA A 1 345 ? -25.083 3.929 17.623 1.00 95.44 345 ALA A CA 1
ATOM 2430 C C . ALA A 1 345 ? -24.277 3.218 16.521 1.00 95.44 345 ALA A C 1
ATOM 2432 O O . ALA A 1 345 ? -24.868 2.832 15.508 1.00 95.44 345 ALA A O 1
ATOM 2433 N N . PRO A 1 346 ? -22.971 2.981 16.714 1.00 97.81 346 PRO A N 1
ATOM 2434 C CA . PRO A 1 346 ? -22.217 2.094 15.841 1.00 97.81 346 PRO A CA 1
ATOM 2435 C C . PRO A 1 346 ? -22.670 0.638 16.001 1.00 97.81 346 PRO A C 1
ATOM 2437 O O . PRO A 1 346 ? -23.199 0.238 17.044 1.00 97.81 346 PRO A O 1
ATOM 2440 N N . THR A 1 347 ? -22.403 -0.169 14.979 1.00 98.56 347 THR A N 1
ATOM 2441 C CA . THR A 1 347 ? -22.565 -1.624 15.031 1.00 98.56 347 THR A CA 1
ATOM 2442 C C . THR A 1 347 ? -21.262 -2.242 15.517 1.00 98.56 347 THR A C 1
ATOM 2444 O O . THR A 1 347 ? -20.250 -2.194 14.827 1.00 98.56 347 THR A O 1
ATOM 2447 N N . ILE A 1 348 ? -21.262 -2.828 16.712 1.00 98.69 348 ILE A N 1
ATOM 2448 C CA . ILE A 1 348 ? -20.096 -3.534 17.255 1.00 98.69 348 ILE A CA 1
ATOM 2449 C C . ILE A 1 348 ? -20.540 -4.946 17.608 1.00 98.69 348 ILE A C 1
ATOM 2451 O O . ILE A 1 348 ? -21.314 -5.137 18.551 1.00 98.69 348 ILE A O 1
ATOM 2455 N N . GLN A 1 349 ? -20.099 -5.933 16.827 1.00 98.62 349 GLN A N 1
ATOM 2456 C CA . GLN A 1 349 ? -20.603 -7.296 16.965 1.00 98.62 349 GLN A CA 1
ATOM 2457 C C . GLN A 1 349 ? -19.590 -8.386 16.619 1.00 98.62 349 GLN A C 1
ATOM 2459 O O . GLN A 1 349 ? -18.723 -8.179 15.784 1.00 98.62 349 GLN A O 1
ATOM 2464 N N . GLY A 1 350 ? -19.699 -9.551 17.256 1.00 98.38 350 GLY A N 1
ATOM 2465 C CA . GLY A 1 350 ? -18.964 -10.758 16.853 1.00 98.38 350 GLY A CA 1
ATOM 2466 C C . GLY A 1 350 ? -17.437 -10.666 16.933 1.00 98.38 350 GLY A C 1
ATOM 2467 O O . GLY A 1 350 ? -16.756 -11.534 16.405 1.00 98.38 350 GLY A O 1
ATOM 2468 N N . ASN A 1 351 ? -16.883 -9.628 17.567 1.00 98.81 351 ASN A N 1
ATOM 2469 C CA . ASN A 1 351 ? -15.435 -9.468 17.649 1.00 98.81 351 ASN A CA 1
ATOM 2470 C C . ASN A 1 351 ? -14.873 -10.349 18.767 1.00 98.81 351 ASN A C 1
ATOM 2472 O O . ASN A 1 351 ? -15.331 -10.276 19.911 1.00 98.81 351 ASN A O 1
ATOM 2476 N N . ASP A 1 352 ? -13.850 -11.124 18.432 1.00 98.75 352 ASP A N 1
ATOM 2477 C CA . ASP A 1 352 ? -13.088 -11.924 19.375 1.00 98.75 352 ASP A CA 1
ATOM 2478 C C . ASP A 1 352 ? -11.826 -11.168 19.784 1.00 98.75 352 ASP A C 1
ATOM 2480 O O . ASP A 1 352 ? -11.096 -10.655 18.940 1.00 98.75 352 ASP A O 1
ATOM 2484 N N . VAL A 1 353 ? -11.560 -11.091 21.085 1.00 98.56 353 VAL A N 1
ATOM 2485 C CA . VAL A 1 353 ? -10.400 -10.403 21.651 1.00 98.56 353 VAL A CA 1
ATOM 2486 C C . VAL A 1 353 ? -9.643 -11.333 22.591 1.00 98.56 353 VAL A C 1
ATOM 2488 O O . VAL A 1 353 ? -10.208 -11.862 23.555 1.00 98.56 353 VAL A O 1
ATOM 2491 N N . ALA A 1 354 ? -8.349 -11.488 22.338 1.00 97.06 354 ALA A N 1
ATOM 2492 C CA . ALA A 1 354 ? -7.430 -12.304 23.107 1.00 97.06 354 ALA A CA 1
ATOM 2493 C C . ALA A 1 354 ? -6.150 -11.549 23.497 1.00 97.06 354 ALA A C 1
ATOM 2495 O O . ALA A 1 354 ? -5.790 -10.537 22.898 1.00 97.06 354 ALA A O 1
ATOM 2496 N N . GLY A 1 355 ? -5.491 -12.013 24.563 1.00 93.19 355 GLY A N 1
ATOM 2497 C CA . GLY A 1 355 ? -4.114 -11.628 24.910 1.00 93.19 355 GLY A CA 1
ATOM 2498 C C . GLY A 1 355 ? -3.893 -10.202 25.444 1.00 93.19 355 GLY A C 1
ATOM 2499 O O . GLY A 1 355 ? -2.837 -9.918 26.003 1.00 93.19 355 GLY A O 1
ATOM 2500 N N . ALA A 1 356 ? -4.881 -9.309 25.347 1.00 95.06 356 ALA A N 1
ATOM 2501 C CA . ALA A 1 356 ? -4.771 -7.913 25.778 1.00 95.06 356 ALA A CA 1
ATOM 2502 C C . ALA A 1 356 ? -4.819 -7.712 27.308 1.00 95.06 356 ALA A C 1
ATOM 2504 O O . ALA A 1 356 ? -5.343 -8.543 28.055 1.00 95.06 356 ALA A O 1
ATOM 2505 N N . PHE A 1 357 ? -4.366 -6.549 27.801 1.00 95.94 357 PHE A N 1
ATOM 2506 C CA . PHE A 1 357 ? -4.711 -6.122 29.164 1.00 95.94 357 PHE A CA 1
ATOM 2507 C C . PHE A 1 357 ? -6.212 -5.898 29.287 1.00 95.94 357 PHE A C 1
ATOM 2509 O O . PHE A 1 357 ? -6.849 -6.479 30.156 1.00 95.94 357 PHE A O 1
ATOM 2516 N N . TYR A 1 358 ? -6.756 -5.040 28.426 1.00 97.44 358 TYR A N 1
ATOM 2517 C CA . TYR A 1 358 ? -8.172 -4.727 28.334 1.00 97.44 358 TYR A CA 1
ATOM 2518 C C . TYR A 1 358 ? -8.718 -5.370 27.067 1.00 97.44 358 TYR A C 1
ATOM 2520 O O . TYR A 1 358 ? -8.260 -5.037 25.976 1.00 97.44 358 TYR A O 1
ATOM 2528 N N . GLY A 1 359 ? -9.717 -6.245 27.182 1.00 98.00 359 GLY A N 1
ATOM 2529 C CA . GLY A 1 359 ? -10.454 -6.717 26.012 1.00 98.00 359 GLY A CA 1
ATOM 2530 C C . GLY A 1 359 ? -11.101 -5.532 25.291 1.00 98.00 359 GLY A C 1
ATOM 2531 O O . GLY A 1 359 ? -10.787 -5.230 24.143 1.00 98.00 359 GLY A O 1
ATOM 2532 N N . TYR A 1 360 ? -11.920 -4.790 26.035 1.00 98.69 360 TYR A N 1
ATOM 2533 C CA . TYR A 1 360 ? -12.461 -3.497 25.635 1.00 98.69 360 TYR A CA 1
ATOM 2534 C C . TYR A 1 360 ? -12.132 -2.429 26.679 1.00 98.69 360 TYR A C 1
ATOM 2536 O O . TYR A 1 360 ? -12.323 -2.656 27.877 1.00 98.69 360 TYR A O 1
ATOM 2544 N N . LEU A 1 361 ? -11.717 -1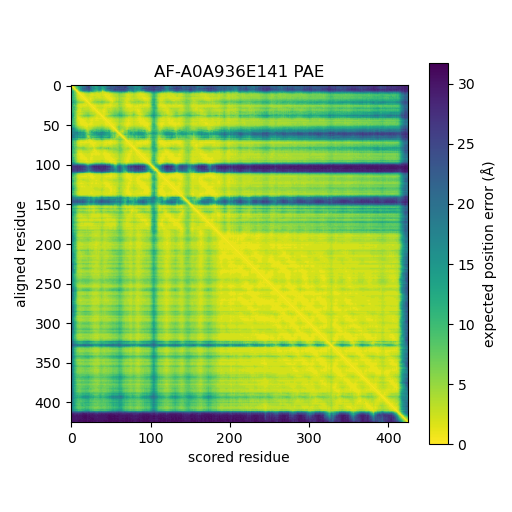.244 26.230 1.00 98.50 361 LEU A N 1
ATOM 2545 C CA . LEU A 1 361 ? -11.663 -0.036 27.056 1.00 98.50 361 LEU A CA 1
ATOM 2546 C C . LEU A 1 361 ? -12.650 0.996 26.508 1.00 98.50 361 LEU A C 1
ATOM 2548 O O . LEU A 1 361 ? -12.576 1.371 25.340 1.00 98.50 361 LEU A O 1
ATOM 2552 N N . LEU A 1 362 ? -13.579 1.449 27.348 1.00 98.56 362 LEU A N 1
ATOM 2553 C CA . LEU A 1 362 ? -14.593 2.438 26.999 1.00 98.56 362 LEU A CA 1
ATOM 2554 C C . LEU A 1 362 ? -14.401 3.693 27.846 1.00 98.56 362 LEU A C 1
ATOM 2556 O O . LEU A 1 362 ? -14.367 3.626 29.077 1.00 98.56 362 LEU A O 1
ATOM 2560 N N . HIS A 1 363 ? -14.330 4.837 27.175 1.00 98.19 363 HIS A N 1
ATOM 2561 C CA . HIS A 1 363 ? -14.279 6.153 27.797 1.00 98.19 363 HIS A CA 1
ATOM 2562 C C . HIS A 1 363 ? -15.112 7.146 26.986 1.00 98.19 363 HIS A C 1
ATOM 2564 O O . HIS A 1 363 ? -15.016 7.195 25.760 1.00 98.19 363 HIS A O 1
ATOM 2570 N N . ALA A 1 364 ? -15.921 7.961 27.665 1.00 97.69 364 ALA A N 1
ATOM 2571 C CA . ALA A 1 364 ? -16.762 8.979 27.037 1.00 97.69 364 ALA A CA 1
ATOM 2572 C C . ALA A 1 364 ? -17.671 8.455 25.894 1.00 97.69 364 ALA A C 1
ATOM 2574 O O . ALA A 1 364 ? -17.895 9.166 24.917 1.00 97.69 364 ALA A O 1
ATOM 2575 N N . VAL A 1 365 ? -18.206 7.230 25.999 1.00 98.19 365 VAL A N 1
ATOM 2576 C CA . VAL A 1 365 ? -19.108 6.644 24.986 1.00 98.19 365 VAL A CA 1
ATOM 2577 C C . VAL A 1 365 ? -20.552 7.064 25.279 1.00 98.19 365 VAL A C 1
ATOM 2579 O O . VAL A 1 365 ? -21.177 6.547 26.204 1.00 98.19 365 VAL A O 1
ATOM 2582 N N . ASN A 1 366 ? -21.066 8.034 24.520 1.00 96.44 366 ASN A N 1
ATOM 2583 C CA . ASN A 1 366 ? -22.344 8.715 24.760 1.00 96.44 366 ASN A CA 1
ATOM 2584 C C . ASN A 1 366 ? -23.107 9.028 23.454 1.00 96.44 366 ASN A C 1
ATOM 2586 O O . ASN A 1 366 ? -23.506 10.167 23.204 1.00 96.44 366 ASN A O 1
ATOM 2590 N N . THR A 1 367 ? -23.320 8.025 22.608 1.00 97.00 367 THR A N 1
ATOM 2591 C CA . THR A 1 367 ? -24.269 8.105 21.485 1.00 97.00 367 THR A CA 1
ATOM 2592 C C . THR A 1 367 ? -25.714 8.208 21.999 1.00 97.00 367 THR A C 1
ATOM 2594 O O . THR A 1 367 ? -26.033 7.762 23.102 1.00 97.00 367 THR 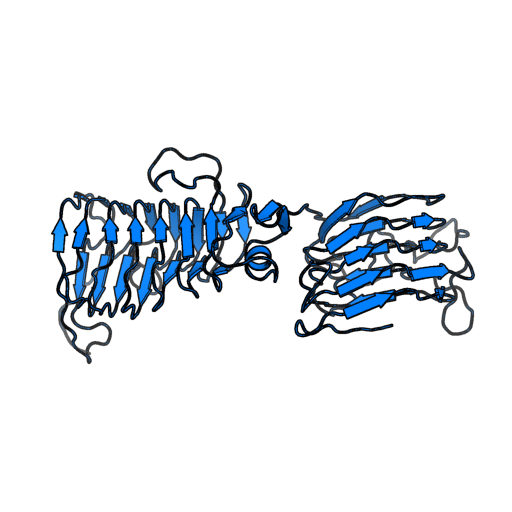A O 1
ATOM 2597 N N . THR A 1 368 ? -26.619 8.791 21.205 1.00 96.06 368 THR A N 1
ATOM 2598 C CA . THR A 1 368 ? -28.028 8.996 21.602 1.00 96.06 368 THR A CA 1
ATOM 2599 C C . THR A 1 368 ? -28.774 7.669 21.712 1.00 96.06 368 THR A C 1
ATOM 2601 O O . THR A 1 368 ? -29.405 7.389 22.731 1.00 96.06 368 THR A O 1
ATOM 2604 N N . ALA A 1 369 ? -28.690 6.831 20.676 1.00 94.88 369 ALA A N 1
ATOM 2605 C CA . ALA A 1 369 ? -28.944 5.407 20.832 1.00 94.88 369 ALA A CA 1
ATOM 2606 C C . ALA A 1 369 ? -27.736 4.797 21.549 1.00 94.88 369 ALA A C 1
ATOM 2608 O O . ALA A 1 369 ? -26.612 5.008 21.103 1.00 94.88 369 ALA A O 1
ATOM 2609 N N . ALA A 1 370 ? -27.938 4.077 22.652 1.00 95.06 370 ALA A N 1
ATOM 2610 C CA . ALA A 1 370 ? -26.824 3.512 23.411 1.00 95.06 370 ALA A CA 1
ATOM 2611 C C . ALA A 1 370 ? -26.016 2.521 22.556 1.00 95.06 370 ALA A C 1
ATOM 2613 O O . ALA A 1 370 ? -26.585 1.603 21.964 1.00 95.06 370 ALA A O 1
ATOM 2614 N N . THR A 1 371 ? -24.693 2.691 22.521 1.00 97.25 371 THR A N 1
ATOM 2615 C CA . THR A 1 371 ? -23.775 1.726 21.904 1.00 97.25 371 THR A CA 1
ATOM 2616 C C . THR A 1 371 ? -23.906 0.368 22.587 1.00 97.25 371 THR A C 1
ATOM 2618 O O . THR A 1 371 ? -23.872 0.292 23.815 1.00 97.25 371 THR A O 1
ATOM 2621 N N . SER A 1 372 ? -24.024 -0.706 21.805 1.00 97.56 372 SER A N 1
ATOM 2622 C CA . SER A 1 372 ? -24.059 -2.080 22.317 1.00 97.56 372 SER A CA 1
ATOM 2623 C C . SER A 1 372 ? -22.911 -2.899 21.742 1.00 97.56 372 SER A C 1
ATOM 2625 O O . SER A 1 372 ? -22.623 -2.803 20.550 1.00 97.56 372 SER A O 1
ATOM 2627 N N . LEU A 1 373 ? -22.281 -3.710 22.587 1.00 98.19 373 LEU A N 1
ATOM 2628 C CA . LEU A 1 373 ? -21.335 -4.751 22.196 1.00 98.19 373 LEU A CA 1
ATOM 2629 C C . LEU A 1 373 ? -22.108 -6.070 22.104 1.00 98.19 373 LEU A C 1
ATOM 2631 O O . LEU A 1 373 ? -22.629 -6.529 23.121 1.00 98.19 373 LEU A O 1
ATOM 2635 N N . ASN A 1 374 ? -22.223 -6.658 20.912 1.00 98.44 374 ASN A N 1
ATOM 2636 C CA . ASN A 1 374 ? -23.115 -7.800 20.681 1.00 98.44 374 ASN A CA 1
ATOM 2637 C C . ASN A 1 374 ? -22.348 -9.056 20.240 1.00 98.44 374 ASN A C 1
ATOM 2639 O O . ASN A 1 374 ? -21.772 -9.093 19.159 1.00 98.44 374 ASN A O 1
ATOM 2643 N N . GLY A 1 375 ? -22.388 -10.127 21.026 1.00 97.88 375 GLY A N 1
ATOM 2644 C CA . GLY A 1 375 ? -21.686 -11.371 20.704 1.00 97.88 375 GLY A CA 1
ATOM 2645 C C . GLY A 1 375 ? -20.159 -11.251 20.773 1.00 97.88 375 GLY A C 1
ATOM 2646 O O . GLY A 1 375 ? -19.620 -10.290 21.318 1.00 97.88 375 GLY A O 1
ATOM 2647 N N . GLY A 1 376 ? -19.469 -12.246 20.213 1.00 98.06 376 GLY A N 1
ATOM 2648 C CA . GLY A 1 376 ? -18.010 -12.362 20.277 1.00 98.06 376 GLY A CA 1
ATOM 2649 C C . GLY A 1 376 ? -17.500 -12.935 21.602 1.00 98.06 376 GLY A C 1
ATOM 2650 O O . GLY A 1 376 ? -18.269 -13.234 22.530 1.00 98.06 376 GLY A O 1
ATOM 2651 N N . ALA A 1 377 ? -16.186 -13.110 21.682 1.00 98.00 377 ALA A N 1
ATOM 2652 C CA . ALA A 1 377 ? -15.495 -13.653 22.840 1.00 98.00 377 ALA A CA 1
ATOM 2653 C C . ALA A 1 377 ? -14.389 -12.722 23.351 1.00 98.00 377 ALA A C 1
ATOM 2655 O O . ALA A 1 377 ? -13.653 -12.114 22.590 1.00 98.00 377 ALA A O 1
ATOM 2656 N N . ILE A 1 378 ? -14.216 -12.657 24.667 1.00 98.38 378 ILE A N 1
ATOM 2657 C CA . ILE A 1 378 ? -13.056 -12.041 25.311 1.00 98.38 378 ILE A CA 1
ATOM 2658 C C . ILE A 1 378 ? -12.354 -13.133 26.113 1.00 98.38 378 ILE A C 1
ATOM 2660 O O . ILE A 1 378 ? -12.946 -13.724 27.020 1.00 98.38 378 ILE A O 1
ATOM 2664 N N . SER A 1 379 ? -11.103 -13.439 25.790 1.00 96.38 379 SER A N 1
ATOM 2665 C CA . SER A 1 379 ? -10.389 -14.551 26.422 1.00 96.38 379 SER A CA 1
ATOM 2666 C C . SER A 1 379 ? -8.926 -14.238 26.690 1.00 96.38 379 SER A C 1
ATOM 2668 O O . SER A 1 379 ? -8.339 -13.409 26.016 1.00 96.38 379 SER A O 1
ATOM 2670 N N . GLY A 1 380 ? -8.310 -14.849 27.702 1.00 93.88 380 GLY A N 1
ATOM 2671 C CA . GLY A 1 380 ? -6.867 -14.663 27.917 1.00 93.88 380 GLY A CA 1
ATOM 2672 C C . GLY A 1 380 ? -6.448 -13.233 28.298 1.00 93.88 380 GLY A C 1
ATOM 2673 O O . GLY A 1 380 ? -5.259 -12.925 28.275 1.00 93.88 380 GLY A O 1
ATOM 2674 N N . VAL A 1 381 ? -7.400 -12.356 28.635 1.00 95.31 381 VAL A N 1
ATOM 2675 C CA . VAL A 1 381 ? -7.141 -10.954 28.995 1.00 95.31 381 VAL A CA 1
ATOM 2676 C C . VA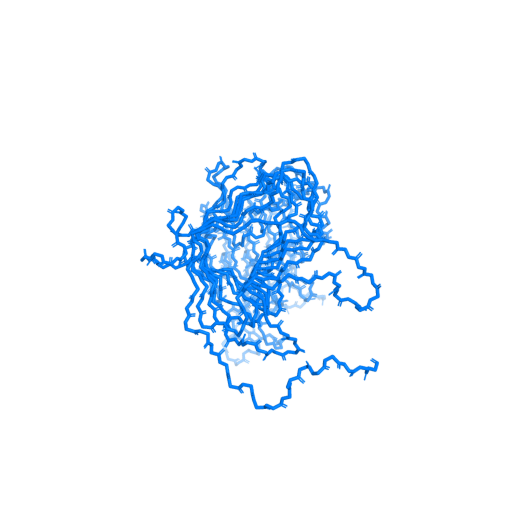L A 1 381 ? -6.966 -10.770 30.502 1.00 95.31 381 VAL A C 1
ATOM 2678 O O . VAL A 1 381 ? -7.407 -11.610 31.291 1.00 95.31 381 VAL A O 1
ATOM 2681 N N . MET A 1 382 ? -6.387 -9.641 30.924 1.00 94.06 382 MET A N 1
ATOM 2682 C CA . MET A 1 382 ? -6.326 -9.283 32.351 1.00 94.06 382 MET A CA 1
ATOM 2683 C C . MET A 1 382 ? -7.637 -8.655 32.849 1.00 94.06 382 MET A C 1
ATOM 2685 O O . MET A 1 382 ? -8.076 -8.905 33.972 1.00 94.06 382 MET A O 1
ATOM 2689 N N . GLN A 1 383 ? -8.280 -7.849 32.008 1.00 94.56 383 GLN A N 1
ATOM 2690 C CA . GLN A 1 383 ? -9.544 -7.163 32.244 1.00 94.56 383 GLN A CA 1
ATOM 2691 C C . GLN A 1 383 ? -10.419 -7.273 30.994 1.00 94.56 383 GLN A C 1
ATOM 2693 O O . GLN A 1 383 ? -9.946 -7.120 29.875 1.00 94.56 383 GLN A O 1
ATOM 2698 N N . GLY A 1 384 ? -11.704 -7.562 31.189 1.00 97.00 384 GLY A N 1
ATOM 2699 C CA . GLY A 1 384 ? -12.632 -7.883 30.105 1.00 97.00 384 GLY A CA 1
ATOM 2700 C C . GLY A 1 384 ? -13.093 -6.611 29.417 1.00 97.00 384 GLY A C 1
ATOM 2701 O O . GLY A 1 384 ? -12.435 -6.107 28.515 1.00 97.00 384 GLY A O 1
ATOM 2702 N N . ILE A 1 385 ? -14.206 -6.064 29.898 1.00 98.25 385 ILE A N 1
ATOM 2703 C CA . ILE A 1 385 ? -14.684 -4.735 29.516 1.00 98.25 385 ILE A CA 1
ATOM 2704 C C . ILE A 1 385 ? -14.392 -3.782 30.674 1.00 98.25 385 ILE A C 1
ATOM 2706 O O . ILE A 1 385 ? -14.933 -3.952 31.767 1.00 98.25 385 ILE A O 1
ATOM 2710 N N . ALA A 1 386 ? -13.552 -2.780 30.438 1.00 97.62 386 ALA A N 1
ATOM 2711 C CA . ALA A 1 386 ? -13.304 -1.698 31.376 1.00 97.62 386 ALA A CA 1
ATOM 2712 C C . ALA A 1 386 ? -14.011 -0.428 30.912 1.00 97.62 386 ALA A C 1
ATOM 2714 O O . ALA A 1 386 ? -13.851 0.013 29.776 1.00 97.62 386 ALA A O 1
ATOM 2715 N N . VAL A 1 387 ? -14.772 0.175 31.819 1.00 97.56 387 VAL A N 1
ATOM 2716 C CA . VAL A 1 387 ? -15.449 1.451 31.597 1.00 97.56 387 VAL A CA 1
ATOM 2717 C C . VAL A 1 387 ? -14.858 2.444 32.570 1.00 97.56 387 VAL A C 1
ATOM 2719 O O . VAL A 1 387 ? -14.964 2.265 33.785 1.00 97.56 387 VAL A O 1
ATOM 2722 N N . VAL A 1 388 ? -14.213 3.471 32.038 1.00 96.00 388 VAL A N 1
ATOM 2723 C CA . VAL A 1 388 ? -13.527 4.478 32.840 1.00 96.00 388 VAL A CA 1
ATOM 2724 C C . VAL A 1 388 ? -14.117 5.845 32.549 1.00 96.00 388 VAL A C 1
ATOM 2726 O O . VAL A 1 388 ? -14.414 6.186 31.407 1.00 96.00 388 VAL A O 1
ATOM 2729 N N . ASN A 1 389 ? -14.284 6.642 33.601 1.00 94.75 389 ASN A N 1
ATOM 2730 C CA . ASN A 1 389 ? -14.769 8.012 33.451 1.00 94.75 389 ASN A CA 1
ATOM 2731 C C . ASN A 1 389 ? -13.637 8.994 33.152 1.00 94.75 389 ASN A C 1
ATOM 2733 O O . ASN A 1 389 ? -13.912 10.132 32.805 1.00 94.75 389 ASN A O 1
ATOM 2737 N N . THR A 1 390 ? -12.380 8.587 33.313 1.00 94.31 390 THR A N 1
ATOM 2738 C CA . THR A 1 390 ? -11.217 9.442 33.095 1.00 94.31 390 THR A CA 1
ATOM 2739 C C . THR A 1 390 ? -10.052 8.616 32.567 1.00 94.31 390 THR A C 1
ATOM 2741 O O . THR A 1 390 ? -9.877 7.461 32.955 1.00 94.31 390 THR A O 1
ATOM 2744 N N . LEU A 1 391 ? -9.267 9.220 31.679 1.00 91.69 391 LEU A N 1
ATOM 2745 C CA . LEU A 1 391 ? -7.991 8.688 31.190 1.00 91.69 391 LEU A CA 1
ATOM 2746 C C . LEU A 1 391 ? -6.796 9.532 31.663 1.00 91.69 391 LEU A C 1
ATOM 2748 O O . LEU A 1 391 ? -5.655 9.096 31.559 1.00 91.69 391 LEU A O 1
ATOM 2752 N N . ASP A 1 392 ? -7.055 10.737 32.176 1.00 90.31 392 ASP A N 1
ATOM 2753 C CA . ASP A 1 392 ? -6.058 11.741 32.566 1.00 90.31 392 ASP A CA 1
ATOM 2754 C C . ASP A 1 392 ? -6.140 12.120 34.057 1.00 90.31 392 ASP A C 1
ATOM 2756 O O . ASP A 1 392 ? -5.475 13.055 34.510 1.00 90.31 392 ASP A O 1
ATOM 2760 N N . ASN A 1 393 ? -6.982 11.417 34.820 1.00 89.31 393 ASN A N 1
ATOM 2761 C CA . ASN A 1 393 ? -7.292 11.657 36.232 1.00 89.31 393 ASN A CA 1
ATOM 2762 C C . ASN A 1 393 ? -7.830 13.065 36.547 1.00 89.31 393 ASN A C 1
ATOM 2764 O O . ASN A 1 393 ? -7.883 13.459 37.712 1.00 89.31 393 ASN A O 1
ATOM 2768 N N . THR A 1 394 ? -8.233 13.831 35.533 1.00 92.88 394 THR A N 1
ATOM 2769 C CA . THR A 1 394 ? -8.639 15.233 35.679 1.00 92.88 394 THR A CA 1
ATOM 2770 C C . THR A 1 394 ? -10.020 15.460 35.080 1.00 92.88 394 THR A C 1
ATOM 2772 O O . THR A 1 394 ? -10.941 15.913 35.766 1.00 92.88 394 THR A O 1
ATOM 2775 N N . ASN A 1 395 ? -10.193 15.111 33.810 1.00 91.19 395 ASN A N 1
ATOM 2776 C CA . ASN A 1 395 ? -11.448 15.254 33.096 1.00 91.19 395 ASN A CA 1
ATOM 2777 C C . ASN A 1 395 ? -12.289 13.990 33.260 1.00 91.19 395 ASN A C 1
ATOM 2779 O O . ASN A 1 395 ? -11.784 12.874 33.141 1.00 91.19 395 ASN A O 1
ATOM 2783 N N . HIS A 1 396 ? -13.575 14.188 33.556 1.00 95.38 396 HIS A N 1
ATOM 2784 C CA . HIS A 1 396 ? -14.508 13.110 33.854 1.00 95.38 396 HIS A CA 1
ATOM 2785 C C . HIS A 1 396 ? -15.678 13.134 32.875 1.00 95.38 396 HIS A C 1
ATOM 2787 O O . HIS A 1 396 ? -16.434 14.105 32.831 1.00 95.38 396 HIS A O 1
ATOM 2793 N N . PHE A 1 397 ? -15.851 12.049 32.129 1.00 95.69 397 PHE A N 1
ATOM 2794 C CA . PHE A 1 397 ? -16.910 11.883 31.145 1.00 95.69 397 PHE A CA 1
ATOM 2795 C C . PHE A 1 397 ? -17.673 10.586 31.423 1.00 95.69 397 PHE A C 1
ATOM 2797 O O . PHE A 1 397 ? -17.043 9.546 31.616 1.00 95.69 397 PHE A O 1
ATOM 2804 N N . PRO A 1 398 ? -19.016 10.606 31.451 1.00 95.75 398 PRO A N 1
ATOM 2805 C CA . PRO A 1 398 ? -19.791 9.386 31.627 1.00 95.75 398 PRO A CA 1
ATOM 2806 C C . PRO A 1 398 ? -19.658 8.469 30.405 1.00 95.75 398 PRO A C 1
ATOM 2808 O O . PRO A 1 398 ? -19.225 8.893 29.336 1.00 95.75 398 PRO A O 1
ATOM 2811 N N . THR A 1 399 ? -20.062 7.212 30.558 1.00 97.19 399 THR A N 1
ATOM 2812 C CA . THR A 1 399 ? -20.245 6.263 29.455 1.00 97.19 399 THR A CA 1
ATOM 2813 C C . THR A 1 399 ? -21.572 5.540 29.639 1.00 97.19 399 THR A C 1
ATOM 2815 O O . THR A 1 399 ? -21.866 5.056 30.731 1.00 97.19 399 THR A O 1
ATOM 2818 N N . THR A 1 400 ? -22.355 5.447 28.566 1.00 95.00 400 THR A N 1
ATOM 2819 C CA . THR A 1 400 ? -23.571 4.632 28.493 1.00 95.00 400 THR A CA 1
ATOM 2820 C C . THR A 1 400 ? -23.407 3.599 27.385 1.00 95.00 400 THR A C 1
ATOM 2822 O O . THR A 1 400 ? -23.262 3.956 26.219 1.00 95.00 400 THR A O 1
ATOM 2825 N N . PHE A 1 401 ? -23.439 2.317 27.743 1.00 95.81 401 PHE A N 1
ATOM 2826 C CA . PHE A 1 401 ? -23.317 1.216 26.790 1.00 95.81 401 PHE A CA 1
ATOM 2827 C C . PHE A 1 401 ? -24.103 -0.016 27.261 1.00 95.81 401 PHE A C 1
ATOM 2829 O O . PHE A 1 401 ? -24.464 -0.119 28.437 1.00 95.81 401 PHE A O 1
ATOM 2836 N N . ALA A 1 402 ? -24.337 -0.951 26.346 1.00 97.06 402 ALA A N 1
ATOM 2837 C CA . ALA A 1 402 ? -24.829 -2.293 26.629 1.00 97.06 402 ALA A CA 1
ATOM 2838 C C . ALA A 1 402 ? -23.805 -3.349 26.186 1.00 97.06 402 ALA A C 1
ATOM 2840 O O . ALA A 1 402 ? -22.988 -3.112 25.296 1.00 97.06 402 ALA A O 1
ATOM 2841 N N . ALA A 1 403 ? -23.857 -4.522 26.809 1.00 97.06 403 ALA A N 1
ATOM 2842 C CA . ALA A 1 403 ? -23.154 -5.710 26.348 1.00 97.06 403 ALA A CA 1
ATOM 2843 C C . ALA A 1 403 ? -24.137 -6.882 26.363 1.00 97.06 403 ALA A C 1
ATOM 2845 O O . ALA A 1 403 ? -24.728 -7.170 27.406 1.00 97.06 403 ALA A O 1
ATOM 2846 N N . ASP A 1 404 ? -24.314 -7.532 25.218 1.00 97.62 404 ASP A N 1
ATOM 2847 C CA . ASP A 1 404 ? -25.231 -8.653 25.030 1.00 97.62 404 ASP A CA 1
ATOM 2848 C C . ASP A 1 404 ? -24.506 -9.813 24.344 1.00 97.62 404 ASP A C 1
ATOM 2850 O O . ASP A 1 404 ? -23.766 -9.615 23.388 1.00 97.62 404 ASP A O 1
ATOM 2854 N N . GLY A 1 405 ? -24.670 -11.036 24.844 1.00 96.62 405 GLY A N 1
ATOM 2855 C CA . GLY A 1 405 ? -24.073 -12.233 24.237 1.00 96.62 405 GLY A CA 1
ATOM 2856 C C . GLY A 1 405 ? -22.535 -12.318 24.218 1.00 96.62 405 GLY A C 1
ATOM 2857 O O . GLY A 1 405 ? -22.007 -13.232 23.590 1.00 96.62 405 GLY A O 1
ATOM 2858 N N . VAL A 1 406 ? -21.806 -11.419 24.892 1.00 97.69 406 VAL A N 1
ATOM 2859 C CA . VAL A 1 406 ? -20.331 -11.446 24.951 1.00 97.69 406 VAL A CA 1
ATOM 2860 C C . VAL A 1 406 ? -19.853 -12.561 25.888 1.00 97.69 406 VAL A C 1
ATOM 2862 O O . VAL A 1 406 ? -20.113 -12.527 27.094 1.00 97.69 406 VAL A O 1
ATOM 2865 N N . THR A 1 407 ? -19.116 -13.541 25.362 1.00 98.25 407 THR A N 1
ATOM 2866 C CA . THR A 1 407 ? -18.557 -14.634 26.175 1.00 98.25 407 THR A CA 1
ATOM 2867 C C . THR A 1 407 ? -17.198 -14.236 26.734 1.00 98.25 407 THR A C 1
ATOM 2869 O O . THR A 1 407 ? -16.275 -13.999 25.969 1.00 98.25 407 THR A O 1
ATOM 2872 N N . MET A 1 408 ? -17.026 -14.205 28.059 1.00 98.00 408 MET A N 1
ATOM 2873 C CA . MET A 1 408 ? -15.730 -13.883 28.672 1.00 98.00 408 MET A CA 1
ATOM 2874 C C . MET A 1 408 ? -15.154 -15.074 29.439 1.00 98.00 408 MET A C 1
ATOM 2876 O O . MET A 1 408 ? -15.835 -15.656 30.284 1.00 98.00 408 MET A O 1
ATOM 2880 N N . SER A 1 409 ? -13.904 -15.448 29.171 1.00 96.50 409 SER A N 1
ATOM 2881 C CA . SER A 1 409 ? -13.285 -16.642 29.766 1.00 96.50 409 SER A CA 1
ATOM 2882 C C . SER A 1 409 ? -11.769 -16.516 29.929 1.00 96.50 409 SER A C 1
ATOM 2884 O O . SER A 1 409 ? -11.162 -15.561 29.463 1.00 96.50 409 SER A O 1
ATOM 2886 N N . ALA A 1 410 ? -11.149 -17.481 30.617 1.00 92.12 410 ALA A N 1
ATOM 2887 C CA . ALA A 1 410 ? -9.690 -17.634 30.689 1.00 92.12 410 ALA A CA 1
ATOM 2888 C C . ALA A 1 410 ? -8.906 -16.357 31.062 1.00 92.12 410 ALA A C 1
ATOM 2890 O O . ALA A 1 410 ? -7.814 -16.133 30.550 1.00 92.12 410 ALA A O 1
ATOM 2891 N N . PHE A 1 411 ? -9.450 -15.522 31.951 1.00 93.00 411 PHE A N 1
ATOM 2892 C CA . PHE A 1 411 ? -8.751 -14.335 32.440 1.00 93.00 411 PHE A CA 1
ATOM 2893 C C . PHE A 1 411 ? -7.441 -14.755 33.106 1.00 93.00 411 PHE A C 1
ATOM 2895 O O . PHE A 1 411 ? -7.439 -15.594 34.011 1.00 93.00 411 PHE A O 1
ATOM 2902 N N . THR A 1 412 ? -6.335 -14.199 32.630 1.00 80.88 412 THR A N 1
ATOM 2903 C CA . THR A 1 412 ? -4.980 -14.635 32.980 1.00 80.88 412 THR A CA 1
ATOM 2904 C C . THR A 1 412 ? -4.028 -13.444 32.987 1.00 80.88 412 THR A C 1
ATOM 2906 O O . THR A 1 412 ? -4.360 -12.379 32.472 1.00 80.88 412 THR A O 1
ATOM 2909 N N . GLY A 1 413 ? -2.853 -13.616 33.585 1.00 71.06 413 GLY A N 1
ATOM 2910 C CA . GLY A 1 413 ? -1.778 -12.629 33.581 1.00 71.06 413 GLY A CA 1
ATOM 2911 C C . GLY A 1 413 ? -0.779 -12.846 34.715 1.00 71.06 413 GLY A C 1
ATOM 2912 O O . GLY A 1 413 ? -1.164 -12.953 35.879 1.00 71.06 413 GLY A O 1
ATOM 2913 N N . ASP A 1 414 ? 0.515 -12.858 34.388 1.00 58.69 414 ASP A N 1
ATOM 2914 C CA . ASP A 1 414 ? 1.629 -13.004 35.339 1.00 58.69 414 ASP A CA 1
ATOM 2915 C C . ASP A 1 414 ? 2.021 -11.661 35.978 1.00 58.69 414 ASP A C 1
ATOM 2917 O O . ASP A 1 414 ? 3.197 -11.294 36.054 1.00 58.69 414 ASP A O 1
ATOM 2921 N N . TYR A 1 415 ? 1.047 -10.872 36.443 1.00 48.06 415 TYR A N 1
ATOM 2922 C CA . TYR A 1 415 ? 1.389 -9.609 37.090 1.00 48.06 415 TYR A CA 1
ATOM 2923 C C . TYR A 1 415 ? 1.985 -9.842 38.486 1.00 48.06 415 TYR A C 1
ATOM 2925 O O . TYR A 1 415 ? 1.285 -9.968 39.496 1.00 48.06 415 TYR A O 1
ATOM 2933 N N . THR A 1 416 ? 3.316 -9.847 38.561 1.00 39.72 416 THR A N 1
ATOM 2934 C CA . THR A 1 416 ? 4.062 -9.798 39.818 1.00 39.72 416 THR A CA 1
ATOM 2935 C C . THR A 1 416 ? 3.962 -8.403 40.445 1.00 39.72 416 THR A C 1
ATOM 2937 O O . THR A 1 416 ? 4.841 -7.565 40.279 1.00 39.72 416 THR A O 1
ATOM 2940 N N . GLY A 1 417 ? 2.908 -8.170 41.229 1.00 39.62 417 GLY A N 1
ATOM 2941 C CA . GLY A 1 417 ? 2.964 -7.279 42.391 1.00 39.62 417 GLY A CA 1
ATOM 2942 C C . GLY A 1 417 ? 2.772 -5.775 42.165 1.00 39.62 417 GLY A C 1
ATOM 2943 O O . GLY A 1 417 ? 3.734 -5.022 42.095 1.00 39.62 417 GLY A O 1
ATOM 2944 N N . LYS A 1 418 ? 1.510 -5.348 42.265 1.00 36.81 418 LYS A N 1
ATOM 2945 C CA . LYS A 1 418 ? 0.970 -4.164 42.968 1.00 36.81 418 LYS A CA 1
ATOM 2946 C C . LYS A 1 418 ? -0.392 -3.826 42.369 1.00 36.81 418 LYS A C 1
ATOM 2948 O O . LYS A 1 418 ? -0.484 -3.229 41.306 1.00 36.81 418 LYS A O 1
ATOM 2953 N N . TYR A 1 419 ? -1.451 -4.164 43.097 1.00 36.31 419 TYR A N 1
ATOM 2954 C CA . TYR A 1 419 ? -2.725 -3.459 42.989 1.00 36.31 419 TYR A CA 1
ATOM 2955 C C . TYR A 1 419 ? -2.484 -1.971 42.667 1.00 36.31 419 TYR A C 1
ATOM 2957 O O . TYR A 1 419 ? -1.685 -1.355 43.391 1.00 36.31 419 TYR A O 1
ATOM 2965 N N . PRO A 1 420 ? -3.182 -1.356 41.695 1.00 41.78 420 PRO A N 1
ATOM 2966 C CA . PRO A 1 420 ? -3.464 0.055 41.834 1.00 41.78 420 PRO A CA 1
ATOM 2967 C C . PRO A 1 420 ? -4.359 0.135 43.070 1.00 41.78 420 PRO A C 1
ATOM 2969 O O . PRO A 1 420 ? -5.562 -0.105 43.031 1.00 41.78 420 PRO A O 1
ATOM 2972 N N . ARG A 1 421 ? -3.741 0.360 44.231 1.00 38.84 421 ARG A N 1
ATOM 2973 C CA . ARG A 1 421 ? -4.464 1.053 45.280 1.00 38.84 421 ARG A CA 1
ATOM 2974 C C . ARG A 1 421 ? -4.819 2.391 44.655 1.00 38.84 421 ARG A C 1
ATOM 2976 O O . ARG A 1 421 ? -3.908 3.123 44.277 1.00 38.84 421 ARG A O 1
ATOM 2983 N N . ASP A 1 422 ? -6.109 2.686 44.571 1.00 48.75 422 ASP A N 1
ATOM 2984 C CA . ASP A 1 422 ? -6.583 4.058 44.716 1.00 48.75 422 ASP A CA 1
ATOM 2985 C C . ASP A 1 422 ? -5.732 4.726 45.803 1.00 48.75 422 ASP A C 1
ATOM 2987 O O . ASP A 1 422 ? -5.770 4.338 46.977 1.00 48.75 422 ASP A O 1
ATOM 2991 N N . GLY A 1 423 ? -4.845 5.629 45.396 1.00 37.81 423 GLY A N 1
ATOM 2992 C CA . GLY A 1 423 ? -3.795 6.110 46.279 1.00 37.81 423 GLY A CA 1
ATOM 2993 C C . GLY A 1 423 ? -2.752 6.948 45.562 1.00 37.81 423 GLY A C 1
ATOM 2994 O O . GLY A 1 423 ? -1.692 6.432 45.241 1.00 37.81 423 GLY A O 1
ATOM 2995 N N . GLN A 1 424 ? -3.092 8.227 45.379 1.00 36.72 424 GLN A N 1
ATOM 2996 C CA . GLN A 1 424 ? -2.214 9.407 45.343 1.00 36.72 424 GLN A CA 1
ATOM 2997 C C . GLN A 1 424 ? -0.840 9.259 44.664 1.00 36.72 424 GLN A C 1
ATOM 2999 O O . GLN A 1 424 ? 0.057 8.639 45.228 1.00 36.72 424 GLN A O 1
ATOM 3004 N N . HIS A 1 425 ? -0.640 9.966 43.547 1.00 36.75 425 HIS A N 1
ATOM 3005 C CA . HIS A 1 425 ? 0.322 11.075 43.436 1.00 36.75 425 HIS A CA 1
ATOM 3006 C C . HIS A 1 425 ? 0.093 11.881 42.161 1.00 36.75 425 HIS A C 1
ATOM 3008 O O . HIS A 1 425 ? -0.069 11.249 41.096 1.00 36.75 425 HIS A O 1
#

Secondary structure (DSSP, 8-state):
-EE---TTS-EEEES-EEEESSSEEEEEES-B--S-SSSTT-EEEES-EEEESSTT--B-TTS-B--S-EEEEEEE-BTS----BSEEEES-EEE---------S--S----EEEEEE-EEEEEEES-EEES-SEEEEEEPPP-S-----SSSS-TTB--S-EEEEEES-EE-S-SEEEEEESSEE---EEETTTTEEESSHHHHHH-TT--TT-EEEE-SSEE---EEE-S--EEE-TTTTS-TTS---S--EEE-TTSEEEEE-SSS-EEES-EEEEEEEEEE-S-SSEEEES-EEEEEEEEEEEES--S-EEEES-EEEES-SBSSSB-EEEEEES--SSSPPEEES-EEES-SEEEEEES---SSPEEEES-EEES-SEEEEEES-SSSS------EEEES-EEE-------S----S---

Sequence (425 aa):
MNLVHSGTYANEISGNTVSVHGRFGIEIKGAQASGSPTGLGSLLIISNTVTHANPGVPLGLGGAADNRDLAGIAVGNINTSGDTAGVILQNNTVSGFRQYAVNTTPDPDTSTGFCISISGINYIVTGNDVDNCDVGIQEQQGFLGTQNSTGDDYFGRDNGTVACGVVNGNTFGTNTVNARQVGTVSLPTVNNVNSGESFCTIQSAIDAGNTLAGHTIMPSAQTYTENVTVGKGVILAGANAGTAGNATRITETIIAGGSGTAVTIASDNVTLDGFNLTGAIGVALGDYDAAMIENNLIETDVLGLQVQGNSNPFTLADNAIDLSTQVGAQQTIGIFLNGLTGATAPTIQGNDVAGAFYGYLLHAVNTTAATSLNGGAISGVMQGIAVVNTLDNTNHFPTTFAADGVTMSAFTGDYTGKYPRDGQH